Protein 2GQP (pdb70)

Structure (mmCIF, N/CA/C/O backbone):
data_2GQP
#
_entry.id   2GQP
#
_cell.length_a   65.690
_cell.le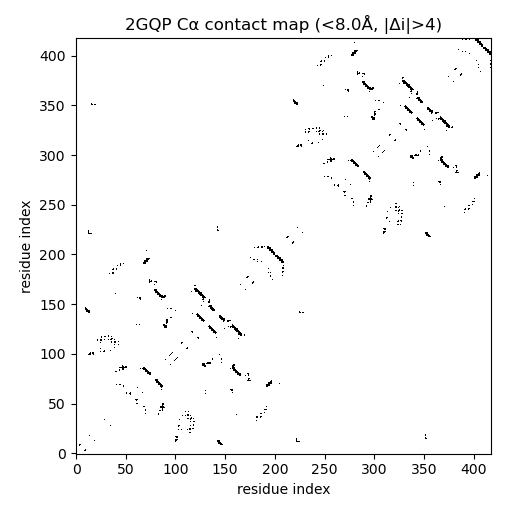ngth_b   84.840
_cell.length_c   95.740
_cell.angle_alpha   90.00
_cell.angle_beta   90.00
_cell.angle_gamma   90.00
#
_symmetry.space_group_name_H-M   'P 21 21 21'
#
loop_
_entity.id
_entity.type
_entity.pdbx_description
1 polymer Endoplasmin
2 non-polymer 'MAGNESIUM ION'
3 non-polymer 'N-PROPYL CARBOXYAMIDO ADENOSINE'
4 non-polymer 'TETRAETHYLENE GLYCOL'
5 non-polymer 'PENTAETHYLENE GLYCOL'
6 water water
#
loop_
_atom_site.group_PDB
_atom_site.id
_atom_site.type_symbol
_atom_site.label_atom_id
_atom_site.label_alt_id
_atom_site.label_comp_id
_atom_site.label_asym_id
_atom_site.label_entity_id
_atom_site.label_seq_id
_atom_site.pdbx_PDB_ins_code
_atom_site.Cartn_x
_atom_site.Cartn_y
_atom_site.Cartn_z
_atom_site.occupancy
_atom_site.B_iso_or_equiv
_atom_site.auth_seq_id
_atom_site.auth_comp_id
_atom_site.auth_asym_id
_atom_site.auth_atom_id
_atom_site.pdbx_PDB_model_num
ATOM 1 N N . GLY A 1 1 ? -119.250 -60.009 87.978 1.00 49.65 65 GLY A N 1
ATOM 2 C CA . GLY A 1 1 ? -120.353 -59.030 87.786 1.00 49.56 65 GLY A CA 1
ATOM 3 C C . GLY A 1 1 ? -119.976 -57.882 86.868 1.00 49.42 65 GLY A C 1
ATOM 4 O O . GLY A 1 1 ? -120.500 -56.777 87.005 1.00 49.98 65 GLY A O 1
ATOM 5 N N . SER A 1 2 ? -119.079 -58.140 85.920 1.00 49.19 66 SER A N 1
ATOM 6 C CA . SER A 1 2 ? -118.633 -57.102 84.992 1.00 49.93 66 SER A CA 1
ATOM 7 C C . SER A 1 2 ? -119.418 -57.040 83.676 1.00 50.24 66 SER A C 1
ATOM 8 O O . SER A 1 2 ? -119.173 -56.155 82.856 1.00 49.92 66 SER A O 1
ATOM 11 N N . HIS A 1 3 ? -120.363 -57.955 83.482 1.00 50.47 67 HIS A N 1
ATOM 12 C CA . HIS A 1 3 ? -121.150 -58.013 82.247 1.00 50.83 67 HIS A CA 1
ATOM 13 C C . HIS A 1 3 ? -121.893 -56.738 81.842 1.00 50.89 67 HIS A C 1
ATOM 14 O O . HIS A 1 3 ? -121.890 -56.350 80.674 1.00 50.93 67 HIS A O 1
ATOM 21 N N A MET A 1 4 ? -122.525 -56.094 82.817 0.50 50.86 68 MET A N 1
ATOM 22 N N B MET A 1 4 ? -122.519 -56.094 82.820 0.50 50.89 68 MET A N 1
ATOM 23 C CA A MET A 1 4 ? -123.308 -54.885 82.583 0.50 50.78 68 MET A CA 1
ATOM 24 C CA B MET A 1 4 ? -123.299 -54.883 82.597 0.50 50.83 68 MET A CA 1
ATOM 25 C C A MET A 1 4 ? -122.505 -53.657 82.147 0.50 50.72 68 MET A C 1
ATOM 26 C C B MET A 1 4 ? -122.492 -53.672 82.132 0.50 50.75 68 MET A C 1
ATOM 27 O O A MET A 1 4 ? -122.930 -52.920 81.255 0.50 50.55 68 MET A O 1
ATOM 28 O O B MET A 1 4 ? -122.899 -52.965 81.208 0.50 50.60 68 MET A O 1
ATOM 37 N N . LEU A 1 5 ? -121.356 -53.422 82.773 1.00 50.33 69 LEU A N 1
ATOM 38 C CA . LEU A 1 5 ? -120.533 -52.277 82.398 1.00 49.70 69 LEU A CA 1
ATOM 39 C C . LEU A 1 5 ? -119.790 -52.533 81.092 1.00 49.27 69 LEU A C 1
ATOM 40 O O . LEU A 1 5 ? -119.622 -51.625 80.275 1.00 49.30 69 LEU A O 1
ATOM 45 N N . ARG A 1 6 ? -119.355 -53.772 80.890 1.00 48.28 70 ARG A N 1
ATOM 46 C CA . ARG A 1 6 ? -118.639 -54.122 79.670 1.00 47.88 70 ARG A CA 1
ATOM 47 C C . ARG A 1 6 ? -119.540 -54.056 78.436 1.00 47.23 70 ARG A C 1
ATOM 48 O O . ARG A 1 6 ? -119.083 -53.703 77.348 1.00 47.12 70 ARG A O 1
ATOM 56 N N . GLU A 1 7 ? -120.819 -54.382 78.607 1.00 46.05 71 GLU A N 1
ATOM 57 C CA . GLU A 1 7 ? -121.767 -54.360 77.495 1.00 45.36 71 GLU A CA 1
ATOM 58 C C . GLU A 1 7 ? -122.515 -53.029 77.393 1.00 44.41 71 GLU A C 1
ATOM 59 O O . GLU A 1 7 ? -123.249 -52.795 76.433 1.00 44.57 71 GLU A O 1
ATOM 61 N N . LYS A 1 8 ? -122.322 -52.164 78.388 1.00 43.14 72 LYS A N 1
ATOM 62 C CA . LYS A 1 8 ? -122.962 -50.847 78.429 1.00 41.78 72 LYS A CA 1
ATOM 63 C C . LYS A 1 8 ? -124.493 -50.878 78.377 1.00 40.49 72 LYS A C 1
ATOM 64 O O . LYS A 1 8 ? -125.121 -49.939 77.884 1.00 40.91 72 LYS A O 1
ATOM 70 N N . SER A 1 9 ? -125.087 -51.943 78.907 1.00 38.67 73 SER A N 1
ATOM 71 C CA . SER A 1 9 ? -126.544 -52.103 78.911 1.00 36.93 73 SER A CA 1
ATOM 72 C C . SER A 1 9 ? -127.314 -51.077 79.750 1.00 35.17 73 SER A C 1
ATOM 73 O O . SER A 1 9 ? -128.544 -51.111 79.798 1.00 35.47 73 SER A O 1
ATOM 76 N N . GLU A 1 10 ? -126.599 -50.176 80.413 1.00 33.11 74 GLU A N 1
ATOM 77 C CA . GLU A 1 10 ? -127.246 -49.158 81.231 1.00 29.56 74 GLU A CA 1
ATOM 78 C C . GLU A 1 10 ? -127.513 -47.906 80.390 1.00 27.78 74 GLU A C 1
ATOM 79 O O . GLU A 1 10 ? -128.180 -46.981 80.843 1.00 25.71 74 GLU A O 1
ATOM 85 N N . LYS A 1 11 ? -127.013 -47.903 79.154 1.00 26.94 75 LYS A N 1
ATOM 86 C CA . LYS A 1 11 ? -127.178 -46.765 78.239 1.00 25.91 75 LYS A CA 1
ATOM 87 C C . LYS A 1 11 ? -128.388 -46.861 77.300 1.00 25.45 75 LYS A C 1
ATOM 88 O O . LYS A 1 11 ? -128.650 -47.916 76.718 1.00 25.93 75 LYS A O 1
ATOM 94 N N . PHE A 1 12 ? -129.103 -45.746 77.138 1.00 22.60 76 PHE A N 1
ATOM 95 C CA . PHE A 1 12 ? -130.285 -45.686 76.275 1.00 21.88 76 PHE A CA 1
ATOM 96 C C . PHE A 1 12 ? -130.371 -44.413 75.425 1.00 22.01 76 PHE A C 1
ATOM 97 O O . PHE A 1 12 ? -129.778 -43.387 75.757 1.00 22.41 76 PHE A O 1
ATOM 105 N N . ALA A 1 13 ? -131.129 -44.493 74.335 1.00 21.76 77 ALA A N 1
ATOM 106 C CA . ALA A 1 13 ? -131.352 -43.354 73.451 1.00 21.13 77 ALA A CA 1
ATOM 107 C C . ALA A 1 13 ? -132.816 -42.964 73.662 1.00 21.27 77 ALA A C 1
ATOM 108 O O . ALA A 1 13 ? -133.636 -43.822 73.992 1.00 20.34 77 ALA A O 1
ATOM 110 N N . PHE A 1 14 ? -133.136 -41.680 73.517 1.00 19.71 78 PHE A N 1
ATOM 111 C CA . PHE A 1 14 ? -134.517 -41.224 73.675 1.00 19.24 78 PHE A CA 1
ATOM 112 C C . PHE A 1 14 ? -135.273 -41.521 72.395 1.00 20.22 78 PHE A C 1
ATOM 113 O O . PHE A 1 14 ? -134.677 -41.613 71.322 1.00 20.82 78 PHE A O 1
ATOM 121 N N . GLN A 1 15 ? -136.586 -41.662 72.518 1.00 21.69 79 GLN A N 1
ATOM 122 C CA . GLN A 1 15 ? -137.453 -41.913 71.376 1.00 22.51 79 GLN A CA 1
ATOM 123 C C . GLN A 1 15 ? -137.448 -40.604 70.587 1.00 20.46 79 GLN A C 1
ATOM 124 O O . GLN A 1 15 ? -137.296 -39.536 71.176 1.00 19.43 79 GLN A O 1
ATOM 130 N N . ALA A 1 16 ? -137.605 -40.676 69.268 1.00 20.66 80 ALA A N 1
ATOM 131 C CA . ALA A 1 16 ? -137.594 -39.470 68.439 1.00 20.59 80 ALA A CA 1
ATOM 132 C C . ALA A 1 16 ? -138.608 -38.417 68.876 1.00 21.06 80 ALA A C 1
ATOM 133 O O . ALA A 1 16 ? -138.304 -37.220 68.908 1.00 19.73 80 ALA A O 1
ATOM 135 N N . GLU A 1 17 ? -139.816 -38.864 69.207 1.00 21.98 81 GLU A N 1
ATOM 136 C CA . GLU A 1 17 ? -140.870 -37.952 69.637 1.00 23.08 81 GLU A CA 1
ATOM 137 C C . GLU A 1 17 ? -140.485 -37.220 70.918 1.00 21.91 81 GLU A C 1
ATOM 138 O O . GLU A 1 17 ? -140.889 -36.076 71.136 1.00 21.87 81 GLU A O 1
ATOM 144 N N . VAL A 1 18 ? -139.710 -37.880 71.771 1.00 21.08 82 VAL A N 1
ATOM 145 C CA . VAL A 1 18 ? -139.288 -37.248 73.008 1.00 20.94 82 VAL A CA 1
ATOM 146 C C . VAL A 1 18 ? -138.238 -36.182 72.696 1.00 19.22 82 VAL A C 1
ATOM 147 O O . VAL A 1 18 ? -138.226 -35.119 73.317 1.00 20.41 82 VAL A O 1
ATOM 151 N N . ASN A 1 19 ? -137.365 -36.449 71.726 1.00 20.54 83 ASN A N 1
ATOM 152 C CA . ASN A 1 19 ? -136.364 -35.455 71.359 1.00 19.22 83 ASN A CA 1
ATOM 153 C C . ASN A 1 19 ? -137.102 -34.230 70.824 1.00 18.35 83 ASN A C 1
ATOM 154 O O . ASN A 1 19 ? -136.762 -33.098 71.155 1.00 18.41 83 ASN A O 1
ATOM 159 N N . ARG A 1 20 ? -138.120 -34.468 70.002 1.00 20.53 84 ARG A N 1
ATOM 160 C CA . ARG A 1 20 ? -138.903 -33.381 69.431 1.00 21.93 84 ARG A CA 1
ATOM 161 C C . ARG A 1 20 ? -139.650 -32.613 70.511 1.00 22.09 84 ARG A C 1
ATOM 162 O O . ARG A 1 20 ? -139.689 -31.384 70.491 1.00 21.23 84 ARG A O 1
ATOM 170 N N A MET A 1 21 ? -140.247 -33.335 71.455 0.50 22.27 85 MET A N 1
ATOM 171 N N B MET A 1 21 ? -140.229 -33.350 71.454 0.50 22.16 85 MET A N 1
ATOM 172 C CA A MET A 1 21 ? -140.991 -32.690 72.530 0.50 22.64 85 MET A CA 1
ATOM 173 C CA B MET A 1 21 ? -140.979 -32.751 72.550 0.50 22.34 85 MET A CA 1
ATOM 174 C C A MET A 1 21 ? -140.074 -31.852 73.418 0.50 22.06 85 MET A C 1
ATOM 175 C C B MET A 1 21 ? -140.084 -31.878 73.422 0.50 21.99 85 MET A C 1
ATOM 176 O O A MET A 1 21 ? -140.440 -30.750 73.829 0.50 21.05 85 MET A O 1
ATOM 177 O O B MET A 1 21 ? -140.471 -30.778 73.818 0.50 21.20 85 MET A O 1
ATOM 186 N N . MET A 1 22 ? -138.883 -32.366 73.717 1.00 21.13 86 MET A N 1
ATOM 187 C CA . MET A 1 22 ? -137.945 -31.618 74.552 1.00 20.92 86 MET A CA 1
ATOM 188 C C . MET A 1 22 ? -137.608 -30.277 73.916 1.00 21.66 86 MET A C 1
ATOM 189 O O . MET A 1 22 ? -137.562 -29.254 74.593 1.00 21.56 86 MET A O 1
ATOM 194 N N . LYS A 1 23 ? -137.374 -30.286 72.607 1.00 22.09 87 LYS A N 1
ATOM 195 C CA . LYS A 1 23 ? -137.038 -29.063 71.893 1.00 22.66 87 LYS A CA 1
ATOM 196 C C . LYS A 1 23 ? -138.193 -28.069 71.886 1.00 23.35 87 LYS A C 1
ATOM 197 O O . LYS A 1 23 ? -137.983 -26.869 72.046 1.00 24.29 87 LYS A O 1
ATOM 203 N N . LEU A 1 24 ? -139.409 -28.573 71.706 1.00 24.13 88 LEU A N 1
ATOM 204 C CA . LEU A 1 24 ? -140.593 -27.721 71.695 1.00 25.91 88 LEU A CA 1
ATOM 205 C C . LEU A 1 24 ? -140.772 -27.056 73.061 1.00 27.42 88 LEU A C 1
ATOM 206 O O . LEU A 1 24 ? -140.946 -25.842 73.151 1.00 27.92 88 LEU A O 1
ATOM 211 N N . ILE A 1 25 ? -140.726 -27.858 74.121 1.00 28.34 89 ILE A N 1
ATOM 212 C CA . ILE A 1 25 ? -140.879 -27.341 75.478 1.00 29.71 89 ILE A CA 1
ATOM 213 C C . ILE A 1 25 ? -139.813 -26.297 75.802 1.00 30.61 89 ILE A C 1
ATOM 214 O O . ILE A 1 25 ? -140.119 -25.215 76.302 1.00 30.76 89 ILE A O 1
ATOM 219 N N . ILE A 1 26 ? -138.562 -26.626 75.509 1.00 32.10 90 ILE A N 1
ATOM 220 C CA . ILE A 1 26 ? -137.449 -25.727 75.778 1.00 33.80 90 ILE A CA 1
ATOM 221 C C . ILE A 1 26 ? -137.504 -24.405 75.005 1.00 35.12 90 ILE A C 1
ATOM 222 O O . ILE A 1 26 ? -137.277 -23.341 75.583 1.00 36.31 90 ILE A O 1
ATOM 227 N N . ASN A 1 27 ? -137.819 -24.459 73.714 1.00 35.41 91 ASN A N 1
ATOM 228 C CA . ASN A 1 27 ? -137.887 -23.239 72.911 1.00 36.19 91 ASN A CA 1
ATOM 229 C C . ASN A 1 27 ? -139.050 -22.323 73.288 1.00 35.96 91 ASN A C 1
ATOM 230 O O . ASN A 1 27 ? -138.910 -21.098 73.275 1.00 37.43 91 ASN A O 1
ATOM 235 N N . SER A 1 28 ? -140.190 -22.910 73.635 1.00 35.68 92 SER A N 1
ATOM 236 C CA . SER A 1 28 ? -141.371 -22.124 73.985 1.00 35.40 92 SER A CA 1
ATOM 237 C C . SER A 1 28 ? -141.355 -21.494 75.381 1.00 34.84 92 SER A C 1
ATOM 238 O O . SER A 1 28 ? -141.933 -20.427 75.581 1.00 34.07 92 SER A O 1
ATOM 241 N N . LEU A 1 29 ? -140.701 -22.143 76.341 1.00 33.43 93 LEU A N 1
ATOM 242 C CA . LEU A 1 29 ? -140.644 -21.621 77.709 1.00 32.30 93 LEU A CA 1
ATOM 243 C C . LEU A 1 29 ? -139.367 -20.841 78.025 1.00 31.39 93 LEU A C 1
ATOM 244 O O . LEU A 1 29 ? -139.105 -20.521 79.185 1.00 30.70 93 LEU A O 1
ATOM 249 N N . TYR A 1 30 ? -138.585 -20.527 76.999 1.00 30.60 94 TYR A N 1
ATOM 250 C CA . TYR A 1 30 ? -137.325 -19.803 77.171 1.00 30.80 94 TYR A CA 1
ATOM 251 C C . TYR A 1 30 ? -137.408 -18.495 77.961 1.00 30.70 94 TYR A C 1
ATOM 252 O O . TYR A 1 30 ? -136.448 -18.109 78.624 1.00 31.10 94 TYR A O 1
ATOM 254 N N . LYS A 1 31 ? -138.543 -17.808 77.890 1.00 30.72 95 LYS A N 1
ATOM 255 C CA . LYS A 1 31 ? -138.690 -16.539 78.601 1.00 30.32 95 LYS A CA 1
ATOM 256 C C . LYS A 1 31 ? -139.404 -16.688 79.938 1.00 30.55 95 LYS A C 1
ATOM 257 O O . LYS A 1 31 ? -139.634 -15.704 80.643 1.00 31.32 95 LYS A O 1
ATOM 259 N N . ASN A 1 32 ? -139.745 -17.922 80.288 1.00 28.90 96 ASN A N 1
ATOM 260 C CA . ASN A 1 32 ? -140.450 -18.194 81.533 1.00 27.51 96 ASN A CA 1
ATOM 261 C C . ASN A 1 32 ? -139.905 -19.486 82.139 1.00 25.14 96 ASN A C 1
ATOM 262 O O . ASN A 1 32 ? -140.661 -20.401 82.460 1.00 23.16 96 ASN A O 1
ATOM 267 N N . LYS A 1 33 ? -138.587 -19.542 82.299 1.00 23.18 97 LYS A N 1
ATOM 268 C CA . LYS A 1 33 ? -137.902 -20.717 82.831 1.00 22.90 97 LYS A CA 1
ATOM 269 C C . LYS A 1 33 ? -138.326 -21.213 84.218 1.00 22.78 97 LYS A C 1
ATOM 270 O O . LYS A 1 33 ? -138.293 -22.417 84.473 1.00 21.50 97 LYS A O 1
ATOM 276 N N . GLU A 1 34 ? -138.721 -20.304 85.108 1.00 22.09 98 GLU A N 1
ATOM 277 C CA . GLU A 1 34 ? -139.106 -20.696 86.469 1.00 21.67 98 GLU A CA 1
ATOM 278 C C . GLU A 1 34 ? -140.231 -21.740 86.548 1.00 20.59 98 GLU A C 1
ATOM 279 O O . GLU A 1 34 ? -140.413 -22.388 87.581 1.00 20.11 98 GLU A O 1
ATOM 285 N N . ILE A 1 35 ? -140.976 -21.903 85.461 1.00 18.86 99 ILE A N 1
ATOM 286 C CA . ILE A 1 35 ? -142.079 -22.864 85.418 1.00 18.48 99 ILE A CA 1
ATOM 287 C C . ILE A 1 35 ? -141.616 -24.309 85.667 1.00 17.41 99 ILE A C 1
ATOM 288 O O . ILE A 1 35 ? -142.420 -25.167 86.042 1.00 17.58 99 ILE A O 1
ATOM 293 N N . PHE A 1 36 ? -140.326 -24.578 85.480 1.00 16.11 100 PHE A N 1
ATOM 294 C CA . PHE A 1 36 ? -139.824 -25.934 85.697 1.00 15.09 100 PHE A CA 1
ATOM 295 C C . PHE A 1 36 ? -140.120 -26.421 87.113 1.00 15.50 100 PHE A C 1
ATOM 296 O O . PHE A 1 36 ? -140.471 -27.585 87.312 1.00 14.15 100 PHE A O 1
ATOM 304 N N . LEU A 1 37 ? -139.990 -25.538 88.099 1.00 14.97 101 LEU A N 1
ATOM 305 C CA . LEU A 1 37 ? -140.234 -25.941 89.478 1.00 15.30 101 LEU A CA 1
ATOM 306 C C . LEU A 1 37 ? -141.701 -26.277 89.713 1.00 14.88 101 LEU A C 1
ATOM 307 O O . LEU A 1 37 ? -142.015 -27.216 90.441 1.00 14.17 101 LEU A O 1
ATOM 312 N N . ARG A 1 38 ? -142.599 -25.511 89.101 1.00 14.06 102 ARG A N 1
ATOM 313 C CA . ARG A 1 38 ? -144.032 -25.758 89.247 1.00 15.04 102 ARG A CA 1
ATOM 314 C C . ARG A 1 38 ? -144.342 -27.167 88.751 1.00 14.35 102 ARG A C 1
ATOM 315 O O . ARG A 1 38 ? -145.100 -27.918 89.378 1.00 14.80 102 ARG A O 1
ATOM 323 N N . GLU A 1 39 ? -143.738 -27.525 87.623 1.00 13.95 103 GLU A N 1
ATOM 324 C CA . GLU A 1 39 ? -143.962 -28.831 87.028 1.00 13.47 103 GLU A CA 1
ATOM 325 C C . GLU A 1 39 ? -143.373 -29.996 87.819 1.00 11.83 103 GLU A C 1
ATOM 326 O O . GLU A 1 39 ? -143.979 -31.072 87.879 1.00 11.75 103 GLU A O 1
ATOM 332 N N . LEU A 1 40 ? -142.204 -29.804 88.422 1.00 12.15 104 LEU A N 1
ATOM 333 C CA . LEU A 1 40 ? -141.625 -30.890 89.208 1.00 11.05 104 LEU A CA 1
ATOM 334 C C . LEU A 1 40 ? -142.487 -31.099 90.446 1.00 12.60 104 LEU A C 1
ATOM 335 O O . LEU A 1 40 ? -142.694 -32.229 90.892 1.00 11.62 104 LEU A O 1
ATOM 340 N N . ILE A 1 41 ? -142.995 -30.002 90.996 1.00 12.47 105 ILE A N 1
ATOM 341 C CA . ILE A 1 41 ? -143.854 -30.090 92.173 1.00 13.01 105 ILE A CA 1
ATOM 342 C C . ILE A 1 41 ? -145.181 -30.770 91.812 1.00 12.84 105 ILE A C 1
ATOM 343 O O . ILE A 1 41 ? -145.701 -31.578 92.584 1.00 13.32 105 ILE A O 1
ATOM 348 N N A SER A 1 42 ? -145.720 -30.447 90.640 0.50 12.33 106 SER A N 1
ATOM 349 N N B SER A 1 42 ? -145.726 -30.457 90.638 0.50 12.58 106 SER A N 1
ATOM 350 C CA A SER A 1 42 ? -146.971 -31.052 90.199 0.50 12.33 106 SER A CA 1
ATOM 351 C CA B SER A 1 42 ? -146.983 -31.070 90.212 0.50 12.75 106 SER A CA 1
ATOM 352 C C A SER A 1 42 ? -146.786 -32.558 90.028 0.50 12.45 106 SER A C 1
ATOM 353 C C B SER A 1 42 ? -146.799 -32.571 90.008 0.50 12.67 106 SER A C 1
ATOM 354 O O A SER A 1 42 ? -147.645 -33.345 90.425 0.50 13.27 106 SER A O 1
ATOM 355 O O B SER A 1 42 ? -147.676 -33.367 90.344 0.50 13.36 106 SER A O 1
ATOM 360 N N . ASN A 1 43 ? -145.659 -32.954 89.442 1.00 11.62 107 ASN A N 1
ATOM 361 C CA . ASN A 1 43 ? -145.372 -34.371 89.223 1.00 11.88 107 ASN A CA 1
ATOM 362 C C . ASN A 1 43 ? -145.226 -35.093 90.568 1.00 11.79 107 ASN A C 1
ATOM 363 O O . ASN A 1 43 ? -145.644 -36.243 90.714 1.00 12.90 107 ASN A O 1
ATOM 368 N N . ALA A 1 44 ? -144.624 -34.420 91.542 1.00 11.44 108 ALA A N 1
ATOM 369 C CA . ALA A 1 44 ? -144.450 -35.010 92.866 1.00 11.19 108 ALA A CA 1
ATOM 370 C C . ALA A 1 44 ? -145.829 -35.211 93.496 1.00 13.06 108 ALA A C 1
ATOM 371 O O . ALA A 1 44 ? -146.106 -36.251 94.102 1.00 12.55 108 ALA A O 1
ATOM 373 N N . SER A 1 45 ? -146.691 -34.211 93.344 1.00 12.83 109 SER A N 1
ATOM 374 C CA . SER A 1 45 ? -148.041 -34.290 93.889 1.00 12.84 109 SER A CA 1
ATOM 375 C C . SER A 1 45 ? -148.782 -35.487 93.292 1.00 14.15 109 SER A C 1
ATOM 376 O O . SER A 1 45 ? -149.475 -36.218 94.006 1.00 14.14 109 SER A O 1
ATOM 379 N N . ASP A 1 46 ? -148.633 -35.684 91.986 1.00 12.60 110 ASP A N 1
ATOM 380 C CA . ASP A 1 46 ? -149.288 -36.799 91.303 1.00 12.63 110 ASP A CA 1
ATOM 381 C C . ASP A 1 46 ? -148.789 -38.131 91.862 1.00 12.23 110 ASP A C 1
ATOM 382 O O . ASP A 1 46 ? -149.565 -39.070 92.037 1.00 13.11 110 ASP A O 1
ATOM 387 N N . ALA A 1 47 ? -147.488 -38.213 92.128 1.00 12.06 111 ALA A N 1
ATOM 388 C CA . ALA A 1 47 ? -146.903 -39.444 92.656 1.00 11.37 111 ALA A CA 1
ATOM 389 C C . ALA A 1 47 ? -147.404 -39.716 94.067 1.00 10.33 111 ALA A C 1
ATOM 390 O O . ALA A 1 47 ? -147.571 -40.876 94.462 1.00 11.00 111 ALA A O 1
ATOM 392 N N . LEU A 1 48 ? -147.638 -38.649 94.823 1.00 10.55 112 LEU A N 1
ATOM 393 C CA . LEU A 1 48 ? -148.140 -38.786 96.182 1.00 11.41 112 LEU A CA 1
ATOM 394 C C . LEU A 1 48 ? -149.602 -39.236 96.129 1.00 12.91 112 LEU A C 1
ATOM 395 O O . LEU A 1 48 ? -150.023 -40.059 96.949 1.00 11.87 112 LEU A O 1
ATOM 400 N N . ASP A 1 49 ? -150.368 -38.721 95.164 1.00 12.28 113 ASP A N 1
ATOM 401 C CA . ASP A 1 49 ? -151.766 -39.142 95.022 1.00 13.07 113 ASP A CA 1
ATOM 402 C C . ASP A 1 49 ? -151.813 -40.631 94.730 1.00 13.26 113 ASP A C 1
ATOM 403 O O . ASP A 1 49 ? -152.658 -41.353 95.262 1.00 13.93 113 ASP A O 1
ATOM 408 N N A LYS A 1 50 ? -150.904 -41.094 93.874 0.50 12.87 114 LYS A N 1
ATOM 409 N N B LYS A 1 50 ? -150.906 -41.093 93.880 0.50 12.96 114 LYS A N 1
ATOM 410 C CA A LYS A 1 50 ? -150.875 -42.506 93.505 0.50 13.11 114 LYS A CA 1
ATOM 411 C CA B LYS A 1 50 ? -150.880 -42.500 93.516 0.50 13.31 114 LYS A CA 1
ATOM 412 C C A LYS A 1 50 ? -150.607 -43.443 94.679 0.50 12.94 114 LYS A C 1
ATOM 413 C C B LYS A 1 50 ? -150.621 -43.432 94.695 0.50 12.98 114 LYS A C 1
ATOM 414 O O A LYS A 1 50 ? -151.295 -44.453 94.826 0.50 12.73 114 LYS A O 1
ATOM 415 O O B LYS A 1 50 ? -151.333 -44.422 94.865 0.50 12.75 114 LYS A O 1
ATOM 426 N N . ILE A 1 51 ? -149.618 -43.133 95.514 1.00 12.36 115 ILE A N 1
ATOM 427 C CA . ILE A 1 51 ? -149.345 -44.014 96.647 1.00 12.26 115 ILE A CA 1
ATOM 428 C C . ILE A 1 51 ? -150.453 -43.890 97.700 1.00 13.41 115 ILE A C 1
ATOM 429 O O . ILE A 1 51 ? -150.733 -44.851 98.423 1.00 13.56 115 ILE A O 1
ATOM 434 N N . ARG A 1 52 ? -151.100 -42.729 97.772 1.00 13.16 116 ARG A N 1
ATOM 435 C CA . ARG A 1 52 ? -152.196 -42.545 98.726 1.00 14.17 116 ARG A CA 1
ATOM 436 C C . ARG A 1 52 ? -153.349 -43.474 98.327 1.00 14.04 116 ARG A C 1
ATOM 437 O O . ARG A 1 52 ? -153.987 -44.105 99.182 1.00 14.67 116 ARG A O 1
ATOM 445 N N . LEU A 1 53 ? -153.619 -43.542 97.026 1.00 13.29 117 LEU A N 1
ATOM 446 C CA . LEU A 1 53 ? -154.678 -44.401 96.499 1.00 13.84 117 LEU A CA 1
ATOM 447 C C . LEU A 1 53 ? -154.324 -45.860 96.765 1.00 14.26 117 LEU A C 1
ATOM 448 O O . LEU A 1 53 ? -155.151 -46.634 97.245 1.00 13.90 117 LEU A O 1
ATOM 453 N N . ILE A 1 54 ? -153.087 -46.232 96.454 1.00 13.40 118 ILE A N 1
ATOM 454 C CA . ILE A 1 54 ? -152.640 -47.601 96.668 1.00 14.00 118 ILE A CA 1
ATOM 455 C C . ILE A 1 54 ? -152.743 -47.987 98.143 1.00 14.84 118 ILE A C 1
ATOM 456 O O . ILE A 1 54 ? -153.061 -49.137 98.468 1.00 16.05 118 ILE A O 1
ATOM 461 N N . SER A 1 55 ? -152.502 -47.032 99.039 1.00 14.42 119 SER A N 1
ATOM 462 C CA . SER A 1 55 ? -152.564 -47.325 100.469 1.00 16.39 119 SER A CA 1
ATOM 463 C C . SER A 1 55 ? -153.976 -47.650 100.949 1.00 17.08 119 SER A C 1
ATOM 464 O O . SER A 1 55 ? -154.154 -48.212 102.030 1.00 18.16 119 SER A O 1
ATOM 467 N N . LEU A 1 56 ? -154.975 -47.293 100.152 1.00 16.67 120 LEU A N 1
ATOM 468 C CA . LEU A 1 56 ? -156.359 -47.574 100.522 1.00 18.59 120 LEU A CA 1
ATOM 469 C C . LEU A 1 56 ? -156.614 -49.078 100.455 1.00 17.82 120 LEU A C 1
ATOM 470 O O . LEU A 1 56 ? -157.297 -49.642 101.318 1.00 18.31 120 LEU A O 1
ATOM 475 N N . THR A 1 57 ? -156.041 -49.718 99.437 1.00 19.63 121 THR A N 1
ATOM 476 C CA . THR A 1 57 ? -156.214 -51.152 99.196 1.00 20.31 121 THR A CA 1
ATOM 477 C C . THR A 1 57 ? -155.033 -52.063 99.532 1.00 21.58 121 THR A C 1
ATOM 478 O O . THR A 1 57 ? -155.192 -53.285 99.582 1.00 20.37 121 THR A O 1
ATOM 482 N N . ASP A 1 58 ? -153.858 -51.478 99.743 1.00 20.66 122 ASP A N 1
ATOM 483 C CA . ASP A 1 58 ? -152.651 -52.241 100.066 1.00 23.81 122 ASP A CA 1
ATOM 484 C C . ASP A 1 58 ? -152.173 -51.797 101.446 1.00 24.13 122 ASP A C 1
ATOM 485 O O . ASP A 1 58 ? -151.621 -50.708 101.601 1.00 22.76 122 ASP A O 1
ATOM 490 N N . GLU A 1 59 ? -152.399 -52.648 102.443 1.00 26.77 123 GLU A N 1
ATOM 491 C CA . GLU A 1 59 ? -152.032 -52.370 103.831 1.00 27.42 123 GLU A CA 1
ATOM 492 C C . GLU A 1 59 ? -150.554 -52.084 104.081 1.00 28.11 123 GLU A C 1
ATOM 493 O O . GLU A 1 59 ? -150.205 -51.422 105.056 1.00 30.03 123 GLU A O 1
ATOM 495 N N . ASN A 1 60 ? -149.687 -52.591 103.215 1.00 28.32 124 ASN A N 1
ATOM 496 C CA . ASN A 1 60 ? -148.256 -52.381 103.392 1.00 28.96 124 ASN A CA 1
ATOM 497 C C . ASN A 1 60 ? -147.677 -51.317 102.470 1.00 27.17 124 ASN A C 1
ATOM 498 O O . ASN A 1 60 ? -146.461 -51.149 102.392 1.00 27.38 124 ASN A O 1
ATOM 503 N N . ALA A 1 61 ? -148.549 -50.582 101.796 1.00 24.57 125 ALA A N 1
ATOM 504 C CA . ALA A 1 61 ? -148.121 -49.544 100.863 1.00 23.13 125 ALA A CA 1
ATOM 505 C C . ALA A 1 61 ? -147.099 -48.524 101.378 1.00 22.76 125 ALA A C 1
ATOM 506 O O . ALA A 1 61 ? -146.144 -48.209 100.677 1.00 19.90 125 ALA A O 1
ATOM 508 N N . LEU A 1 62 ? -147.292 -48.010 102.589 1.00 21.45 126 LEU A N 1
ATOM 509 C CA . LEU A 1 62 ? -146.385 -46.995 103.128 1.00 22.92 126 LEU A CA 1
ATOM 510 C C . LEU A 1 62 ? -145.241 -47.480 104.030 1.00 23.45 126 LEU A C 1
ATOM 511 O O . LEU A 1 62 ? -144.555 -46.666 104.645 1.00 24.54 126 LEU A O 1
ATOM 516 N N . ALA A 1 63 ? -145.025 -48.789 104.090 1.00 23.21 127 ALA A N 1
ATOM 517 C CA . ALA A 1 63 ? -143.980 -49.378 104.932 1.00 25.55 127 ALA A CA 1
ATOM 518 C C . ALA A 1 63 ? -142.557 -48.833 104.757 1.00 25.69 127 ALA A C 1
ATOM 519 O O . ALA A 1 63 ? -141.818 -48.700 105.733 1.00 26.32 127 ALA A O 1
ATOM 521 N N . GLY A 1 64 ? -142.166 -48.532 103.523 1.00 25.41 128 GLY A N 1
ATOM 522 C CA . GLY A 1 64 ? -140.821 -48.029 103.286 1.00 24.54 128 GLY A CA 1
ATOM 523 C C . GLY A 1 64 ? -140.587 -46.589 103.702 1.00 24.64 128 GLY A C 1
ATOM 524 O O . GLY A 1 64 ? -139.442 -46.154 103.833 1.00 24.08 128 GLY A O 1
ATOM 525 N N . ASN A 1 65 ? -141.673 -45.851 103.915 1.00 23.93 129 ASN A N 1
ATOM 526 C CA . ASN A 1 65 ? -141.594 -44.444 104.308 1.00 24.50 129 ASN A CA 1
ATOM 527 C C . ASN A 1 65 ? -143.010 -43.976 104.662 1.00 26.36 129 ASN A C 1
ATOM 528 O O . ASN A 1 65 ? -143.845 -43.802 103.777 1.00 27.16 129 ASN A O 1
ATOM 533 N N . GLU A 1 66 ? -143.273 -43.754 105.947 1.00 26.80 130 GLU A N 1
ATOM 534 C CA . GLU A 1 66 ? -144.605 -43.349 106.411 1.00 26.12 130 GLU A CA 1
ATOM 535 C C . GLU A 1 66 ? -145.150 -41.957 106.060 1.00 25.59 130 GLU A C 1
ATOM 536 O O . GLU A 1 66 ? -146.359 -41.741 106.141 1.00 26.58 130 GLU A O 1
ATOM 538 N N . GLU A 1 67 ? -144.296 -41.015 105.674 1.00 24.15 131 GLU A N 1
ATOM 539 C CA . GLU A 1 67 ? -144.783 -39.669 105.368 1.00 21.92 131 GLU A CA 1
ATOM 540 C C . GLU A 1 67 ? -145.181 -39.441 103.907 1.00 18.82 131 GLU A C 1
ATOM 541 O O . GLU A 1 67 ? -144.805 -40.206 103.023 1.00 17.98 131 GLU A O 1
ATOM 547 N N . LEU A 1 68 ? -145.967 -38.393 103.678 1.00 18.75 132 LEU A N 1
ATOM 548 C CA . LEU A 1 68 ? -146.415 -38.003 102.337 1.00 18.04 132 LEU A CA 1
ATOM 549 C C . LEU A 1 68 ? -146.038 -36.526 102.217 1.00 17.74 132 LEU A C 1
ATOM 550 O O . LEU A 1 68 ? -146.826 -35.641 102.550 1.00 18.20 132 LEU A O 1
ATOM 555 N N . THR A 1 69 ? -144.823 -36.272 101.736 1.00 16.21 133 THR A N 1
ATOM 556 C CA . THR A 1 69 ? -144.305 -34.913 101.627 1.00 14.86 133 THR A CA 1
ATOM 557 C C . THR A 1 69 ? -143.454 -34.642 100.389 1.00 13.25 133 THR A C 1
ATOM 558 O O . THR A 1 69 ? -143.040 -35.558 99.672 1.00 13.51 133 THR A O 1
ATOM 562 N N . VAL A 1 70 ? -143.189 -33.358 100.165 1.00 14.92 134 VAL A N 1
ATOM 563 C CA . VAL A 1 70 ? -142.300 -32.919 99.097 1.00 15.90 134 VAL A CA 1
ATOM 564 C C . VAL A 1 70 ? -141.314 -32.046 99.863 1.00 16.13 134 VAL A C 1
ATOM 565 O O . VAL A 1 70 ? -141.716 -31.154 100.620 1.00 15.63 134 VAL A O 1
ATOM 569 N N . LYS A 1 71 ? -140.030 -32.329 99.680 1.00 16.38 135 LYS A N 1
ATOM 570 C CA . LYS A 1 71 ? -138.966 -31.603 100.358 1.00 16.52 135 LYS A CA 1
ATOM 571 C C . LYS A 1 71 ? -137.936 -31.109 99.355 1.00 15.21 135 LYS A C 1
ATOM 572 O O . LYS A 1 71 ? -137.392 -31.886 98.573 1.00 15.00 135 LYS A O 1
ATOM 578 N N . ILE A 1 72 ? -137.663 -29.808 99.399 1.00 16.16 136 ILE A N 1
ATOM 579 C CA . ILE A 1 72 ? -136.731 -29.186 98.470 1.00 16.71 136 ILE A CA 1
ATOM 580 C C . ILE A 1 72 ? -135.455 -28.674 99.146 1.00 17.13 136 ILE A C 1
ATOM 581 O O . ILE A 1 72 ? -135.516 -27.990 100.166 1.00 18.19 136 ILE A O 1
ATOM 586 N N . LYS A 1 73 ? -134.306 -29.028 98.567 1.00 17.50 137 LYS A N 1
ATOM 587 C CA . LYS A 1 73 ? -132.990 -28.647 99.090 1.00 19.41 137 LYS A CA 1
ATOM 588 C C . LYS A 1 73 ? -132.102 -27.938 98.075 1.00 19.74 137 LYS A C 1
ATOM 589 O O . LYS A 1 73 ? -131.985 -28.375 96.932 1.00 20.47 137 LYS A O 1
ATOM 595 N N . CYS A 1 74 ? -131.455 -26.859 98.502 1.00 21.11 138 CYS A N 1
ATOM 596 C CA . CYS A 1 74 ? -130.544 -26.128 97.629 1.00 23.52 138 CYS A CA 1
ATOM 597 C C . CYS A 1 74 ? -129.129 -26.408 98.128 1.00 24.11 138 CYS A C 1
ATOM 598 O O . CYS A 1 74 ? -128.834 -26.179 99.299 1.00 26.17 138 CYS A O 1
ATOM 601 N N . ASP A 1 75 ? -128.266 -26.921 97.260 1.00 23.05 139 ASP A N 1
ATOM 602 C CA . ASP A 1 75 ? -126.882 -27.179 97.647 1.00 23.79 139 ASP A CA 1
ATOM 603 C C . ASP A 1 75 ? -126.050 -26.241 96.784 1.00 23.61 139 ASP A C 1
ATOM 604 O O . ASP A 1 75 ? -125.583 -26.619 95.711 1.00 22.03 139 ASP A O 1
ATOM 609 N N . LYS A 1 76 ? -125.875 -25.011 97.254 1.00 25.38 140 LYS A N 1
ATOM 610 C CA . LYS A 1 76 ? -125.123 -24.012 96.507 1.00 26.01 140 LYS A CA 1
ATOM 611 C C . LYS A 1 76 ? -123.677 -24.412 96.233 1.00 26.08 140 LYS A C 1
ATOM 612 O O . LYS A 1 76 ? -123.161 -24.167 95.146 1.00 26.75 140 LYS A O 1
ATOM 614 N N . GLU A 1 77 ? -123.020 -25.028 97.211 1.00 26.91 141 GLU A N 1
ATOM 615 C CA . GLU A 1 77 ? -121.634 -25.434 97.028 1.00 27.22 141 GLU A CA 1
ATOM 616 C C . GLU A 1 77 ? -121.486 -26.441 95.893 1.00 27.84 141 GLU A C 1
ATOM 617 O O . GLU A 1 77 ? -120.573 -26.334 95.076 1.00 28.23 141 GLU A O 1
ATOM 619 N N . LYS A 1 78 ? -122.392 -27.414 95.833 1.00 27.14 142 LYS A N 1
ATOM 620 C CA . LYS A 1 78 ? -122.326 -28.426 94.788 1.00 26.87 142 LYS A CA 1
ATOM 621 C C . LYS A 1 78 ? -123.116 -28.070 93.529 1.00 24.79 142 LYS A C 1
ATOM 622 O O . LYS A 1 78 ? -123.162 -28.854 92.580 1.00 24.92 142 LYS A O 1
ATOM 628 N N . ASN A 1 79 ? -123.727 -26.887 93.525 1.00 23.35 143 ASN A N 1
ATOM 629 C CA . ASN A 1 79 ? -124.498 -26.401 92.380 1.00 22.03 143 ASN A CA 1
ATOM 630 C C . ASN A 1 79 ? -125.678 -27.315 92.040 1.00 19.82 143 ASN A C 1
ATOM 631 O O . ASN A 1 79 ? -125.991 -27.531 90.868 1.00 18.50 143 ASN A O 1
ATOM 636 N N . LEU A 1 80 ? -126.350 -27.822 93.070 1.00 18.86 144 LEU A N 1
ATOM 637 C CA . LEU A 1 80 ? -127.477 -28.732 92.867 1.00 16.74 144 LEU A CA 1
ATOM 638 C C . LEU A 1 80 ? -128.783 -28.309 93.537 1.00 15.27 144 LEU A C 1
ATOM 639 O O . LEU A 1 80 ? -128.778 -27.706 94.608 1.00 17.18 144 LEU A O 1
ATOM 644 N N . LEU A 1 81 ? -129.902 -28.630 92.892 1.00 14.47 145 LEU A N 1
ATOM 645 C CA . LEU A 1 81 ? -131.224 -28.355 93.450 1.00 14.02 145 LEU A CA 1
ATOM 646 C C . LEU A 1 81 ? -131.900 -29.720 93.503 1.00 14.57 145 LEU A C 1
ATOM 647 O O . LEU A 1 81 ? -131.946 -30.431 92.495 1.00 14.85 145 LEU A O 1
ATOM 652 N N . HIS A 1 82 ? -132.412 -30.083 94.677 1.00 14.08 146 HIS A N 1
ATOM 653 C CA . HIS A 1 82 ? -133.076 -31.371 94.878 1.00 13.73 146 HIS A CA 1
ATOM 654 C C . HIS A 1 82 ? -134.560 -31.195 95.196 1.00 13.86 146 HIS A C 1
ATOM 655 O O . HIS A 1 82 ? -134.931 -30.373 96.034 1.00 15.25 146 HIS A O 1
ATOM 662 N N . VAL A 1 83 ? -135.404 -31.982 94.533 1.00 12.90 147 VAL A N 1
ATOM 663 C CA . VAL A 1 83 ? -136.840 -31.953 94.787 1.00 12.56 147 VAL A CA 1
ATOM 664 C C . VAL A 1 83 ? -137.194 -33.402 95.102 1.00 11.96 147 VAL A C 1
ATOM 665 O O . VAL A 1 83 ? -137.232 -34.243 94.208 1.00 12.57 147 VAL A O 1
ATOM 669 N N . THR A 1 84 ? -137.441 -33.691 96.379 1.00 12.65 148 THR A N 1
ATOM 670 C CA . THR A 1 84 ? -137.730 -35.060 96.801 1.00 12.30 148 THR A CA 1
ATOM 671 C C . THR A 1 84 ? -139.148 -35.293 97.298 1.00 11.98 148 THR A C 1
ATOM 672 O O . THR A 1 84 ? -139.644 -34.552 98.140 1.00 14.87 148 THR A O 1
ATOM 676 N N . ASP A 1 85 ? -139.798 -36.329 96.779 1.00 11.46 149 ASP A N 1
ATOM 677 C CA . ASP A 1 85 ? -141.146 -36.658 97.232 1.00 12.30 149 ASP A CA 1
ATOM 678 C C . ASP A 1 85 ? -141.154 -38.079 97.772 1.00 13.05 149 ASP A C 1
ATOM 679 O O . ASP A 1 85 ? -140.252 -38.867 97.483 1.00 12.54 149 ASP A O 1
ATOM 684 N N . THR A 1 86 ? -142.163 -38.396 98.579 1.00 13.11 150 THR A N 1
ATOM 685 C CA . THR A 1 86 ? -142.281 -39.738 99.126 1.00 13.28 150 THR A CA 1
ATOM 686 C C . THR A 1 86 ? -143.494 -40.400 98.480 1.00 13.69 150 THR A C 1
ATOM 687 O O . THR A 1 86 ? -144.272 -41.103 99.133 1.00 14.07 150 THR A O 1
ATOM 691 N N . GLY A 1 87 ? -143.631 -40.163 97.180 1.00 12.77 151 GLY A N 1
ATOM 692 C CA . GLY A 1 87 ? -144.724 -40.724 96.407 1.00 12.57 151 GLY A CA 1
ATOM 693 C C . GLY A 1 87 ? -144.498 -42.177 96.041 1.00 11.51 151 GLY A C 1
ATOM 694 O O . GLY A 1 87 ? -143.683 -42.862 96.655 1.00 13.06 151 GLY A O 1
ATOM 695 N N . VAL A 1 88 ? -145.195 -42.634 95.007 1.00 12.04 152 VAL A N 1
ATOM 696 C CA . VAL A 1 88 ? -145.121 -44.026 94.570 1.00 11.82 152 VAL A CA 1
ATOM 697 C C . VAL A 1 88 ? -143.751 -44.496 94.050 1.00 13.45 152 VAL A C 1
ATOM 698 O O . VAL A 1 88 ? -143.435 -45.688 94.125 1.00 13.16 152 VAL A O 1
ATOM 702 N N . GLY A 1 89 ? -142.931 -43.577 93.541 1.00 11.65 153 GLY A N 1
ATOM 703 C CA . GLY A 1 89 ? -141.634 -43.976 93.013 1.00 11.22 153 GLY A CA 1
ATOM 704 C C . GLY A 1 89 ? -141.747 -44.640 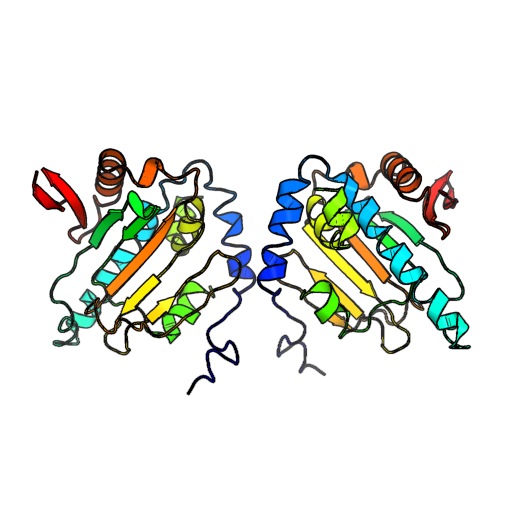91.645 1.00 11.92 153 GLY A C 1
ATOM 705 O O . GLY A 1 89 ? -142.848 -44.770 91.105 1.00 12.18 153 GLY A O 1
ATOM 706 N N . MET A 1 90 ? -140.614 -45.060 91.081 1.00 11.36 154 MET A N 1
ATOM 707 C CA . MET A 1 90 ? -140.589 -45.721 89.779 1.00 11.70 154 MET A CA 1
ATOM 708 C C . MET A 1 90 ? -139.603 -46.880 89.790 1.00 12.29 154 MET A C 1
ATOM 709 O O . MET A 1 90 ? -138.501 -46.752 90.320 1.00 13.20 154 MET A O 1
ATOM 714 N N . THR A 1 91 ? -140.007 -48.007 89.213 1.00 13.87 155 THR A N 1
ATOM 715 C CA . THR A 1 91 ? -139.132 -49.176 89.117 1.00 14.44 155 THR A CA 1
ATOM 716 C C . THR A 1 91 ? -138.118 -48.860 88.022 1.00 14.71 155 THR A C 1
ATOM 717 O O . THR A 1 91 ? -138.258 -47.863 87.315 1.00 14.81 155 THR A O 1
ATOM 721 N N A ARG A 1 92 ? -137.088 -49.692 87.897 0.50 14.45 156 ARG A N 1
ATOM 722 N N B ARG A 1 92 ? -137.123 -49.723 87.848 0.50 15.16 156 ARG A N 1
ATOM 723 C CA A ARG A 1 92 ? -136.057 -49.467 86.890 0.50 14.69 156 ARG A CA 1
ATOM 724 C CA B ARG A 1 92 ? -136.131 -49.498 86.803 0.50 15.51 156 ARG A CA 1
ATOM 725 C C A ARG A 1 92 ? -136.658 -49.434 85.487 0.50 14.62 156 ARG A C 1
ATOM 726 C C B ARG A 1 92 ? -136.843 -49.398 85.455 0.50 15.46 156 ARG A C 1
ATOM 727 O O A ARG A 1 92 ? -136.205 -48.677 84.630 0.50 14.58 156 ARG A O 1
ATOM 728 O O B ARG A 1 92 ? -136.599 -48.478 84.676 0.50 14.95 156 ARG A O 1
ATOM 743 N N A GLU A 1 93 ? -137.679 -50.258 85.261 0.50 15.15 157 GLU A N 1
ATOM 744 N N B GLU A 1 93 ? -137.736 -50.350 85.198 0.50 15.91 157 GLU A N 1
ATOM 745 C CA A GLU A 1 93 ? -138.343 -50.316 83.967 0.50 15.57 157 GLU A CA 1
ATOM 746 C CA B GLU A 1 93 ? -138.493 -50.405 83.955 0.50 17.15 157 GLU A CA 1
ATOM 747 C C A GLU A 1 93 ? -139.140 -49.034 83.724 0.50 15.50 157 GLU A C 1
ATOM 748 C C B GLU A 1 93 ? -139.252 -49.108 83.704 0.50 16.19 157 GLU A C 1
ATOM 749 O O A GLU A 1 93 ? -139.190 -48.532 82.601 0.50 16.36 157 GLU A O 1
ATOM 750 O O B GLU A 1 93 ? -139.359 -48.652 82.566 0.50 16.71 157 GLU A O 1
ATOM 761 N N . GLU A 1 94 ? -139.777 -48.519 84.773 1.00 14.52 158 GLU A N 1
ATOM 762 C CA . GLU A 1 94 ? -140.546 -47.286 84.655 1.00 15.49 158 GLU A CA 1
ATOM 763 C C . GLU A 1 94 ? -139.652 -46.080 84.390 1.00 14.88 158 GLU A C 1
ATOM 764 O O . GLU A 1 94 ? -140.057 -45.150 83.692 1.00 14.97 158 GLU A O 1
ATOM 770 N N . LEU A 1 95 ? -138.442 -46.082 84.941 1.00 14.57 159 LEU A N 1
ATOM 771 C CA . LEU A 1 95 ? -137.539 -44.965 84.691 1.00 15.00 159 LEU A CA 1
ATOM 772 C C . LEU A 1 95 ? -137.219 -44.925 83.200 1.00 15.97 159 LEU A C 1
ATOM 773 O O . LEU A 1 95 ? -137.203 -43.855 82.588 1.00 16.90 159 LEU A O 1
ATOM 778 N N . VAL A 1 96 ? -136.983 -46.097 82.616 1.00 14.94 160 VAL A N 1
ATOM 779 C CA . VAL A 1 96 ? -136.675 -46.187 81.193 1.00 17.10 160 VAL A CA 1
ATOM 780 C C . VAL A 1 96 ? -137.880 -45.788 80.335 1.00 17.97 160 VAL A C 1
ATOM 781 O O . VAL A 1 96 ? -137.770 -44.921 79.465 1.00 18.59 160 VAL A O 1
ATOM 785 N N . LYS A 1 97 ? -139.033 -46.398 80.604 1.00 16.99 161 LYS A N 1
ATOM 786 C CA . LYS A 1 97 ? -140.251 -46.136 79.839 1.00 18.18 161 LYS A CA 1
ATOM 787 C C . LYS A 1 97 ? -140.933 -44.785 80.064 1.00 17.40 161 LYS A C 1
ATOM 788 O O . LYS A 1 97 ? -141.203 -44.052 79.107 1.00 18.89 161 LYS A O 1
ATOM 794 N N . ASN A 1 98 ? -141.216 -44.453 81.317 1.00 16.51 162 ASN A N 1
ATOM 795 C CA . ASN A 1 98 ? -141.907 -43.203 81.623 1.00 16.11 162 ASN A CA 1
ATOM 796 C C . ASN A 1 98 ? -141.135 -41.932 81.260 1.00 16.81 162 ASN A C 1
ATOM 797 O O . ASN A 1 98 ? -141.736 -40.933 80.861 1.00 17.11 162 ASN A O 1
ATOM 802 N N . LEU A 1 99 ? -139.812 -41.965 81.370 1.00 16.25 163 LEU A N 1
ATOM 803 C CA . LEU A 1 99 ? -139.017 -40.781 81.046 1.00 17.76 163 LEU A CA 1
ATOM 804 C C . LEU A 1 99 ? -138.360 -40.816 79.656 1.00 19.80 163 LEU A C 1
ATOM 805 O O . LEU A 1 99 ? -138.025 -39.765 79.100 1.00 21.62 163 LEU A O 1
ATOM 810 N N . GLY A 1 100 ? -138.191 -42.008 79.092 1.00 20.17 164 GLY A N 1
ATOM 811 C CA . GLY A 1 100 ? -137.546 -42.127 77.791 1.00 21.47 164 GLY A CA 1
ATOM 812 C C . GLY A 1 100 ? -138.400 -42.367 76.553 1.00 23.45 164 GLY A C 1
ATOM 813 O O . GLY A 1 100 ? -137.865 -42.396 75.442 1.00 22.77 164 GLY A O 1
ATOM 814 N N . THR A 1 101 ? -139.707 -42.545 76.728 1.00 24.83 165 THR A N 1
ATOM 815 C CA . THR A 1 101 ? -140.621 -42.779 75.604 1.00 27.01 165 THR A CA 1
ATOM 816 C C . THR A 1 101 ? -141.919 -42.015 75.862 1.00 28.63 165 THR A C 1
ATOM 817 O O . THR A 1 101 ? -142.118 -41.485 76.952 1.00 27.87 165 THR A O 1
ATOM 821 N N . ILE A 1 102 ? -142.797 -41.951 74.861 1.00 30.88 166 ILE A N 1
ATOM 822 C CA . ILE A 1 102 ? -144.093 -41.283 75.024 1.00 32.61 166 ILE A CA 1
ATOM 823 C C . ILE A 1 102 ? -145.108 -41.745 73.987 1.00 33.92 166 ILE A C 1
ATOM 824 O O . ILE A 1 102 ? -144.741 -42.300 72.953 1.00 34.98 166 ILE A O 1
ATOM 829 N N . THR A 1 124 ? -147.095 -21.547 76.202 1.00 40.75 188 THR A N 1
ATOM 830 C CA . THR A 1 124 ? -147.451 -22.961 76.177 1.00 41.00 188 THR A CA 1
ATOM 831 C C . THR A 1 124 ? -147.460 -23.557 77.581 1.00 40.13 188 THR A C 1
ATOM 832 O O . THR A 1 124 ? -147.664 -24.758 77.746 1.00 39.81 188 THR A O 1
ATOM 836 N N . SER A 1 125 ? -147.243 -22.719 78.589 1.00 39.65 189 SER A N 1
ATOM 837 C CA . SER A 1 125 ? -147.206 -23.194 79.971 1.00 38.87 189 SER A CA 1
ATOM 838 C C . SER A 1 125 ? -148.448 -23.970 80.413 1.00 37.77 189 SER A C 1
ATOM 839 O O . SER A 1 125 ? -148.340 -24.927 81.177 1.00 36.83 189 SER A O 1
ATOM 842 N N . GLU A 1 126 ? -149.623 -23.567 79.939 1.00 36.90 190 GLU A N 1
ATOM 843 C CA . GLU A 1 126 ? -150.856 -24.253 80.316 1.00 36.80 190 GLU A CA 1
ATOM 844 C C . GLU A 1 126 ? -150.935 -25.655 79.712 1.00 36.54 190 GLU A C 1
ATOM 845 O O . GLU A 1 126 ? -151.256 -26.622 80.405 1.00 36.07 190 GLU A O 1
ATOM 847 N N . LEU A 1 127 ? -150.637 -25.759 78.420 1.00 35.87 191 LEU A N 1
ATOM 848 C CA . LEU A 1 127 ? -150.671 -27.036 77.708 1.00 34.76 191 LEU A CA 1
ATOM 849 C C . LEU A 1 127 ? -149.697 -28.054 78.289 1.00 33.61 191 LEU A C 1
ATOM 850 O O . LEU A 1 127 ? -150.034 -29.223 78.471 1.00 33.01 191 LEU A O 1
ATOM 855 N N . ILE A 1 128 ? -148.478 -27.598 78.547 1.00 32.02 192 ILE A N 1
ATOM 856 C CA . ILE A 1 128 ? -147.438 -28.442 79.108 1.00 32.06 192 ILE A CA 1
ATOM 857 C C . ILE A 1 128 ? -147.922 -29.009 80.436 1.00 32.03 192 ILE A C 1
ATOM 858 O O . ILE A 1 128 ? -147.768 -30.201 80.709 1.00 32.42 192 ILE A O 1
ATOM 863 N N . GLY A 1 129 ? -148.530 -28.152 81.248 1.00 32.35 193 GLY A N 1
ATOM 864 C CA . GLY A 1 129 ? -149.036 -28.593 82.534 1.00 32.70 193 GLY A CA 1
ATOM 865 C C . GLY A 1 129 ? -150.219 -29.534 82.402 1.00 33.00 193 GLY A C 1
ATOM 866 O O . GLY A 1 129 ? -150.344 -30.492 83.166 1.00 32.96 193 GLY A O 1
ATOM 867 N N . GLN A 1 130 ? -151.089 -29.265 81.430 1.00 31.97 194 GLN A N 1
ATOM 868 C CA . GLN A 1 130 ? -152.271 -30.094 81.209 1.00 31.94 194 GLN A CA 1
ATOM 869 C C . GLN A 1 130 ? -151.942 -31.518 80.768 1.00 31.76 194 GLN A C 1
ATOM 870 O O . GLN A 1 130 ? -152.598 -32.468 81.196 1.00 33.38 194 GLN A O 1
ATOM 876 N N . PHE A 1 131 ? -150.938 -31.667 79.908 1.00 30.38 195 PHE A N 1
ATOM 877 C CA . PHE A 1 131 ? -150.548 -32.985 79.413 1.00 29.12 195 PHE A CA 1
ATOM 878 C C . PHE A 1 131 ? -149.484 -33.634 80.297 1.00 28.27 195 PHE A C 1
ATOM 879 O O . PHE A 1 131 ? -149.014 -34.735 80.016 1.00 29.94 195 PHE A O 1
ATOM 881 N N A GLY A 1 132 ? -149.099 -32.918 81.353 0.50 27.38 196 GLY A N 1
ATOM 882 N N B GLY A 1 132 ? -149.108 -32.945 81.365 0.50 27.54 196 GLY A N 1
ATOM 883 C CA A GLY A 1 132 ? -148.107 -33.403 82.304 0.50 26.35 196 GLY A CA 1
ATOM 884 C CA B GLY A 1 132 ? -148.117 -33.489 82.274 0.50 26.62 196 GLY A CA 1
ATOM 885 C C A GLY A 1 132 ? -146.726 -33.781 81.791 0.50 25.14 196 GLY A C 1
ATOM 886 C C B GLY A 1 132 ? -146.774 -33.891 81.686 0.50 25.56 196 GLY A C 1
ATOM 887 O O A GLY A 1 132 ? -146.084 -34.669 82.352 0.50 25.05 196 GLY A O 1
ATOM 888 O O B GLY A 1 132 ? -146.216 -34.918 82.075 0.50 25.90 196 GLY A O 1
ATOM 889 N N . VAL A 1 133 ? -146.252 -33.099 80.752 1.00 23.82 197 VAL A N 1
ATOM 890 C CA . VAL A 1 133 ? -144.942 -33.390 80.161 1.00 21.67 197 VAL A CA 1
ATOM 891 C C . VAL A 1 133 ? -143.911 -32.358 80.632 1.00 18.37 197 VAL A C 1
ATOM 892 O O . VAL A 1 133 ? -142.848 -32.192 80.028 1.00 19.35 197 VAL A O 1
ATOM 896 N N . GLY A 1 134 ? -144.230 -31.681 81.730 1.00 15.36 198 GLY A N 1
ATOM 897 C CA . GLY A 1 134 ? -143.360 -30.647 82.265 1.00 14.63 198 GLY A CA 1
ATOM 898 C C . GLY A 1 134 ? -141.983 -31.052 82.754 1.00 14.79 198 GLY A C 1
ATOM 899 O O . GLY A 1 134 ? -141.112 -30.202 82.937 1.00 16.24 198 GLY A O 1
ATOM 900 N N . PHE A 1 135 ? -141.779 -32.344 82.986 1.00 14.20 199 PHE A N 1
ATOM 901 C CA . PHE A 1 135 ? -140.482 -32.821 83.456 1.00 13.97 199 PHE A CA 1
ATOM 902 C C . PHE A 1 135 ? -139.343 -32.275 82.599 1.00 14.35 199 PHE A C 1
ATOM 903 O O . PHE A 1 135 ? -138.332 -31.797 83.116 1.00 14.31 199 PHE A O 1
ATOM 911 N N . TYR A 1 136 ? -139.522 -32.330 81.285 1.00 15.70 200 TYR A N 1
ATOM 912 C CA . TYR A 1 136 ? -138.487 -31.876 80.363 1.00 15.17 200 TYR A CA 1
ATOM 913 C C . TYR A 1 136 ? -138.127 -30.393 80.454 1.00 15.62 200 TYR A C 1
ATOM 914 O O . TYR A 1 136 ? -137.074 -29.988 79.963 1.00 16.11 200 TYR A O 1
ATOM 923 N N . SER A 1 137 ? -138.977 -29.581 81.080 1.00 16.74 201 SER A N 1
ATOM 924 C CA . SER A 1 137 ? -138.664 -28.160 81.198 1.00 16.83 201 SER A CA 1
ATOM 925 C C . SER A 1 137 ? -137.486 -27.958 82.151 1.00 16.04 201 SER A C 1
ATOM 926 O O . SER A 1 137 ? -136.935 -26.865 82.252 1.00 18.93 201 SER A O 1
ATOM 929 N N . ALA A 1 138 ? -137.091 -29.025 82.839 1.00 16.36 202 ALA A N 1
ATOM 930 C CA . ALA A 1 138 ? -135.964 -28.937 83.759 1.00 14.52 202 ALA A CA 1
ATOM 931 C C . ALA A 1 138 ? -134.697 -28.594 82.985 1.00 14.65 202 ALA A C 1
ATOM 932 O O . ALA A 1 138 ? -133.776 -27.976 83.526 1.00 16.08 202 ALA A O 1
ATOM 934 N N . PHE A 1 139 ? -134.652 -28.985 81.714 1.00 15.92 203 PHE A N 1
ATOM 935 C CA . PHE A 1 139 ? -133.472 -28.708 80.905 1.00 17.49 203 PHE A CA 1
ATOM 936 C C . PHE A 1 139 ? -133.303 -27.220 80.570 1.00 18.70 203 PHE A C 1
ATOM 937 O O . PHE A 1 139 ? -132.281 -26.823 80.008 1.00 20.97 203 PHE A O 1
ATOM 945 N N . LEU A 1 140 ? -134.292 -26.402 80.919 1.00 19.19 204 LEU A N 1
ATOM 946 C CA . LEU A 1 140 ? -134.201 -24.963 80.670 1.00 19.87 204 LEU A CA 1
ATOM 947 C C . LEU A 1 140 ? -133.183 -24.350 81.627 1.00 20.27 204 LEU A C 1
ATOM 948 O O . LEU A 1 140 ? -132.493 -23.387 81.286 1.00 20.16 204 LEU A O 1
ATOM 953 N N . VAL A 1 141 ? -133.080 -24.933 82.821 1.00 18.74 205 VAL A N 1
ATOM 954 C CA . VAL A 1 141 ? -132.168 -24.434 83.841 1.00 17.52 205 VAL A CA 1
ATOM 955 C C . VAL A 1 141 ? -131.048 -25.392 84.246 1.00 16.79 205 VAL A C 1
ATOM 956 O O . VAL A 1 141 ? -130.168 -25.013 85.022 1.00 16.89 205 VAL A O 1
ATOM 960 N N . ALA A 1 142 ? -131.065 -26.612 83.714 1.00 16.50 206 ALA A N 1
ATOM 961 C CA . ALA A 1 142 ? -130.058 -27.612 84.079 1.00 16.94 206 ALA A CA 1
ATOM 962 C C . ALA A 1 142 ? -129.309 -28.265 82.921 1.00 16.69 206 ALA A C 1
ATOM 963 O O . ALA A 1 142 ? -129.895 -28.571 81.884 1.00 17.38 206 ALA A O 1
ATOM 965 N N . ASP A 1 143 ? -128.010 -28.483 83.116 1.00 18.45 207 ASP A N 1
ATOM 966 C CA . ASP A 1 143 ? -127.180 -29.134 82.109 1.00 18.49 207 ASP A CA 1
ATOM 967 C C . ASP A 1 143 ? -127.352 -30.643 82.239 1.00 18.04 207 ASP A C 1
ATOM 968 O O . ASP A 1 143 ? -127.176 -31.387 81.273 1.00 18.72 207 ASP A O 1
ATOM 973 N N . LYS A 1 144 ? -127.693 -31.083 83.446 1.00 16.86 208 LYS A N 1
ATOM 974 C CA . LYS A 1 144 ? -127.934 -32.498 83.707 1.00 16.36 208 LYS A CA 1
ATOM 975 C C . LYS A 1 144 ? -129.085 -32.669 84.686 1.00 14.76 208 LYS A C 1
ATOM 976 O O . LYS A 1 144 ? -129.213 -31.912 85.645 1.00 14.87 208 LYS A O 1
ATOM 982 N N . VAL A 1 145 ? -129.918 -33.669 84.425 1.00 13.44 209 VAL A N 1
ATOM 983 C CA . VAL A 1 145 ? -131.055 -33.983 85.278 1.00 13.41 209 VAL A CA 1
ATOM 984 C C . VAL A 1 145 ? -130.872 -35.421 85.748 1.00 12.79 209 VAL A C 1
ATOM 985 O O . VAL A 1 145 ? -130.647 -36.323 84.935 1.00 12.12 209 VAL A O 1
ATOM 989 N N . ILE A 1 146 ? -130.950 -35.622 87.060 1.00 11.91 210 ILE A N 1
ATOM 990 C CA . ILE A 1 146 ? -130.770 -36.943 87.659 1.00 12.05 210 ILE A CA 1
ATOM 991 C C . ILE A 1 146 ? -132.028 -37.290 88.437 1.00 11.73 210 ILE A C 1
ATOM 992 O O . ILE A 1 146 ? -132.561 -36.457 89.162 1.00 13.03 210 ILE A O 1
ATOM 997 N N . VAL A 1 147 ? -132.500 -38.525 88.282 1.00 10.72 211 VAL A N 1
ATOM 998 C CA . VAL A 1 147 ? -133.698 -38.987 88.976 1.00 10.54 211 VAL A CA 1
ATOM 999 C C . VAL A 1 147 ? -133.365 -40.245 89.770 1.00 9.79 211 VAL A C 1
ATOM 1000 O O . VAL A 1 147 ? -133.060 -41.285 89.186 1.00 12.24 211 VAL A O 1
ATOM 1004 N N . THR A 1 148 ? -133.388 -40.131 91.096 1.00 10.70 212 THR A N 1
ATOM 1005 C CA . THR A 1 148 ? -133.115 -41.282 91.963 1.00 10.66 212 THR A CA 1
ATOM 1006 C C . THR A 1 148 ? -134.502 -41.733 92.421 1.00 10.77 212 THR A C 1
ATOM 1007 O O . THR A 1 148 ? -135.285 -40.916 92.895 1.00 11.40 212 THR A O 1
ATOM 1011 N N . SER A 1 149 ? -134.822 -43.017 92.288 1.00 9.83 213 SER A N 1
ATOM 1012 C CA . SER A 1 149 ? -136.164 -43.442 92.667 1.00 11.17 213 SER A CA 1
ATOM 1013 C C . SER A 1 149 ? -136.250 -44.830 93.297 1.00 11.00 213 SER A C 1
ATOM 1014 O O . SER A 1 149 ? -135.495 -45.739 92.941 1.00 11.54 213 SER A O 1
ATOM 1017 N N . LYS A 1 150 ? -137.176 -44.979 94.241 1.00 11.80 214 LYS A N 1
ATOM 1018 C CA . LYS A 1 150 ? -137.396 -46.255 94.921 1.00 12.48 214 LYS A CA 1
ATOM 1019 C C . LYS A 1 150 ? -138.896 -46.551 94.940 1.00 11.56 214 LYS A C 1
ATOM 1020 O O . LYS A 1 150 ? -139.683 -45.802 95.524 1.00 11.79 214 LYS A O 1
ATOM 1026 N N . HIS A 1 151 ? -139.270 -47.640 94.279 1.00 12.88 215 HIS A N 1
ATOM 1027 C CA . HIS A 1 151 ? -140.657 -48.092 94.184 1.00 13.07 215 HIS A CA 1
ATOM 1028 C C . HIS A 1 151 ? -140.748 -49.353 95.049 1.00 13.19 215 HIS A C 1
ATOM 1029 O O . HIS A 1 151 ? -139.760 -50.072 95.186 1.00 14.46 215 HIS A O 1
ATOM 1036 N N . ASN A 1 152 ? -141.916 -49.623 95.630 1.00 13.52 216 ASN A N 1
ATOM 1037 C CA . ASN A 1 152 ? -142.068 -50.802 96.480 1.00 14.94 216 ASN A CA 1
ATOM 1038 C C . ASN A 1 152 ? -141.705 -52.108 95.777 1.00 15.71 216 ASN A C 1
ATOM 1039 O O . ASN A 1 152 ? -141.240 -53.052 96.424 1.00 18.38 216 ASN A O 1
ATOM 1044 N N . ASN A 1 153 ? -141.904 -52.163 94.464 1.00 15.74 217 ASN A N 1
ATOM 1045 C CA . ASN A 1 153 ? -141.614 -53.378 93.700 1.00 16.52 217 ASN A CA 1
ATOM 1046 C C . ASN A 1 153 ? -140.204 -53.511 93.127 1.00 15.52 217 ASN A C 1
ATOM 1047 O O . ASN A 1 153 ? -139.946 -54.437 92.361 1.00 17.53 217 ASN A O 1
ATOM 1052 N N . ASP A 1 154 ? -139.291 -52.611 93.483 1.00 15.00 218 ASP A N 1
ATOM 1053 C CA . ASP A 1 154 ? -137.931 -52.701 92.952 1.00 15.15 218 ASP A CA 1
ATOM 1054 C C . ASP A 1 154 ? -136.925 -52.088 93.922 1.00 14.19 218 ASP A C 1
ATOM 1055 O O . ASP A 1 154 ? -137.300 -51.539 94.954 1.00 15.15 218 ASP A O 1
ATOM 1060 N N . THR A 1 155 ? -135.643 -52.212 93.593 1.00 15.46 219 THR A N 1
ATOM 1061 C CA . THR A 1 155 ? -134.582 -51.638 94.407 1.00 14.34 219 THR A CA 1
ATOM 1062 C C . THR A 1 155 ? -134.362 -50.223 93.887 1.00 14.43 219 THR A C 1
ATOM 1063 O O . THR A 1 155 ? -134.828 -49.880 92.799 1.00 14.24 219 THR A O 1
ATOM 1067 N N . GLN A 1 156 ? -133.649 -49.411 94.657 1.00 13.38 220 GLN A N 1
ATOM 1068 C CA . GLN A 1 156 ? -133.390 -48.029 94.269 1.00 12.84 220 GLN A CA 1
ATOM 1069 C C . GLN A 1 156 ? -132.497 -47.933 93.027 1.00 13.69 220 GLN A C 1
ATOM 1070 O O . GLN A 1 156 ? -131.464 -48.604 92.938 1.00 13.32 220 GLN A O 1
ATOM 1076 N N . HIS A 1 157 ? -132.918 -47.102 92.070 1.00 12.86 221 HIS A N 1
ATOM 1077 C CA . HIS A 1 157 ? -132.184 -46.898 90.824 1.00 11.84 221 HIS A CA 1
ATOM 1078 C C . HIS A 1 157 ? -131.967 -45.416 90.521 1.00 11.39 221 HIS A C 1
ATOM 1079 O O . HIS A 1 157 ? -132.649 -44.550 91.078 1.00 11.64 221 HIS A O 1
ATOM 1086 N N . ILE A 1 158 ? -131.010 -45.139 89.642 1.00 11.87 222 ILE A N 1
ATOM 1087 C CA . ILE A 1 158 ? -130.698 -43.765 89.249 1.00 11.60 222 ILE A CA 1
ATOM 1088 C C . ILE A 1 158 ? -130.737 -43.588 87.729 1.00 11.27 222 ILE A C 1
ATOM 1089 O O . ILE A 1 158 ? -130.090 -44.334 86.993 1.00 13.16 222 ILE A O 1
ATOM 1094 N N . TRP A 1 159 ? -131.498 -42.590 87.279 1.00 11.35 223 TRP A N 1
ATOM 1095 C CA . TRP A 1 159 ? -131.631 -42.238 85.861 1.00 11.66 223 TRP A CA 1
ATOM 1096 C C . TRP A 1 159 ? -130.870 -40.920 85.712 1.00 10.88 223 TRP A C 1
ATOM 1097 O O . TRP A 1 159 ? -130.962 -40.051 86.576 1.00 12.09 223 TRP A O 1
ATOM 1108 N N . GLU A 1 160 ? -130.106 -40.767 84.641 1.00 13.44 224 GLU A N 1
ATOM 1109 C CA . GLU A 1 160 ? -129.384 -39.512 84.439 1.00 13.79 224 GLU A CA 1
ATOM 1110 C C . GLU A 1 160 ? -129.345 -39.144 82.961 1.00 13.75 224 GLU A C 1
ATOM 1111 O O . GLU A 1 160 ? -129.274 -40.020 82.098 1.00 13.85 224 GLU A O 1
ATOM 1117 N N . SER A 1 161 ? -129.386 -37.845 82.670 1.00 12.68 225 SER A N 1
ATOM 1118 C CA . SER A 1 161 ? -129.370 -37.398 81.282 1.00 13.11 225 SER A CA 1
ATOM 1119 C C . SER A 1 161 ? -128.934 -35.953 81.080 1.00 12.98 225 SER A C 1
ATOM 1120 O O . SER A 1 161 ? -129.202 -35.091 81.911 1.00 12.33 225 SER A O 1
ATOM 1123 N N . ASP A 1 162 ? -128.244 -35.708 79.967 1.00 14.24 226 ASP A N 1
ATOM 1124 C CA . ASP A 1 162 ? -127.820 -34.362 79.608 1.00 14.07 226 ASP A CA 1
ATOM 1125 C C . ASP A 1 162 ? -128.670 -33.963 78.396 1.00 15.42 226 ASP A C 1
ATOM 1126 O O . ASP A 1 162 ? -128.400 -32.962 77.736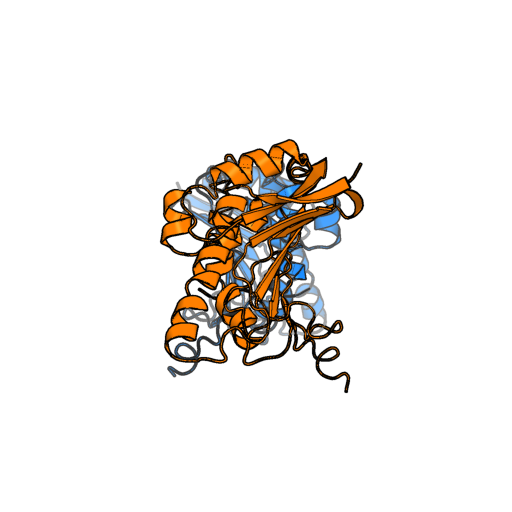 1.00 15.39 226 ASP A O 1
ATOM 1131 N N . SER A 1 163 ? -129.695 -34.782 78.137 1.00 14.08 227 SER A N 1
ATOM 1132 C CA . SER A 1 163 ? -130.669 -34.638 77.047 1.00 14.94 227 SER A CA 1
ATOM 1133 C C . SER A 1 163 ? -130.258 -35.294 75.734 1.00 15.90 227 SER A C 1
ATOM 1134 O O . SER A 1 163 ? -131.074 -35.424 74.819 1.00 17.59 227 SER A O 1
ATOM 1137 N N . ASN A 1 164 ? -129.012 -35.743 75.654 1.00 15.15 228 ASN A N 1
ATOM 1138 C CA . ASN A 1 164 ? -128.506 -36.364 74.429 1.00 16.78 228 ASN A CA 1
ATOM 1139 C C . ASN A 1 164 ? -128.521 -37.890 74.442 1.00 17.42 228 ASN A C 1
ATOM 1140 O O . ASN A 1 164 ? -128.198 -38.529 73.435 1.00 17.85 228 ASN A O 1
ATOM 1145 N N . GLU A 1 165 ? -128.910 -38.452 75.585 1.00 17.02 229 GLU A N 1
ATOM 1146 C CA . GLU A 1 165 ? -128.986 -39.893 75.814 1.00 17.02 229 GLU A CA 1
ATOM 1147 C C . GLU A 1 165 ? -129.323 -39.983 77.305 1.00 16.30 229 GLU A C 1
ATOM 1148 O O . GLU A 1 165 ? -129.408 -38.956 77.969 1.00 16.54 229 GLU A O 1
ATOM 1154 N N . PHE A 1 166 ? -129.538 -41.188 77.828 1.00 15.44 230 PHE A N 1
ATOM 1155 C CA . PHE A 1 166 ? -129.788 -41.342 79.262 1.00 14.68 230 PHE A CA 1
ATOM 1156 C C . PHE A 1 166 ? -129.311 -42.707 79.705 1.00 15.00 230 PHE A C 1
ATOM 1157 O O . PHE A 1 166 ? -129.166 -43.614 78.894 1.00 16.27 230 PHE A O 1
ATOM 1165 N N A SER A 1 167 ? -129.040 -42.851 80.995 0.50 14.72 231 SER A N 1
ATOM 1166 N N B SER A 1 167 ? -129.045 -42.834 80.999 0.50 15.00 231 SER A N 1
ATOM 1167 C CA A SER A 1 167 ? -128.589 -44.131 81.522 0.50 14.54 231 SER A CA 1
ATOM 1168 C CA B SER A 1 167 ? -128.565 -44.087 81.562 0.50 15.39 231 SER A CA 1
ATOM 1169 C C A SER A 1 167 ? -129.347 -44.404 82.809 0.50 14.90 231 SER A C 1
ATOM 1170 C C B SER A 1 167 ? -129.361 -44.397 82.822 0.50 15.29 231 SER A C 1
ATOM 1171 O O A SER A 1 167 ? -129.813 -43.478 83.473 0.50 14.38 231 SER A O 1
ATOM 1172 O O B SER A 1 167 ? -129.867 -43.489 83.482 0.50 14.75 231 SER A O 1
ATOM 1177 N N . VAL A 1 168 ? -129.472 -45.680 83.150 1.00 15.07 232 VAL A N 1
ATOM 1178 C CA . VAL A 1 168 ? -130.178 -46.099 84.351 1.00 15.69 232 VAL A CA 1
ATOM 1179 C C . VAL A 1 168 ? -129.297 -47.142 85.030 1.00 14.77 232 VAL A C 1
ATOM 1180 O O . VAL A 1 168 ? -128.959 -48.155 84.423 1.00 18.30 232 VAL A O 1
ATOM 1184 N N . ILE A 1 169 ? -128.913 -46.885 86.276 1.00 15.73 233 ILE A N 1
ATOM 1185 C CA . ILE A 1 169 ? -128.070 -47.828 87.010 1.00 15.14 233 ILE A CA 1
ATOM 1186 C C . ILE A 1 169 ? -128.643 -48.107 88.392 1.00 13.87 233 ILE A C 1
ATOM 1187 O O . ILE A 1 169 ? -129.413 -47.316 88.931 1.00 14.83 233 ILE A O 1
ATOM 1192 N N . ALA A 1 170 ? -128.278 -49.251 88.962 1.00 14.72 234 ALA A N 1
ATOM 1193 C CA . ALA A 1 170 ? -128.733 -49.577 90.300 1.00 15.35 234 ALA A CA 1
ATOM 1194 C C . ALA A 1 170 ? -127.997 -48.596 91.203 1.00 15.22 234 ALA A C 1
ATOM 1195 O O . ALA A 1 170 ? -126.824 -48.303 90.973 1.00 17.04 234 ALA A O 1
ATOM 1197 N N . ASP A 1 171 ? -128.681 -48.065 92.208 1.00 13.81 235 ASP A N 1
ATOM 1198 C CA . ASP A 1 171 ? -128.063 -47.102 93.110 1.00 13.70 235 ASP A CA 1
ATOM 1199 C C . ASP A 1 171 ? -127.111 -47.823 94.064 1.00 14.25 235 ASP A C 1
ATOM 1200 O O . ASP A 1 171 ? -127.544 -48.617 94.900 1.00 15.05 235 ASP A O 1
ATOM 1205 N N . PRO A 1 172 ? -125.801 -47.550 93.958 1.00 14.17 236 PRO A N 1
ATOM 1206 C CA . PRO A 1 172 ? -124.851 -48.222 94.856 1.00 16.20 236 PRO A CA 1
ATOM 1207 C C . PRO A 1 172 ? -124.971 -47.820 96.328 1.00 18.45 236 PRO A C 1
ATOM 1208 O O . PRO A 1 172 ? -124.353 -48.437 97.202 1.00 20.42 236 PRO A O 1
ATOM 1212 N N . ARG A 1 173 ? -125.763 -46.788 96.601 1.00 15.80 237 ARG A N 1
ATOM 1213 C CA . ARG A 1 173 ? -125.967 -46.318 97.965 1.00 15.07 237 ARG A CA 1
ATOM 1214 C C . ARG A 1 173 ? -127.039 -47.159 98.644 1.00 15.68 237 ARG A C 1
ATOM 1215 O O . ARG A 1 173 ? -127.221 -47.100 99.863 1.00 17.71 237 ARG A O 1
ATOM 1223 N N . GLY A 1 174 ? -127.739 -47.949 97.841 1.00 16.88 238 GLY A N 1
ATOM 1224 C CA . GLY A 1 174 ? -128.791 -48.791 98.369 1.00 17.80 238 GLY A CA 1
ATOM 1225 C C . GLY A 1 174 ? -130.098 -48.045 98.524 1.00 18.86 238 GLY A C 1
ATOM 1226 O O . GLY A 1 174 ? -130.336 -47.020 97.874 1.00 18.01 238 GLY A O 1
ATOM 1227 N N A ASN A 1 175 ? -130.967 -48.589 99.362 0.50 17.09 239 ASN A N 1
ATOM 1228 N N B ASN A 1 175 ? -130.939 -48.548 99.421 0.50 18.69 239 ASN A N 1
ATOM 1229 C CA A ASN A 1 175 ? -132.278 -48.017 99.615 0.50 17.14 239 ASN A CA 1
ATOM 1230 C CA B ASN A 1 175 ? -132.229 -47.937 99.699 0.50 19.86 239 ASN A CA 1
ATOM 1231 C C A ASN A 1 175 ? -132.177 -46.870 100.619 0.50 17.65 239 ASN A C 1
ATOM 1232 C C B ASN A 1 175 ? -132.080 -46.812 100.699 0.50 20.28 239 ASN A C 1
ATOM 1233 O O A ASN A 1 175 ? -132.327 -47.082 101.820 0.50 21.69 239 ASN A O 1
ATOM 1234 O O B ASN A 1 175 ? -132.080 -47.043 101.908 0.50 22.82 239 ASN A O 1
ATOM 1243 N N A THR A 1 176 ? -131.910 -45.658 100.139 0.50 15.84 240 THR A N 1
ATOM 1244 N N B THR A 1 176 ? -131.943 -45.591 100.201 0.50 18.46 240 THR A N 1
ATOM 1245 C CA A THR A 1 176 ? -131.811 -44.519 101.047 0.50 15.03 240 THR A CA 1
ATOM 1246 C CA B THR A 1 176 ? -131.810 -44.449 101.085 0.50 18.10 240 THR A CA 1
ATOM 1247 C C A THR A 1 176 ? -133.111 -43.718 101.094 0.50 15.43 240 THR A C 1
ATOM 1248 C C B THR A 1 176 ? -133.077 -43.605 101.052 0.50 17.18 240 THR A C 1
ATOM 1249 O O A THR A 1 176 ? -133.399 -43.050 102.084 0.50 16.74 240 THR A O 1
ATOM 1250 O O B THR A 1 176 ? -133.304 -42.780 101.936 0.50 18.43 240 THR A O 1
ATOM 1257 N N . LEU A 1 177 ? -133.904 -43.807 100.030 1.00 16.08 241 LEU A N 1
ATOM 1258 C CA . LEU A 1 177 ? -135.155 -43.064 99.939 1.00 15.80 241 LEU A CA 1
ATOM 1259 C C . LEU A 1 177 ? -136.325 -43.701 100.688 1.00 15.06 241 LEU A C 1
ATOM 1260 O O . LEU A 1 177 ? -137.250 -43.001 101.104 1.00 14.38 241 LEU A O 1
ATOM 1265 N N . GLY A 1 178 ? -136.282 -45.017 100.872 1.00 15.66 242 GLY A N 1
ATOM 1266 C CA . GLY A 1 178 ? -137.384 -45.691 101.543 1.00 15.50 242 GLY A CA 1
ATOM 1267 C C . GLY A 1 178 ? -138.444 -45.993 100.501 1.00 14.41 242 GLY A C 1
ATOM 1268 O O . GLY A 1 178 ? -138.785 -47.150 100.253 1.00 15.02 242 GLY A O 1
ATOM 1269 N N . ARG A 1 179 ? -138.959 -44.923 99.895 1.00 13.72 243 ARG A N 1
ATOM 1270 C CA . ARG A 1 179 ? -139.957 -44.972 98.828 1.00 12.47 243 ARG A CA 1
ATOM 1271 C C . ARG A 1 179 ? -140.032 -43.543 98.320 1.00 10.88 243 ARG A C 1
ATOM 1272 O O . ARG A 1 179 ? -140.042 -42.604 99.119 1.00 12.53 243 ARG A O 1
ATOM 1280 N N . GLY A 1 180 ? -140.075 -43.365 97.007 1.00 11.84 244 GLY A N 1
ATOM 1281 C CA . GLY A 1 180 ? -140.166 -42.013 96.496 1.00 11.73 244 GLY A CA 1
ATOM 1282 C C . GLY A 1 180 ? -139.171 -41.687 95.412 1.00 11.28 244 GLY A C 1
ATOM 1283 O O . GLY A 1 180 ? -138.488 -42.566 94.886 1.00 11.84 244 GLY A O 1
ATOM 1284 N N . THR A 1 181 ? -139.072 -40.396 95.108 1.00 11.88 245 THR A N 1
ATOM 1285 C CA . THR A 1 181 ? -138.208 -39.928 94.038 1.00 10.81 245 THR A CA 1
ATOM 1286 C C . THR A 1 181 ? -137.536 -38.588 94.311 1.00 11.49 245 THR A C 1
ATOM 1287 O O . THR A 1 181 ? -138.158 -37.677 94.854 1.00 10.22 245 THR A O 1
ATOM 1291 N N . THR A 1 182 ? -136.262 -38.477 93.932 1.00 10.64 246 THR A N 1
ATOM 1292 C CA . THR A 1 182 ? -135.536 -37.218 94.063 1.00 12.09 246 THR A CA 1
ATOM 1293 C C . THR A 1 182 ? -135.155 -36.768 92.660 1.00 11.05 246 THR A C 1
ATOM 1294 O O . THR A 1 182 ? -134.560 -37.538 91.902 1.00 11.86 246 THR A O 1
ATOM 1298 N N . ILE A 1 183 ? -135.532 -35.542 92.302 1.00 10.51 247 ILE A N 1
ATOM 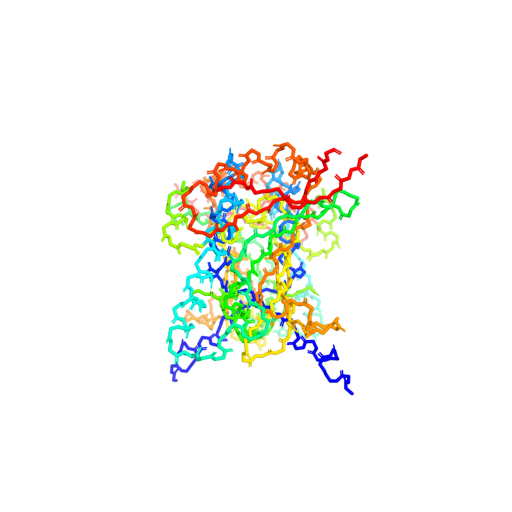1299 C CA . ILE A 1 183 ? -135.132 -34.995 91.009 1.00 11.17 247 ILE A CA 1
ATOM 1300 C C . ILE A 1 183 ? -133.968 -34.069 91.384 1.00 10.79 247 ILE A C 1
ATOM 1301 O O . ILE A 1 183 ? -134.145 -33.158 92.190 1.00 11.43 247 ILE A O 1
ATOM 1306 N N . THR A 1 184 ? -132.788 -34.319 90.829 1.00 10.71 248 THR A N 1
ATOM 1307 C CA . THR A 1 184 ? -131.615 -33.500 91.115 1.00 11.40 248 THR A CA 1
ATOM 1308 C C . THR A 1 184 ? -131.199 -32.765 89.851 1.00 11.34 248 THR A C 1
ATOM 1309 O O . THR A 1 184 ? -131.000 -33.377 88.802 1.00 12.57 248 THR A O 1
ATOM 1313 N N . LEU A 1 185 ? -131.076 -31.445 89.953 1.00 11.44 249 LEU A N 1
ATOM 1314 C CA . LEU A 1 185 ? -130.682 -30.640 88.804 1.00 12.18 249 LEU A CA 1
ATOM 1315 C C . LEU A 1 185 ? -129.289 -30.052 88.977 1.00 12.53 249 LEU A C 1
ATOM 1316 O O . LEU A 1 185 ? -129.000 -29.438 90.000 1.00 13.28 249 LEU A O 1
ATOM 1321 N N . VAL A 1 186 ? -128.431 -30.264 87.987 1.00 14.46 250 VAL A N 1
ATOM 1322 C CA . VAL A 1 186 ? -127.092 -29.680 88.011 1.00 15.14 250 VAL A CA 1
ATOM 1323 C C . VAL A 1 186 ? -127.362 -28.401 87.231 1.00 15.02 250 VAL A C 1
ATOM 1324 O O . VAL A 1 186 ? -127.499 -28.432 86.010 1.00 15.84 250 VAL A O 1
ATOM 1328 N N . LEU A 1 187 ? -127.476 -27.287 87.941 1.00 18.10 251 LEU A N 1
ATOM 1329 C CA . LEU A 1 187 ? -127.808 -26.014 87.310 1.00 19.14 251 LEU A CA 1
ATOM 1330 C C . LEU A 1 187 ? -126.774 -25.369 86.395 1.00 20.08 251 LEU A C 1
ATOM 1331 O O . LEU A 1 187 ? -125.567 -25.427 86.641 1.00 19.55 251 LEU A O 1
ATOM 1336 N N . LYS A 1 188 ? -127.281 -24.755 85.329 1.00 20.15 252 LYS A N 1
ATOM 1337 C CA . LYS A 1 188 ? -126.445 -24.051 84.363 1.00 21.36 252 LYS A CA 1
ATOM 1338 C C . LYS A 1 188 ? -125.828 -22.873 85.112 1.00 22.45 252 LYS A C 1
ATOM 1339 O O . LYS A 1 188 ? -126.410 -22.385 86.083 1.00 23.00 252 LYS A O 1
ATOM 1345 N N . GLU A 1 189 ? -124.654 -22.426 84.678 1.00 23.58 253 GLU A N 1
ATOM 1346 C CA . GLU A 1 189 ? -123.982 -21.309 85.343 1.00 25.00 253 GLU A CA 1
ATOM 1347 C C . GLU A 1 189 ? -124.880 -20.080 85.471 1.00 25.81 253 GLU A C 1
ATOM 1348 O O . GLU A 1 189 ? -124.881 -19.412 86.505 1.00 27.13 253 GLU A O 1
ATOM 1354 N N . GLU A 1 190 ? -125.649 -19.790 84.427 1.00 25.51 254 GLU A N 1
ATOM 1355 C CA . GLU A 1 190 ? -126.527 -18.624 84.435 1.00 27.81 254 GLU A CA 1
ATOM 1356 C C . GLU A 1 190 ? -127.828 -18.813 85.218 1.00 27.63 254 GLU A C 1
ATOM 1357 O O . GLU A 1 190 ? -128.614 -17.875 85.352 1.00 28.02 254 GLU A O 1
ATOM 1363 N N . ALA A 1 191 ? -128.054 -20.016 85.739 1.00 26.40 255 ALA A N 1
ATOM 1364 C CA . ALA A 1 191 ? -129.270 -20.293 86.501 1.00 24.68 255 ALA A CA 1
ATOM 1365 C C . ALA A 1 191 ? -128.977 -20.425 87.990 1.00 24.49 255 ALA A C 1
ATOM 1366 O O . ALA A 1 191 ? -129.754 -21.020 88.734 1.00 22.57 255 ALA A O 1
ATOM 1368 N N . SER A 1 192 ? -127.857 -19.852 88.419 1.00 24.71 256 SER A N 1
ATOM 1369 C CA . SER A 1 192 ? -127.440 -19.916 89.814 1.00 25.23 256 SER A CA 1
ATOM 1370 C C . SER A 1 192 ? -128.440 -19.325 90.803 1.00 24.94 256 SER A C 1
ATOM 1371 O O . SER A 1 192 ? -128.421 -19.662 91.986 1.00 24.93 256 SER A O 1
ATOM 1374 N N . ASP A 1 193 ? -129.315 -18.450 90.328 1.00 25.03 257 ASP A N 1
ATOM 1375 C CA . ASP A 1 193 ? -130.288 -17.824 91.211 1.00 27.00 257 ASP A CA 1
ATOM 1376 C C . ASP A 1 193 ? -131.239 -18.841 91.838 1.00 27.13 257 ASP A C 1
ATOM 1377 O O . ASP A 1 193 ? -131.855 -18.567 92.868 1.00 27.55 257 ASP A O 1
ATOM 1382 N N . TYR A 1 194 ? -131.353 -20.017 91.230 1.00 27.26 258 TYR A N 1
ATOM 1383 C CA . TYR A 1 194 ? -132.244 -21.041 91.767 1.00 27.30 258 TYR A CA 1
ATOM 1384 C C . TYR A 1 194 ? -131.613 -21.830 92.912 1.00 29.01 258 TYR A C 1
ATOM 1385 O O . TYR A 1 194 ? -132.114 -22.886 93.305 1.00 29.26 258 TYR A O 1
ATOM 1394 N N . LEU A 1 195 ? -130.512 -21.309 93.440 1.00 29.30 259 LEU A N 1
ATOM 1395 C CA . LEU A 1 195 ? -129.813 -21.932 94.557 1.00 29.32 259 LEU A CA 1
ATOM 1396 C C . LEU A 1 195 ? -129.976 -20.988 95.742 1.00 29.58 259 LEU A C 1
ATOM 1397 O O . LEU A 1 195 ? -129.563 -21.287 96.863 1.00 30.85 259 LEU A O 1
ATOM 1402 N N . GLU A 1 196 ? -130.581 -19.836 95.467 1.00 28.95 260 GLU A N 1
ATOM 1403 C CA . GLU A 1 196 ? -130.835 -18.823 96.482 1.00 29.48 260 GLU A CA 1
ATOM 1404 C C . GLU A 1 196 ? -132.119 -19.187 97.217 1.00 28.47 260 GLU A C 1
ATOM 1405 O O . GLU A 1 196 ? -133.172 -19.326 96.597 1.00 28.55 260 GLU A O 1
ATOM 1411 N N . LEU A 1 197 ? -132.035 -19.332 98.536 1.00 28.40 261 LEU A N 1
ATOM 1412 C CA . LEU A 1 197 ? -133.205 -19.688 99.332 1.00 29.39 261 LEU A CA 1
ATOM 1413 C C . LEU A 1 197 ? -134.403 -18.767 99.132 1.00 29.98 261 LEU A C 1
ATOM 1414 O O . LEU A 1 197 ? -135.533 -19.239 99.003 1.00 30.29 261 LEU A O 1
ATOM 1419 N N . ASP A 1 198 ? -134.166 -17.458 99.106 1.00 30.10 262 ASP A N 1
ATOM 1420 C CA . ASP A 1 198 ? -135.267 -16.518 98.936 1.00 29.73 262 ASP A CA 1
ATOM 1421 C C . ASP A 1 198 ? -135.975 -16.739 97.604 1.00 28.45 262 ASP A C 1
ATOM 1422 O O . ASP A 1 198 ? -137.202 -16.669 97.523 1.00 28.26 262 ASP A O 1
ATOM 1427 N N . THR A 1 199 ? -135.200 -17.023 96.563 1.00 25.75 263 THR A N 1
ATOM 1428 C CA . THR A 1 199 ? -135.772 -17.270 95.249 1.00 25.64 263 THR A CA 1
ATOM 1429 C C . THR A 1 199 ? -136.595 -18.557 95.289 1.00 24.83 263 THR A C 1
ATOM 1430 O O . THR A 1 199 ? -137.738 -18.591 94.832 1.00 24.14 263 THR A O 1
ATOM 1434 N N . ILE A 1 200 ? -136.020 -19.610 95.858 1.00 25.05 264 ILE A N 1
ATOM 1435 C CA . ILE A 1 200 ? -136.726 -20.879 95.937 1.00 24.31 264 ILE A CA 1
ATOM 1436 C C . ILE A 1 200 ? -137.957 -20.837 96.848 1.00 24.35 264 ILE A C 1
ATOM 1437 O O . ILE A 1 200 ? -138.982 -21.420 96.512 1.00 24.46 264 ILE A O 1
ATOM 1442 N N . LYS A 1 201 ? -137.882 -20.152 97.988 1.00 24.34 265 LYS A N 1
ATOM 1443 C CA . LYS A 1 201 ? -139.052 -20.078 98.861 1.00 24.70 265 LYS A CA 1
ATOM 1444 C C . LYS A 1 201 ? -140.191 -19.362 98.149 1.00 24.85 265 LYS A C 1
ATOM 1445 O O . LYS A 1 201 ? -141.340 -19.795 98.211 1.00 23.51 265 LYS A O 1
ATOM 1451 N N . ASN A 1 202 ? -139.873 -18.263 97.469 1.00 23.54 266 ASN A N 1
ATOM 1452 C CA . ASN A 1 202 ? -140.895 -17.518 96.746 1.00 25.51 266 ASN A CA 1
ATOM 1453 C C . ASN A 1 202 ? -141.577 -18.366 95.680 1.00 24.96 266 ASN A C 1
ATOM 1454 O O . ASN A 1 202 ? -142.800 -18.343 95.553 1.00 24.61 266 ASN A O 1
ATOM 1459 N N . LEU A 1 203 ? -140.789 -19.113 94.913 1.00 22.19 267 LEU A N 1
ATOM 1460 C CA . LEU A 1 203 ? -141.353 -19.956 93.867 1.00 22.98 267 LEU A CA 1
ATOM 1461 C C . LEU A 1 203 ? -142.079 -21.168 94.460 1.00 22.22 267 LEU A C 1
ATOM 1462 O O . LEU A 1 203 ? -143.186 -21.494 94.038 1.00 22.63 267 LEU A O 1
ATOM 1467 N N . VAL A 1 204 ? -141.460 -21.831 95.435 1.00 23.46 268 VAL A N 1
ATOM 1468 C CA . VAL A 1 204 ? -142.079 -23.004 96.053 1.00 23.57 268 VAL A CA 1
ATOM 1469 C C . VAL A 1 204 ? -143.372 -22.611 96.752 1.00 24.53 268 VAL A C 1
ATOM 1470 O O . VAL A 1 204 ? -144.352 -23.354 96.716 1.00 25.42 268 VAL A O 1
ATOM 1474 N N . LYS A 1 205 ? -143.383 -21.444 97.389 1.00 26.11 269 LYS A N 1
ATOM 1475 C CA . LYS A 1 205 ? -144.593 -20.993 98.059 1.00 27.33 269 LYS A CA 1
ATOM 1476 C C . LYS A 1 205 ? -145.673 -20.777 97.010 1.00 27.34 269 LYS A C 1
ATOM 1477 O O . LYS A 1 205 ? -146.811 -21.218 97.178 1.00 26.90 269 LYS A O 1
ATOM 1483 N N . LYS A 1 206 ? -145.308 -20.114 95.916 1.00 27.55 270 LYS A N 1
ATOM 1484 C CA . LYS A 1 206 ? -146.261 -19.844 94.848 1.00 27.48 270 LYS A CA 1
ATOM 1485 C C . LYS A 1 206 ? -146.807 -21.115 94.203 1.00 27.06 270 LYS A C 1
ATOM 1486 O O . LYS A 1 206 ? -148.017 -21.267 94.050 1.00 27.08 270 LYS A O 1
ATOM 1492 N N . TYR A 1 207 ? -145.917 -22.041 93.859 1.00 26.34 271 TYR A N 1
ATOM 1493 C CA . TYR A 1 207 ? -146.312 -23.282 93.198 1.00 25.48 271 TYR A CA 1
ATOM 1494 C C . TYR A 1 207 ? -146.887 -24.408 94.069 1.00 25.21 271 TYR A C 1
ATOM 1495 O O . TYR A 1 207 ? -147.420 -25.382 93.540 1.00 24.52 271 TYR A O 1
ATOM 1504 N N A SER A 1 208 ? -146.781 -24.272 95.388 0.50 25.11 272 SER A N 1
ATOM 1505 N N B SER A 1 208 ? -146.784 -24.278 95.388 0.50 24.98 272 SER A N 1
ATOM 1506 C CA A SER A 1 208 ? -147.291 -25.294 96.302 0.50 25.38 272 SER A CA 1
ATOM 1507 C CA B SER A 1 208 ? -147.304 -25.306 96.289 0.50 25.11 272 SER A CA 1
ATOM 1508 C C A SER A 1 208 ? -148.617 -24.879 96.930 0.50 24.95 272 SER A C 1
ATOM 1509 C C B SER A 1 208 ? -148.635 -24.890 96.905 0.50 24.79 272 SER A C 1
ATOM 1510 O O A SER A 1 208 ? -149.256 -25.667 97.627 0.50 23.48 272 SER A O 1
ATOM 1511 O O B SER A 1 208 ? -149.298 -25.688 97.570 0.50 23.26 272 SER A O 1
ATOM 1516 N N . GLN A 1 209 ? -149.028 -23.641 96.676 1.00 24.24 273 GLN A N 1
ATOM 1517 C CA . GLN A 1 209 ? -150.276 -23.122 97.231 1.00 24.83 273 GLN A CA 1
ATOM 1518 C C . GLN A 1 209 ? -151.498 -24.040 97.124 1.00 25.52 273 GLN A C 1
ATOM 1519 O O . GLN A 1 209 ? -152.258 -24.161 98.083 1.00 26.54 273 GLN A O 1
ATOM 1525 N N . PHE A 1 210 ? -151.700 -24.695 95.985 1.00 24.27 274 PHE A N 1
ATOM 1526 C CA . PHE A 1 210 ? -152.871 -25.559 95.857 1.00 25.84 274 PHE A CA 1
ATOM 1527 C C . PHE A 1 210 ? -152.539 -27.043 95.778 1.00 25.01 274 PHE A C 1
ATOM 1528 O O . PHE A 1 210 ? -153.306 -27.838 95.231 1.00 26.19 274 PHE A O 1
ATOM 1536 N N . ILE A 1 211 ? -151.387 -27.407 96.327 1.00 22.72 275 ILE A N 1
ATOM 1537 C CA . ILE A 1 211 ? -150.959 -28.798 96.364 1.00 21.28 275 ILE A CA 1
ATOM 1538 C C . ILE A 1 211 ? -151.448 -29.303 97.724 1.00 21.56 275 ILE A C 1
ATOM 1539 O O . ILE A 1 211 ? -151.221 -28.651 98.742 1.00 24.04 275 ILE A O 1
ATOM 1544 N N . ASN A 1 212 ? -152.127 -30.449 97.738 1.00 21.30 276 ASN A N 1
ATOM 1545 C CA . ASN A 1 212 ? -152.692 -31.000 98.971 1.00 21.54 276 ASN A CA 1
ATOM 1546 C C . ASN A 1 212 ? -151.719 -31.649 99.946 1.00 21.40 276 ASN A C 1
ATOM 1547 O O . ASN A 1 212 ? -152.106 -32.018 101.055 1.00 25.67 276 ASN A O 1
ATOM 1552 N N . PHE A 1 213 ? -150.463 -31.782 99.540 1.00 18.21 277 PHE A N 1
ATOM 1553 C CA . PHE A 1 213 ? -149.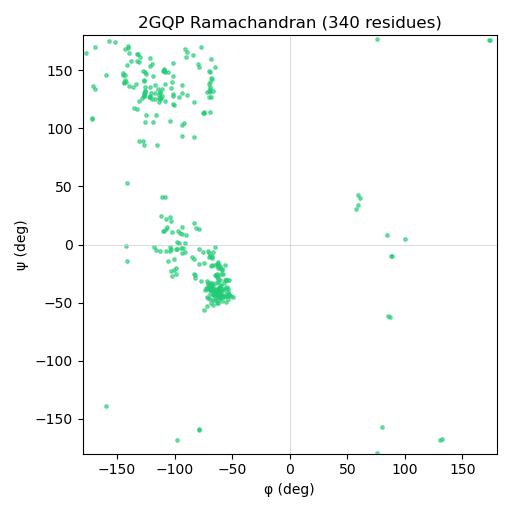448 -32.388 100.388 1.00 15.76 277 PHE A CA 1
ATOM 1554 C C . PHE A 1 213 ? -148.540 -31.300 100.924 1.00 17.25 277 PHE A C 1
ATOM 1555 O O . PHE A 1 213 ? -148.331 -30.288 100.267 1.00 17.08 277 PHE A O 1
ATOM 1563 N N . PRO A 1 214 ? -148.005 -31.484 102.139 1.00 17.08 278 PRO A N 1
ATOM 1564 C CA . PRO A 1 214 ? -147.117 -30.460 102.697 1.00 18.36 278 PRO A CA 1
ATOM 1565 C C . PRO A 1 214 ? -145.783 -30.402 101.960 1.00 17.99 278 PRO A C 1
ATOM 1566 O O . PRO A 1 214 ? -145.154 -31.429 101.703 1.00 18.18 278 PRO A O 1
ATOM 1570 N N . ILE A 1 215 ? -145.371 -29.190 101.603 1.00 16.81 279 ILE A N 1
ATOM 1571 C CA . ILE A 1 215 ? -144.121 -28.986 100.890 1.00 17.71 279 ILE A CA 1
ATOM 1572 C C . ILE A 1 215 ? -143.184 -28.148 101.756 1.00 17.11 279 ILE A C 1
ATOM 1573 O O . ILE A 1 215 ? -143.581 -27.108 102.281 1.00 18.52 279 ILE A O 1
ATOM 1578 N N . TYR A 1 216 ? -141.952 -28.628 101.909 1.00 16.62 280 TYR A N 1
ATOM 1579 C CA . TYR A 1 216 ? -140.940 -27.978 102.743 1.00 17.67 280 TYR A CA 1
ATOM 1580 C C . TYR A 1 216 ? -139.679 -27.591 101.978 1.00 18.08 280 TYR A C 1
ATOM 1581 O O . TYR A 1 216 ? -139.335 -28.213 100.975 1.00 19.46 280 TYR A O 1
ATOM 1590 N N . VAL A 1 217 ? -138.990 -26.565 102.469 1.00 17.99 281 VAL A N 1
ATOM 1591 C CA . VAL A 1 217 ? -137.731 -26.121 101.885 1.00 19.41 281 VAL A CA 1
ATOM 1592 C C . VAL A 1 217 ? -136.745 -26.136 103.044 1.00 19.83 281 VAL A C 1
ATOM 1593 O O . VAL A 1 217 ? -137.056 -25.655 104.131 1.00 20.77 281 VAL A O 1
ATOM 1597 N N . TRP A 1 218 ? -135.574 -26.717 102.820 1.00 21.42 282 TRP A N 1
ATOM 1598 C CA . TRP A 1 218 ? -134.551 -26.783 103.856 1.00 22.41 282 TRP A CA 1
ATOM 1599 C C . TRP A 1 218 ? -133.954 -25.383 103.944 1.00 23.96 282 TRP A C 1
ATOM 1600 O O . TRP A 1 218 ? -133.308 -24.924 103.003 1.00 23.10 282 TRP A O 1
ATOM 1611 N N . SER A 1 219 ? -134.180 -24.704 105.066 1.00 26.60 283 SER A N 1
ATOM 1612 C CA . SER A 1 219 ? -133.679 -23.343 105.226 1.00 29.43 283 SER A CA 1
ATOM 1613 C C . SER A 1 219 ? -133.109 -23.013 106.603 1.00 30.60 283 SER A C 1
ATOM 1614 O O . SER A 1 219 ? -133.344 -23.723 107.580 1.00 30.18 283 SER A O 1
ATOM 1617 N N . SER A 1 220 ? -132.372 -21.906 106.664 1.00 32.55 284 SER A N 1
ATOM 1618 C CA . SER A 1 220 ? -131.734 -21.448 107.898 1.00 34.12 284 SER A CA 1
ATOM 1619 C C . SER A 1 220 ? -132.476 -20.311 108.604 1.00 34.98 284 SER A C 1
ATOM 1620 O O . SER A 1 220 ? -133.220 -19.554 107.982 1.00 35.03 284 SER A O 1
ATOM 1623 N N . LYS A 1 221 ? -132.256 -20.199 109.912 1.00 36.73 285 LYS A N 1
ATOM 1624 C CA . LYS A 1 221 ? -132.888 -19.164 110.725 1.00 37.82 285 LYS A CA 1
ATOM 1625 C C . LYS A 1 221 ? -131.906 -18.661 111.778 1.00 38.74 285 LYS A C 1
ATOM 1626 O O . LYS A 1 221 ? -130.838 -19.246 111.970 1.00 39.66 285 LYS A O 1
ATOM 1628 N N . THR A 1 228 ? -126.905 -19.636 113.392 1.00 41.84 329 THR A N 1
ATOM 1629 C CA . THR A 1 228 ? -127.472 -20.145 112.149 1.00 41.61 329 THR A CA 1
ATOM 1630 C C . THR A 1 228 ? -127.835 -21.623 112.255 1.00 41.19 329 THR A C 1
ATOM 1631 O O . THR A 1 228 ? -126.955 -22.483 112.267 1.00 41.94 329 THR A O 1
ATOM 1633 N N . VAL A 1 229 ? -129.128 -21.919 112.335 1.00 40.61 330 VAL A N 1
ATOM 1634 C CA . VAL A 1 229 ? -129.572 -23.305 112.419 1.00 39.48 330 VAL A CA 1
ATOM 1635 C C . VAL A 1 229 ? -130.456 -23.639 111.218 1.00 38.42 330 VAL A C 1
ATOM 1636 O O . VAL A 1 229 ? -131.204 -22.790 110.733 1.00 38.41 330 VAL A O 1
ATOM 1640 N N . TRP A 1 230 ? -130.354 -24.876 110.739 1.00 37.56 331 TRP A N 1
ATOM 1641 C CA . TRP A 1 230 ? -131.124 -25.327 109.583 1.00 35.95 331 TRP A CA 1
ATOM 1642 C C . TRP A 1 230 ? -132.228 -26.320 109.942 1.00 35.32 331 TRP A C 1
ATOM 1643 O O . TRP A 1 230 ? -132.097 -27.099 110.887 1.00 35.07 331 TRP A O 1
ATOM 1654 N N . ASP A 1 231 ? -133.312 -26.290 109.173 1.00 33.30 332 ASP A N 1
ATOM 1655 C CA . ASP A 1 231 ? -134.442 -27.185 109.398 1.00 31.98 332 ASP A CA 1
ATOM 1656 C C . ASP A 1 231 ? -135.492 -26.969 108.309 1.00 30.19 332 ASP A C 1
ATOM 1657 O O . ASP A 1 231 ? -135.449 -25.973 107.586 1.00 28.08 332 ASP A O 1
ATOM 1662 N N . TRP A 1 232 ? -136.423 -27.909 108.193 1.00 28.38 333 TRP A N 1
ATOM 1663 C CA . TRP A 1 232 ? -137.481 -27.830 107.190 1.00 27.61 333 TRP A CA 1
ATOM 1664 C C . TRP A 1 232 ? -138.485 -26.720 107.486 1.00 27.66 333 TRP A C 1
ATOM 1665 O O . TRP A 1 232 ? -138.986 -26.611 108.604 1.00 29.70 333 TRP A O 1
ATOM 1676 N N . GLU A 1 233 ? -138.781 -25.899 106.483 1.00 26.69 334 GLU A N 1
ATOM 1677 C CA . GLU A 1 233 ? -139.745 -24.819 106.652 1.00 25.58 334 GLU A CA 1
ATOM 1678 C C . GLU A 1 233 ? -140.958 -25.116 105.775 1.00 24.93 334 GLU A C 1
ATOM 1679 O O . GLU A 1 233 ? -140.826 -25.283 104.560 1.00 23.03 334 GLU A O 1
ATOM 1685 N N . LEU A 1 234 ? -142.130 -25.193 106.400 1.00 23.90 335 LEU A N 1
ATOM 1686 C CA . LEU A 1 234 ? -143.379 -25.471 105.693 1.00 24.55 335 LEU A CA 1
ATOM 1687 C C . LEU A 1 234 ? -143.769 -24.303 104.795 1.00 24.65 335 LEU A C 1
ATOM 1688 O O . LEU A 1 234 ? -143.872 -23.163 105.253 1.00 23.73 335 LEU A O 1
ATOM 1693 N N . MET A 1 235 ? -144.012 -24.603 103.521 1.00 22.70 336 MET A N 1
ATOM 1694 C CA . MET A 1 235 ? -144.357 -23.587 102.528 1.00 23.56 336 MET A CA 1
ATOM 1695 C C . MET A 1 235 ? -145.826 -23.488 102.106 1.00 23.92 336 MET A C 1
ATOM 1696 O O . MET A 1 235 ? -146.186 -22.583 101.352 1.00 26.01 336 MET A O 1
ATOM 1701 N N . ASN A 1 236 ? -146.676 -24.394 102.577 1.00 23.20 337 ASN A N 1
ATOM 1702 C CA . ASN A 1 236 ? -148.085 -24.351 102.186 1.00 23.19 337 ASN A CA 1
ATOM 1703 C C . ASN A 1 236 ? -149.020 -24.908 103.251 1.00 23.69 337 ASN A C 1
ATOM 1704 O O . ASN A 1 236 ? -148.578 -25.040 104.409 1.00 24.43 337 ASN A O 1
ATOM 1710 N N . GLY B 1 1 ? -141.892 -59.048 51.648 1.00 28.99 65 GLY B N 1
ATOM 1711 C CA . GLY B 1 1 ? -142.780 -58.912 52.837 1.00 29.19 65 GLY B CA 1
ATOM 1712 C C . GLY B 1 1 ? -142.730 -57.520 53.438 1.00 28.96 65 GLY B C 1
ATOM 1713 O O . GLY B 1 1 ? -141.903 -56.694 53.046 1.00 29.20 65 GLY B O 1
ATOM 1714 N N . SER B 1 2 ? -143.608 -57.264 54.402 1.00 29.12 66 SER B N 1
ATOM 1715 C CA . SER B 1 2 ? -143.678 -55.958 55.052 1.00 28.81 66 SER B CA 1
ATOM 1716 C C . SER B 1 2 ? -143.049 -55.921 56.446 1.00 29.60 66 SER B C 1
ATOM 1717 O O . SER B 1 2 ? -143.343 -55.011 57.223 1.00 29.16 66 SER B O 1
ATOM 1720 N N . HIS B 1 3 ? -142.175 -56.873 56.763 1.00 29.88 67 HIS B N 1
ATOM 1721 C CA . HIS B 1 3 ? -141.570 -56.905 58.094 1.00 30.91 67 HIS B CA 1
ATOM 1722 C C . HIS B 1 3 ? -140.729 -55.688 58.501 1.00 31.30 67 HIS B C 1
ATOM 1723 O O . HIS B 1 3 ? -140.786 -55.256 59.652 1.00 31.07 67 HIS B O 1
ATOM 1730 N N A MET B 1 4 ? -139.960 -55.139 57.565 0.50 31.67 68 MET B N 1
ATOM 1731 N N B MET B 1 4 ? -139.963 -55.132 57.568 0.50 31.67 68 MET B N 1
ATOM 1732 C CA A MET B 1 4 ? -139.125 -53.975 57.859 0.50 32.04 68 MET B CA 1
ATOM 1733 C CA B MET B 1 4 ? -139.139 -53.969 57.885 0.50 31.98 68 MET B CA 1
ATOM 1734 C C A MET B 1 4 ? -139.963 -52.769 58.297 0.50 32.17 68 MET B C 1
ATOM 1735 C C B MET B 1 4 ? -139.978 -52.772 58.315 0.50 32.17 68 MET B C 1
ATOM 1736 O O A MET B 1 4 ? -139.619 -52.082 59.260 0.50 31.67 68 MET B O 1
ATOM 1737 O O B MET B 1 4 ? -139.652 -52.093 59.290 0.50 31.71 68 MET B O 1
ATOM 1746 N N . LEU B 1 5 ? -141.058 -52.511 57.587 1.00 32.59 69 LEU B N 1
ATOM 1747 C CA . LEU B 1 5 ? -141.931 -51.389 57.917 1.00 32.73 69 LEU B CA 1
ATOM 1748 C C . LEU B 1 5 ? -142.710 -51.648 59.200 1.00 33.91 69 LEU B C 1
ATOM 1749 O O . LEU B 1 5 ? -142.921 -50.739 60.002 1.00 34.20 69 LEU B O 1
ATOM 1754 N N . ARG B 1 6 ? -143.134 -52.893 59.391 1.00 34.02 70 ARG B N 1
ATOM 1755 C CA . ARG B 1 6 ? -143.898 -53.262 60.577 1.00 34.77 70 ARG B CA 1
ATOM 1756 C C . ARG B 1 6 ? -143.062 -53.276 61.855 1.00 35.24 70 ARG B C 1
ATOM 1757 O O . ARG B 1 6 ? -143.559 -52.936 62.930 1.00 36.29 70 ARG B O 1
ATOM 1765 N N . GLU B 1 7 ? -141.796 -53.665 61.735 1.00 34.57 71 GLU B N 1
ATOM 1766 C CA . GLU B 1 7 ? -140.901 -53.730 62.886 1.00 34.47 71 GLU B CA 1
ATOM 1767 C C . GLU B 1 7 ? -140.078 -52.454 63.040 1.00 34.78 71 GLU B C 1
ATOM 1768 O O . GLU B 1 7 ? -139.310 -52.310 63.995 1.00 35.38 71 GLU B O 1
ATOM 1770 N N . LYS B 1 8 ? -140.250 -51.531 62.096 1.00 33.82 72 LYS B N 1
ATOM 1771 C CA . LYS B 1 8 ? -139.534 -50.256 62.099 1.00 33.43 72 LYS B CA 1
ATOM 1772 C C . LYS B 1 8 ? -138.023 -50.468 62.059 1.00 32.99 72 LYS B C 1
ATOM 1773 O O . LYS B 1 8 ? -137.257 -49.693 62.631 1.00 33.13 72 LYS B O 1
ATOM 1775 N N . SER B 1 9 ? -137.611 -51.520 61.361 1.00 32.23 73 SER B N 1
ATOM 1776 C CA . SER B 1 9 ? -136.205 -51.895 61.220 1.00 31.42 73 SER B CA 1
ATOM 1777 C C . SER B 1 9 ? -135.339 -50.848 60.518 1.00 30.18 73 SER B C 1
ATOM 1778 O O . SER B 1 9 ? -134.113 -50.873 60.630 1.00 31.34 73 SER B O 1
ATOM 1781 N N . GLU B 1 10 ? -135.980 -49.937 59.796 1.00 28.52 74 GLU B N 1
ATOM 1782 C CA . GLU B 1 10 ? -135.286 -48.896 59.041 1.00 25.31 74 GLU B CA 1
ATOM 1783 C C . GLU B 1 10 ? -134.993 -47.632 59.855 1.00 24.58 74 GLU B C 1
ATOM 1784 O O . GLU B 1 10 ? -134.341 -46.709 59.367 1.00 22.95 74 GLU B O 1
ATOM 1790 N N A LYS B 1 11 ? -135.480 -47.589 61.094 0.50 23.94 75 LYS B N 1
ATOM 1791 N N B LYS B 1 11 ? -135.459 -47.618 61.097 0.50 23.94 75 LYS B N 1
ATOM 1792 C CA A LYS B 1 11 ? -135.280 -46.423 61.957 0.50 23.21 75 LYS B CA 1
ATOM 1793 C CA B LYS B 1 11 ? -135.262 -46.480 61.981 0.50 23.30 75 LYS B CA 1
ATOM 1794 C C A LYS B 1 11 ? -134.164 -46.584 62.993 0.50 22.79 75 LYS B C 1
ATOM 1795 C C B LYS B 1 11 ? -134.060 -46.645 62.904 0.50 22.73 75 LYS B C 1
ATOM 1796 O O A LYS B 1 11 ? -134.085 -47.597 63.690 0.50 23.20 75 LYS B O 1
ATOM 1797 O O B LYS B 1 11 ? -133.806 -47.734 63.421 0.50 23.08 75 LYS B O 1
ATOM 1808 N N . PHE B 1 12 ? -133.317 -45.559 63.095 1.00 21.56 76 PHE B N 1
ATOM 1809 C CA . PHE B 1 12 ? -132.163 -45.564 63.995 1.00 20.70 76 PHE B CA 1
ATOM 1810 C C . PHE B 1 12 ? -132.071 -44.298 64.850 1.00 21.03 76 PHE B C 1
ATOM 1811 O O . PHE B 1 12 ? -132.637 -43.260 64.513 1.00 21.17 76 PHE B O 1
ATOM 1819 N N . ALA B 1 13 ? -131.352 -44.392 65.963 1.00 20.88 77 ALA B N 1
ATOM 1820 C CA . ALA B 1 13 ? -131.158 -43.243 66.836 1.00 20.03 77 ALA B CA 1
ATOM 1821 C C . ALA B 1 13 ? -129.696 -42.850 66.658 1.00 20.19 77 ALA B C 1
ATOM 1822 O O . ALA B 1 13 ? -128.865 -43.699 66.332 1.00 20.13 77 ALA B O 1
ATOM 1824 N N . PHE B 1 14 ? -129.387 -41.568 66.840 1.00 20.41 78 PHE B N 1
ATOM 1825 C CA . PHE B 1 14 ? -128.011 -41.093 66.713 1.00 19.29 78 PHE B CA 1
ATOM 1826 C C . PHE B 1 14 ? -127.237 -41.430 67.977 1.00 20.51 78 PHE B C 1
ATOM 1827 O O . PHE B 1 14 ? -127.813 -41.543 69.055 1.00 19.90 78 PHE B O 1
ATOM 1835 N N . GLN B 1 15 ? -125.928 -41.582 67.828 1.00 21.57 79 GLN B N 1
ATOM 1836 C CA . GLN B 1 15 ? -125.046 -41.865 68.952 1.00 21.81 79 GLN B CA 1
ATOM 1837 C C . GLN B 1 15 ? -125.055 -40.571 69.771 1.00 21.01 79 GLN B C 1
ATOM 1838 O O . GLN B 1 15 ? -125.197 -39.489 69.205 1.00 19.34 79 GLN B O 1
ATOM 1844 N N . ALA B 1 16 ? -124.912 -40.670 71.090 1.00 20.42 80 ALA B N 1
ATOM 1845 C CA . ALA B 1 16 ? -124.930 -39.481 71.943 1.00 20.44 80 ALA B CA 1
ATOM 1846 C C . ALA B 1 16 ? -123.938 -38.402 71.510 1.00 20.59 80 ALA B C 1
ATOM 1847 O O . ALA B 1 16 ? -124.261 -37.212 71.505 1.00 20.77 80 ALA B O 1
ATOM 1849 N N . GLU B 1 17 ? -122.727 -38.823 71.160 1.00 21.64 81 GLU B N 1
ATOM 1850 C CA . GLU B 1 17 ? -121.687 -37.890 70.738 1.00 22.65 81 GLU B CA 1
ATOM 1851 C C . GLU B 1 17 ? -122.088 -37.091 69.498 1.00 20.64 81 GLU B C 1
ATOM 1852 O O . GLU B 1 17 ? -121.661 -35.948 69.321 1.00 21.19 81 GLU B O 1
ATOM 1858 N N . VAL B 1 18 ? -122.898 -37.695 68.634 1.00 19.83 82 VAL B N 1
ATOM 1859 C CA . VAL B 1 18 ? -123.350 -37.009 67.430 1.00 18.94 82 VAL B CA 1
ATOM 1860 C C . VAL B 1 18 ? -124.390 -35.956 67.808 1.00 18.30 82 VAL B C 1
ATOM 1861 O O . VAL B 1 18 ? -124.406 -34.857 67.254 1.00 17.68 82 VAL B O 1
ATOM 1865 N N . ASN B 1 19 ? -125.261 -36.288 68.758 1.00 18.01 83 ASN B N 1
ATOM 1866 C CA . ASN B 1 19 ? -126.263 -35.329 69.192 1.00 18.70 83 ASN B CA 1
ATOM 1867 C C . ASN B 1 19 ? -125.557 -34.107 69.751 1.00 18.74 83 ASN B C 1
ATOM 1868 O O . ASN B 1 19 ? -125.928 -32.979 69.444 1.00 19.46 83 ASN B O 1
ATOM 1873 N N . ARG B 1 20 ? -124.535 -34.337 70.568 1.00 19.41 84 ARG B N 1
ATOM 1874 C CA . ARG B 1 20 ? -123.786 -33.241 71.161 1.00 20.79 84 ARG B CA 1
ATOM 1875 C C . ARG B 1 20 ? -123.054 -32.433 70.094 1.00 20.85 84 ARG B C 1
ATOM 1876 O O . ARG B 1 20 ? -123.027 -31.206 70.148 1.00 20.22 84 ARG B O 1
ATOM 1884 N N A MET B 1 21 ? -122.484 -33.135 69.121 0.50 21.32 85 MET B N 1
ATOM 1885 N N B MET B 1 21 ? -122.463 -33.115 69.118 0.50 21.11 85 MET B N 1
ATOM 1886 C CA A MET B 1 21 ? -121.747 -32.496 68.039 0.50 21.49 85 MET B CA 1
ATOM 1887 C CA B MET B 1 21 ? -121.743 -32.411 68.062 0.50 21.14 85 MET B CA 1
ATOM 1888 C C A MET B 1 21 ? -122.655 -31.597 67.203 0.50 21.05 85 MET B C 1
ATOM 1889 C C B MET B 1 21 ? -122.685 -31.548 67.234 0.50 20.69 85 MET B C 1
ATOM 1890 O O A MET B 1 21 ? -122.283 -30.476 66.858 0.50 20.81 85 MET B O 1
ATOM 1891 O O B MET B 1 21 ? -122.365 -30.401 66.917 0.50 20.34 85 MET B O 1
ATOM 1900 N N . MET B 1 22 ? -123.843 -32.094 66.875 1.00 20.16 86 MET B N 1
ATOM 1901 C CA . MET B 1 22 ? -124.795 -31.330 66.085 1.00 20.31 86 MET B CA 1
ATOM 1902 C C . MET B 1 22 ? -125.125 -30.021 66.785 1.00 21.49 86 MET B C 1
ATOM 1903 O O . MET B 1 22 ? -125.168 -28.964 66.156 1.00 21.16 86 MET B O 1
ATOM 1908 N N . LYS B 1 23 ? -125.344 -30.093 68.095 1.00 21.06 87 LYS B N 1
ATOM 1909 C CA . LYS B 1 23 ? -125.669 -28.906 68.874 1.00 20.56 87 LYS B CA 1
ATOM 1910 C C . LYS B 1 23 ? -124.520 -27.903 68.927 1.00 20.73 87 LYS B C 1
ATOM 1911 O O . LYS B 1 23 ? -124.743 -26.700 68.820 1.00 20.99 87 LYS B O 1
ATOM 1917 N N . LEU B 1 24 ? -123.297 -28.393 69.097 1.00 21.44 88 LEU B N 1
ATOM 1918 C CA . LEU B 1 24 ? -122.144 -27.500 69.148 1.00 23.21 88 LEU B CA 1
ATOM 1919 C C . LEU B 1 24 ? -122.003 -26.749 67.822 1.00 24.29 88 LEU B C 1
ATOM 1920 O O . LEU B 1 24 ? -121.669 -25.564 67.804 1.00 24.45 88 LEU B O 1
ATOM 1925 N N . ILE B 1 25 ? -122.279 -27.431 66.716 1.00 24.18 89 ILE B N 1
ATOM 1926 C CA . ILE B 1 25 ? -122.182 -26.805 65.398 1.00 25.72 89 ILE B CA 1
ATOM 1927 C C . ILE B 1 25 ? -123.236 -25.712 65.217 1.00 27.14 89 ILE B C 1
ATOM 1928 O O . ILE B 1 25 ? -122.918 -24.600 64.791 1.00 26.07 89 ILE B O 1
ATOM 1933 N N A ILE B 1 26 ? -124.485 -26.021 65.559 0.50 27.76 90 ILE B N 1
ATOM 1934 N N B ILE B 1 26 ? -124.484 -26.026 65.539 0.50 27.81 90 ILE B N 1
ATOM 1935 C CA A ILE B 1 26 ? -125.592 -25.071 65.432 0.50 29.17 90 ILE B CA 1
ATOM 1936 C CA B ILE B 1 26 ? -125.545 -25.043 65.413 0.50 29.29 90 ILE B CA 1
ATOM 1937 C C A ILE B 1 26 ? -125.458 -23.855 66.354 0.50 30.42 90 ILE B C 1
ATOM 1938 C C B ILE B 1 26 ? -125.261 -23.832 66.301 0.50 30.50 90 ILE B C 1
ATOM 1939 O O A ILE B 1 26 ? -125.787 -22.735 65.961 0.50 30.88 90 ILE B O 1
ATOM 1940 O O B ILE B 1 26 ? -125.244 -22.698 65.824 0.50 30.57 90 ILE B O 1
ATOM 1949 N N . ASN B 1 27 ? -124.992 -24.078 67.579 1.00 30.69 91 ASN B N 1
ATOM 1950 C CA . ASN B 1 27 ? -124.771 -22.987 68.530 1.00 31.98 91 ASN B CA 1
ATOM 1951 C C . ASN B 1 27 ? -123.555 -22.104 68.259 1.00 32.56 91 ASN B C 1
ATOM 1952 O O . ASN B 1 27 ? -123.509 -20.961 68.719 1.00 34.36 91 ASN B O 1
ATOM 1957 N N . SER B 1 28 ? -122.574 -22.612 67.521 1.00 31.80 92 SER B N 1
ATOM 1958 C CA . SER B 1 28 ? -121.367 -21.828 67.257 1.00 31.26 92 SER B CA 1
ATOM 1959 C C . SER B 1 28 ? -121.273 -21.190 65.871 1.00 31.34 92 SER B C 1
ATOM 1960 O O . SER B 1 28 ? -120.619 -20.161 65.707 1.00 31.40 92 SER B O 1
ATOM 1963 N N . LEU B 1 29 ? -121.922 -21.787 64.879 1.00 29.84 93 LEU B N 1
ATOM 1964 C CA . LEU B 1 29 ? -121.856 -21.255 63.521 1.00 29.87 93 LEU B CA 1
ATOM 1965 C C . LEU B 1 29 ? -123.127 -20.565 63.031 1.00 29.65 93 LEU B C 1
ATOM 1966 O O . LEU B 1 29 ? -123.277 -20.303 61.837 1.00 27.74 93 LEU B O 1
ATOM 1971 N N . TYR B 1 30 ? -124.024 -20.244 63.955 1.00 30.66 94 TYR B N 1
ATOM 1972 C CA . TYR B 1 30 ? -125.291 -19.598 63.614 1.00 30.83 94 TYR B CA 1
ATOM 1973 C C . TYR B 1 30 ? -125.140 -18.248 62.901 1.00 29.55 94 TYR B C 1
ATOM 1974 O O . TYR B 1 30 ? -126.063 -17.796 62.225 1.00 30.45 94 TYR B O 1
ATOM 1983 N N . LYS B 1 31 ? -123.986 -17.606 63.048 1.00 28.42 95 LYS B N 1
ATOM 1984 C CA . LYS B 1 31 ? -123.758 -16.306 62.415 1.00 27.94 95 LYS B CA 1
ATOM 1985 C C . LYS B 1 31 ? -123.115 -16.420 61.037 1.00 26.65 95 LYS B C 1
ATOM 1986 O O . LYS B 1 31 ? -123.072 -15.451 60.277 1.00 28.05 95 LYS B O 1
ATOM 1988 N N A ASN B 1 32 ? -122.606 -17.603 60.711 0.50 25.36 96 ASN B N 1
ATOM 1989 N N B ASN B 1 32 ? -122.624 -17.616 60.733 0.50 25.47 96 ASN B N 1
ATOM 1990 C CA A ASN B 1 32 ? -121.995 -17.830 59.404 0.50 23.79 96 ASN B CA 1
ATOM 1991 C CA B ASN B 1 32 ? -121.944 -17.892 59.475 0.50 24.07 96 ASN B CA 1
ATOM 1992 C C A ASN B 1 32 ? -122.530 -19.122 58.803 0.50 21.88 96 ASN B C 1
ATOM 1993 C C B ASN B 1 32 ? -122.529 -19.165 58.854 0.50 22.05 96 ASN B C 1
ATOM 1994 O O A ASN B 1 32 ? -121.771 -20.027 58.456 0.50 21.08 96 ASN B O 1
ATOM 1995 O O B ASN B 1 32 ? -121.794 -20.097 58.526 0.50 21.11 96 ASN B O 1
ATOM 2004 N N . LYS B 1 33 ? -123.850 -19.194 58.687 1.00 19.99 97 LYS B N 1
ATOM 2005 C CA . LYS B 1 33 ? -124.535 -20.369 58.145 1.00 18.74 97 LYS B CA 1
ATOM 2006 C C . LYS B 1 33 ? -124.173 -20.824 56.726 1.00 17.32 97 LYS B C 1
ATOM 2007 O O . LYS B 1 33 ? -124.256 -22.017 56.420 1.00 15.79 97 LYS B O 1
ATOM 2013 N N A GLU B 1 34 ? -123.800 -19.871 55.872 0.50 15.89 98 GLU B N 1
ATOM 2014 N N B GLU B 1 34 ? -123.747 -19.904 55.870 0.50 15.99 98 GLU B N 1
ATOM 2015 C CA A GLU B 1 34 ? -123.454 -20.161 54.479 0.50 16.22 98 GLU B CA 1
ATOM 2016 C CA B GLU B 1 34 ? -123.402 -20.277 54.501 0.50 16.49 98 GLU B CA 1
ATOM 2017 C C A GLU B 1 34 ? -122.354 -21.205 54.331 0.50 15.67 98 GLU B C 1
ATOM 2018 C C B GLU B 1 34 ? -122.292 -21.324 54.386 0.50 15.76 98 GLU B C 1
ATOM 2019 O O A GLU B 1 34 ? -122.178 -21.794 53.264 0.50 16.02 98 GLU B O 1
ATOM 2020 O O B GLU B 1 34 ? -122.134 -21.939 53.331 0.50 15.91 98 GLU B O 1
ATOM 2031 N N A ILE B 1 35 ? -121.616 -21.429 55.407 0.50 15.50 99 ILE B N 1
ATOM 2032 N N B ILE B 1 35 ? -121.521 -21.534 55.450 0.50 15.55 99 ILE B N 1
ATOM 2033 C CA A ILE B 1 35 ? -120.524 -22.391 55.411 0.50 14.69 99 ILE B CA 1
ATOM 2034 C CA B ILE B 1 35 ? -120.439 -22.512 55.376 0.50 14.30 99 ILE B CA 1
ATOM 2035 C C A ILE B 1 35 ? -120.971 -23.828 55.088 0.50 13.61 99 ILE B C 1
ATOM 2036 C C B ILE B 1 35 ? -120.941 -23.930 55.168 0.50 13.76 99 ILE B C 1
ATOM 2037 O O A ILE B 1 35 ? -120.176 -24.630 54.593 0.50 13.81 99 ILE B O 1
ATOM 2038 O O B ILE B 1 35 ? -120.157 -24.834 54.867 0.50 13.67 99 ILE B O 1
ATOM 2047 N N . PHE B 1 36 ? -122.242 -24.142 55.337 1.00 12.82 100 PHE B N 1
ATOM 2048 C CA . PHE B 1 36 ? -122.772 -25.485 55.097 1.00 12.16 100 PHE B CA 1
ATOM 2049 C C . PHE B 1 36 ? -122.475 -25.897 53.652 1.00 13.03 100 PHE B C 1
ATOM 2050 O O . PHE B 1 36 ? -122.156 -27.058 53.385 1.00 12.77 100 PHE B O 1
ATOM 2058 N N . LEU B 1 37 ? -122.568 -24.946 52.724 1.00 12.68 101 LEU B N 1
ATOM 2059 C CA . LEU B 1 37 ? -122.332 -25.256 51.316 1.00 13.11 101 LEU B CA 1
ATOM 2060 C C . LEU B 1 37 ? -120.867 -25.575 51.066 1.00 12.46 101 LEU B C 1
ATOM 2061 O O . LEU B 1 37 ? -120.551 -26.456 50.263 1.00 12.76 101 LEU B O 1
ATOM 2066 N N . ARG B 1 38 ? -119.970 -24.869 51.750 1.00 11.91 102 ARG B N 1
ATOM 2067 C CA . ARG B 1 38 ? -118.543 -25.131 51.584 1.00 12.07 102 ARG B CA 1
ATOM 2068 C C . ARG B 1 38 ? -118.248 -26.558 52.018 1.00 12.08 102 ARG B C 1
ATOM 2069 O O . ARG B 1 38 ? -117.482 -27.281 51.366 1.00 13.24 102 ARG B O 1
ATOM 2077 N N . GLU B 1 39 ? -118.865 -26.963 53.126 1.00 12.25 103 GLU B N 1
ATOM 2078 C CA . GLU B 1 39 ? -118.660 -28.300 53.668 1.00 11.72 103 GLU B CA 1
ATOM 2079 C C . GLU B 1 39 ? -119.240 -29.416 52.799 1.00 11.21 103 GLU B C 1
ATOM 2080 O O . GLU B 1 39 ? -118.630 -30.482 52.664 1.00 11.96 103 GLU B O 1
ATOM 2086 N N . LEU B 1 40 ? -120.410 -29.189 52.214 1.00 11.37 104 LEU B N 1
ATOM 2087 C CA . LEU B 1 40 ? -120.989 -30.229 51.362 1.00 10.24 104 LEU B CA 1
ATOM 2088 C C . LEU B 1 40 ? -120.152 -30.378 50.090 1.00 10.77 104 LEU B C 1
ATOM 2089 O O . LEU B 1 40 ? -119.971 -31.490 49.582 1.00 11.65 104 LEU B O 1
ATOM 2094 N N . ILE B 1 41 ? -119.639 -29.265 49.583 1.00 11.34 105 ILE B N 1
ATOM 2095 C CA . ILE B 1 41 ? -118.801 -29.300 48.385 1.00 12.39 105 ILE B CA 1
ATOM 2096 C C . ILE B 1 41 ? -117.490 -30.015 48.729 1.00 12.59 105 ILE B C 1
ATOM 2097 O O . ILE B 1 41 ? -116.973 -30.805 47.929 1.00 13.29 105 ILE B O 1
ATOM 2102 N N A SER B 1 42 ? -116.970 -29.741 49.919 0.50 12.73 106 SER B N 1
ATOM 2103 N N B SER B 1 42 ? -116.953 -29.754 49.923 0.50 12.54 106 SER B N 1
ATOM 2104 C CA A SER B 1 42 ? -115.742 -30.379 50.360 0.50 13.58 106 SER B CA 1
ATOM 2105 C CA B SER B 1 42 ? -115.706 -30.393 50.364 0.50 13.09 106 SER B CA 1
ATOM 2106 C C A SER B 1 42 ? -115.944 -31.888 50.405 0.50 12.97 106 SER B C 1
ATOM 2107 C C B SER B 1 42 ? -115.886 -31.903 50.512 0.50 12.73 106 SER B C 1
ATOM 2108 O O A SER B 1 42 ? -115.139 -32.645 49.866 0.50 13.95 106 SER B O 1
ATOM 2109 O O B SER B 1 42 ? -114.986 -32.679 50.192 0.50 14.02 106 SER B O 1
ATOM 2114 N N . ASN B 1 43 ? -117.038 -32.321 51.027 1.00 11.81 107 ASN B N 1
ATOM 2115 C CA . ASN B 1 43 ? -117.315 -33.746 51.157 1.00 13.17 107 ASN B CA 1
ATOM 2116 C C . ASN B 1 43 ? -117.468 -34.394 49.787 1.00 12.17 107 ASN B C 1
ATOM 2117 O O . ASN B 1 43 ? -117.050 -35.529 49.592 1.00 13.27 107 ASN B O 1
ATOM 2122 N N . ALA B 1 44 ? -118.075 -33.677 48.845 1.00 11.73 108 ALA B N 1
ATOM 2123 C CA . ALA B 1 44 ? -118.252 -34.207 47.494 1.00 11.25 108 ALA B CA 1
ATOM 2124 C C . ALA B 1 44 ? -116.878 -34.398 46.858 1.00 13.27 108 ALA B C 1
ATOM 2125 O O . ALA B 1 44 ? -116.620 -35.405 46.194 1.00 13.16 108 ALA B O 1
ATOM 2127 N N . SER B 1 45 ? -116.001 -33.422 47.071 1.00 12.74 109 SER B N 1
ATOM 2128 C CA . SER B 1 45 ? -114.652 -33.478 46.522 1.00 14.73 109 SER B CA 1
ATOM 2129 C C . SER B 1 45 ? -113.920 -34.703 47.050 1.00 13.54 109 SER B C 1
ATOM 2130 O O . SER B 1 45 ? -113.246 -35.410 46.289 1.00 14.20 109 SER B O 1
ATOM 2133 N N . ASP B 1 46 ? -114.051 -34.951 48.350 1.00 13.94 110 ASP B N 1
ATOM 2134 C CA . ASP B 1 46 ? -113.412 -36.098 48.988 1.00 14.36 110 ASP B CA 1
ATOM 2135 C C . ASP B 1 46 ? -113.946 -37.397 48.378 1.00 15.38 110 ASP B C 1
ATOM 2136 O O . ASP B 1 46 ? -113.199 -38.362 48.202 1.00 14.84 110 ASP B O 1
ATOM 2141 N N . ALA B 1 47 ? -115.241 -37.421 48.066 1.00 14.71 111 ALA B N 1
ATOM 2142 C CA . ALA B 1 47 ? -115.858 -38.613 47.480 1.00 14.19 111 ALA B CA 1
ATOM 2143 C C . ALA B 1 47 ? -115.356 -38.855 46.061 1.00 13.32 111 ALA B C 1
ATOM 2144 O O . ALA B 1 47 ? -115.204 -40.003 45.633 1.00 13.77 111 ALA B O 1
ATOM 2146 N N . LEU B 1 48 ? -115.118 -37.772 45.335 1.00 12.70 112 LEU B N 1
ATOM 2147 C CA . LEU B 1 48 ? -114.618 -37.868 43.973 1.00 11.21 112 LEU B CA 1
ATOM 2148 C C . LEU B 1 48 ? -113.162 -38.330 44.025 1.00 14.35 112 LEU B C 1
ATOM 2149 O O . LEU B 1 48 ? -112.733 -39.121 43.176 1.00 12.74 112 LEU B O 1
ATOM 2154 N N . ASP B 1 49 ? -112.405 -37.854 45.017 1.00 13.63 113 ASP B N 1
ATOM 2155 C CA . ASP B 1 49 ? -111.010 -38.283 45.162 1.00 14.46 113 ASP B CA 1
ATOM 2156 C C . ASP B 1 49 ? -110.980 -39.783 45.410 1.00 15.22 113 ASP B C 1
ATOM 2157 O O . ASP B 1 49 ? -110.141 -40.501 44.848 1.00 14.92 113 ASP B O 1
ATOM 2162 N N A LYS B 1 50 ? -111.892 -40.263 46.252 0.50 14.81 114 LYS B N 1
ATOM 2163 N N B LYS B 1 50 ? -111.895 -40.260 46.247 0.50 14.88 114 LYS B N 1
ATOM 2164 C CA A LYS B 1 50 ? -111.940 -41.683 46.571 0.50 15.69 114 LYS B CA 1
ATOM 2165 C CA B LYS B 1 50 ? -111.956 -41.676 46.572 0.50 15.80 114 LYS B CA 1
ATOM 2166 C C A LYS B 1 50 ? -112.206 -42.572 45.362 0.50 15.29 114 LYS B C 1
ATOM 2167 C C B LYS B 1 50 ? -112.209 -42.570 45.365 0.50 15.36 114 LYS B C 1
ATOM 2168 O O A LYS B 1 50 ? -111.527 -43.583 45.183 0.50 14.38 114 LYS B O 1
ATOM 2169 O O B LYS B 1 50 ? -111.527 -43.580 45.191 0.50 14.44 114 LYS B O 1
ATOM 2180 N N . ILE B 1 51 ? -113.177 -42.214 44.526 1.00 14.19 115 ILE B N 1
ATOM 2181 C CA . ILE B 1 51 ? -113.449 -43.051 43.360 1.00 13.64 115 ILE B CA 1
ATOM 2182 C C . ILE B 1 51 ? -112.293 -42.950 42.361 1.00 14.93 115 ILE B C 1
ATOM 2183 O O . ILE B 1 51 ? -111.985 -43.917 41.662 1.00 15.46 115 ILE B O 1
ATOM 2188 N N . ARG B 1 52 ? -111.638 -41.794 42.307 1.00 14.83 116 ARG B N 1
ATOM 2189 C CA . ARG B 1 52 ? -110.501 -41.625 41.407 1.00 16.05 116 ARG B CA 1
ATOM 2190 C C . ARG B 1 52 ? -109.394 -42.586 41.843 1.00 15.54 116 ARG B C 1
ATOM 2191 O O . ARG B 1 52 ? -108.736 -43.227 41.008 1.00 16.44 116 ARG B O 1
ATOM 2199 N N . LEU B 1 53 ? -109.186 -42.679 43.154 1.00 14.22 117 LEU B N 1
ATOM 2200 C CA . LEU B 1 53 ? -108.169 -43.573 43.713 1.00 14.40 117 LEU B CA 1
ATOM 2201 C C . LEU B 1 53 ? -108.511 -45.035 43.431 1.00 15.92 117 LEU B C 1
ATOM 2202 O O . LEU B 1 53 ? -107.638 -45.843 43.109 1.00 15.13 117 LEU B O 1
ATOM 2207 N N . ILE B 1 54 ? -109.788 -45.374 43.552 1.00 14.32 118 ILE B N 1
ATOM 2208 C CA . ILE B 1 54 ? -110.226 -46.737 43.300 1.00 16.46 118 ILE B CA 1
ATOM 2209 C C . ILE B 1 54 ? -110.044 -47.080 41.824 1.00 15.96 118 ILE B C 1
ATOM 2210 O O . ILE B 1 54 ? -109.678 -48.212 41.484 1.00 17.56 118 ILE B O 1
ATOM 2215 N N . SER B 1 55 ? -110.269 -46.103 40.950 1.00 16.03 119 SER B N 1
ATOM 2216 C CA . SER B 1 55 ? -110.134 -46.340 39.513 1.00 17.83 119 SER B CA 1
ATOM 2217 C C . SER B 1 55 ? -108.693 -46.660 39.116 1.00 20.24 119 SER B C 1
ATOM 2218 O O . SER B 1 55 ? -108.453 -47.189 38.031 1.00 20.91 119 SER B O 1
ATOM 2221 N N . LEU B 1 56 ? -107.741 -46.341 39.988 1.00 19.06 120 LEU B N 1
ATOM 2222 C CA . LEU B 1 56 ? -106.335 -46.623 39.702 1.00 21.14 120 LEU B CA 1
ATOM 2223 C C . LEU B 1 56 ? -106.125 -48.128 39.627 1.00 21.78 120 LEU B C 1
ATOM 2224 O O . LEU B 1 56 ? -105.385 -48.624 38.773 1.00 21.34 120 LEU B O 1
ATOM 2229 N N . THR B 1 57 ? -106.789 -48.848 40.525 1.00 22.63 121 THR B N 1
ATOM 2230 C CA . THR B 1 57 ? -106.673 -50.297 40.595 1.00 25.99 121 THR B CA 1
ATOM 2231 C C . THR B 1 57 ? -107.803 -51.074 39.914 1.00 27.68 121 THR B C 1
ATOM 2232 O O . THR B 1 57 ? -107.601 -52.216 39.497 1.00 27.09 121 THR B O 1
ATOM 2236 N N . ASP B 1 58 ? -108.983 -50.468 39.795 1.00 29.20 122 ASP B N 1
ATOM 2237 C CA . ASP B 1 58 ? -110.120 -51.143 39.164 1.00 32.11 122 ASP B CA 1
ATOM 2238 C C . ASP B 1 58 ? -110.558 -50.428 37.891 1.00 32.90 122 ASP B C 1
ATOM 2239 O O . ASP B 1 58 ? -111.094 -49.321 37.943 1.00 32.75 122 ASP B O 1
ATOM 2244 N N . GLU B 1 59 ? -110.340 -51.071 36.748 1.00 33.38 123 GLU B N 1
ATOM 2245 C CA . GLU B 1 59 ? -110.702 -50.484 35.462 1.00 33.20 123 GLU B CA 1
ATOM 2246 C C . GLU B 1 59 ? -112.212 -50.344 35.260 1.00 33.03 123 GLU B C 1
ATOM 2247 O O . GLU B 1 59 ? -112.655 -49.678 34.326 1.00 33.41 123 GLU B O 1
ATOM 2249 N N . ASN B 1 60 ? -112.998 -50.967 36.132 1.00 32.72 124 ASN B N 1
ATOM 2250 C CA . ASN B 1 60 ? -114.455 -50.903 36.019 1.00 32.48 124 ASN B CA 1
ATOM 2251 C C . ASN B 1 60 ? -115.082 -50.017 37.093 1.00 31.78 124 ASN B C 1
ATOM 2252 O O . ASN B 1 60 ? -116.298 -50.027 37.286 1.00 31.46 124 ASN B O 1
ATOM 2254 N N . ALA B 1 61 ? -114.251 -49.243 37.778 1.00 29.43 125 ALA B N 1
ATOM 2255 C CA . ALA B 1 61 ? -114.720 -48.370 38.848 1.00 27.80 125 ALA B CA 1
ATOM 2256 C C . ALA B 1 61 ? -115.712 -47.296 38.407 1.00 26.74 125 ALA B C 1
ATOM 2257 O O . ALA B 1 61 ? -116.676 -47.016 39.112 1.00 24.03 125 ALA B O 1
ATOM 2259 N N . LEU B 1 62 ? -115.482 -46.701 37.243 1.00 26.20 126 LEU B N 1
ATOM 2260 C CA . LEU B 1 62 ? -116.355 -45.636 36.762 1.00 28.00 126 LEU B CA 1
ATOM 2261 C C . LEU B 1 62 ? -117.501 -46.057 35.828 1.00 28.62 126 LEU B C 1
ATOM 2262 O O . LEU B 1 62 ? -118.191 -45.203 35.275 1.00 28.72 126 LEU B O 1
ATOM 2267 N N . ALA B 1 63 ? -117.717 -47.360 35.675 1.00 29.33 127 ALA B N 1
ATOM 2268 C CA . ALA B 1 63 ? -118.769 -47.888 34.794 1.00 30.71 127 ALA B CA 1
ATOM 2269 C C . ALA B 1 63 ? -120.211 -47.408 35.028 1.00 30.34 127 ALA B C 1
ATOM 2270 O O . ALA B 1 63 ? -121.000 -47.339 34.084 1.00 30.23 127 ALA B O 1
ATOM 2272 N N . GLY B 1 64 ? -120.567 -47.091 36.270 1.00 29.59 128 GLY B N 1
ATOM 2273 C CA . GLY B 1 64 ? -121.930 -46.653 36.552 1.00 29.06 128 GLY B CA 1
ATOM 2274 C C . GLY B 1 64 ? -122.239 -45.206 36.202 1.00 28.84 128 GLY B C 1
ATOM 2275 O O . GLY B 1 64 ? -123.403 -44.810 36.110 1.00 30.06 128 GLY B O 1
ATOM 2276 N N . ASN B 1 65 ? -121.188 -44.414 36.010 1.00 28.20 129 ASN B N 1
ATOM 2277 C CA . ASN B 1 65 ? -121.313 -42.997 35.669 1.00 29.06 129 ASN B CA 1
ATOM 2278 C C . ASN B 1 65 ? -119.892 -42.538 35.330 1.00 30.09 129 ASN B C 1
ATOM 2279 O O . ASN B 1 65 ? -119.054 -42.406 36.218 1.00 30.16 129 ASN B O 1
ATOM 2284 N N . GLU B 1 66 ? -119.625 -42.293 34.050 1.00 30.88 130 GLU B N 1
ATOM 2285 C CA . GLU B 1 66 ? -118.287 -41.897 33.592 1.00 30.77 130 GLU B CA 1
ATOM 2286 C C . GLU B 1 66 ? -117.700 -40.556 34.051 1.00 29.39 130 GLU B C 1
ATOM 2287 O O . GLU B 1 66 ? -116.479 -40.408 34.098 1.00 31.21 130 GLU B O 1
ATOM 2293 N N . GLU B 1 67 ? -118.544 -39.585 34.380 1.00 27.41 131 GLU B N 1
ATOM 2294 C CA . GLU B 1 67 ? -118.049 -38.267 34.790 1.00 24.72 131 GLU B CA 1
ATOM 2295 C C . GLU B 1 67 ? -117.662 -38.151 36.265 1.00 21.40 131 GLU B C 1
ATOM 2296 O O . GLU B 1 67 ? -118.026 -38.988 37.089 1.00 20.07 131 GLU B O 1
ATOM 2302 N N . LEU B 1 68 ? -116.903 -37.103 36.575 1.00 20.25 132 LEU B N 1
ATOM 2303 C CA . LEU B 1 68 ? -116.466 -36.809 37.941 1.00 18.28 132 LEU B CA 1
ATOM 2304 C C . LEU B 1 68 ? -116.812 -35.331 38.114 1.00 17.76 132 LEU B C 1
ATOM 2305 O O . LEU B 1 68 ? -115.998 -34.452 37.829 1.00 18.70 132 LEU B O 1
ATOM 2310 N N . THR B 1 69 ? -118.034 -35.068 38.576 1.00 16.15 133 THR B N 1
ATOM 2311 C CA . THR B 1 69 ? -118.523 -33.698 38.734 1.00 15.73 133 THR B CA 1
ATOM 2312 C C . THR B 1 69 ? -119.357 -33.479 39.988 1.00 14.84 133 THR B C 1
ATOM 2313 O O . THR B 1 69 ? -119.747 -34.426 40.665 1.00 14.68 133 THR B O 1
ATOM 2317 N N . VAL B 1 70 ? -119.626 -32.207 40.273 1.00 15.48 134 VAL B N 1
ATOM 2318 C CA . VAL B 1 70 ? -120.508 -31.829 41.372 1.00 15.60 134 VAL B CA 1
ATOM 2319 C C . VAL B 1 70 ? -121.516 -30.929 40.676 1.00 15.77 134 VAL B C 1
ATOM 2320 O O . VAL B 1 70 ? -121.134 -30.032 39.925 1.00 15.19 134 VAL B O 1
ATOM 2324 N N . LYS B 1 71 ? -122.797 -31.193 40.912 1.00 13.82 135 LYS B N 1
ATOM 2325 C CA . LYS B 1 71 ? -123.876 -30.433 40.293 1.00 15.13 135 LYS B CA 1
ATOM 2326 C C . LYS B 1 71 ? -124.890 -29.992 41.340 1.00 14.15 135 LYS B C 1
ATOM 2327 O O . LYS B 1 71 ? -125.459 -30.811 42.061 1.00 16.13 135 LYS B O 1
ATOM 2333 N N . ILE B 1 72 ? -125.114 -28.684 41.398 1.00 14.21 136 ILE B N 1
ATOM 2334 C CA . ILE B 1 72 ? -126.014 -28.077 42.370 1.00 14.45 136 ILE B CA 1
ATOM 2335 C C . ILE B 1 72 ? -127.275 -27.511 41.720 1.00 14.99 136 ILE B C 1
ATOM 2336 O O . ILE B 1 72 ? -127.203 -26.810 40.708 1.00 15.65 136 ILE B O 1
ATOM 2341 N N . LYS B 1 73 ? -128.425 -27.808 42.320 1.00 14.74 137 LYS B N 1
ATOM 2342 C CA . LYS B 1 73 ? -129.708 -27.375 41.781 1.00 16.97 137 LYS B CA 1
ATOM 2343 C C . LYS B 1 73 ? -130.656 -26.833 42.849 1.00 17.71 137 LYS B C 1
ATOM 2344 O O . LYS B 1 73 ? -130.792 -27.409 43.926 1.00 18.06 137 LYS B O 1
ATOM 2350 N N . CYS B 1 74 ? -131.294 -25.709 42.540 1.00 18.31 138 CYS B N 1
ATOM 2351 C CA . CYS B 1 74 ? -132.246 -25.074 43.447 1.00 20.80 138 CYS B CA 1
ATOM 2352 C C . CYS B 1 74 ? -133.648 -25.381 42.945 1.00 21.07 138 CYS B C 1
ATOM 2353 O O . CYS B 1 74 ? -133.910 -25.283 41.748 1.00 24.07 138 CYS B O 1
ATOM 2356 N N . ASP B 1 75 ? -134.543 -25.760 43.846 1.00 20.81 139 ASP B N 1
ATOM 2357 C CA . ASP B 1 75 ? -135.923 -26.016 43.456 1.00 21.23 139 ASP B CA 1
ATOM 2358 C C . ASP B 1 75 ? -136.749 -25.145 44.388 1.00 21.04 139 ASP B C 1
ATOM 2359 O O . ASP B 1 75 ? -137.198 -25.604 45.432 1.00 20.99 139 ASP B O 1
ATOM 2364 N N . LYS B 1 76 ? -136.938 -23.884 44.019 1.00 23.79 140 LYS B N 1
ATOM 2365 C CA . LYS B 1 76 ? -137.690 -22.971 44.867 1.00 24.96 140 LYS B CA 1
ATOM 2366 C C . LYS B 1 76 ? -139.110 -23.447 45.182 1.00 25.23 140 LYS B C 1
ATOM 2367 O O . LYS B 1 76 ? -139.539 -23.390 46.335 1.00 25.64 140 LYS B O 1
ATOM 2373 N N . GLU B 1 77 ? -139.834 -23.926 44.175 1.00 25.62 141 GLU B N 1
ATOM 2374 C CA . GLU B 1 77 ? -141.204 -24.395 44.381 1.00 25.43 141 GLU B CA 1
ATOM 2375 C C . GLU B 1 77 ? -141.316 -25.483 45.454 1.00 24.33 141 GLU B C 1
ATOM 2376 O O . GLU B 1 77 ? -142.278 -25.503 46.226 1.00 24.60 141 GLU B O 1
ATOM 2382 N N . LYS B 1 78 ? -140.332 -26.377 45.510 1.00 19.27 142 LYS B N 1
ATOM 2383 C CA . LYS B 1 78 ? -140.336 -27.460 46.493 1.00 19.97 142 LYS B CA 1
ATOM 2384 C C . LYS B 1 78 ? -139.515 -27.149 47.743 1.00 17.12 142 LYS B C 1
ATOM 2385 O O . LYS B 1 78 ? -139.417 -27.981 48.654 1.00 16.68 142 LYS B O 1
ATOM 2391 N N . ASN B 1 79 ? -138.938 -25.948 47.787 1.00 16.95 143 ASN B N 1
ATOM 2392 C CA . ASN B 1 79 ? -138.131 -25.504 48.926 1.00 16.52 143 ASN B CA 1
ATOM 2393 C C . ASN B 1 79 ? -136.938 -26.439 49.150 1.00 14.79 143 ASN B C 1
ATOM 2394 O O . ASN B 1 79 ? -136.597 -26.769 50.287 1.00 13.82 143 ASN B O 1
ATOM 2399 N N . LEU B 1 80 ? -136.290 -26.839 48.060 1.00 14.26 144 LEU B N 1
ATOM 2400 C CA . LEU B 1 80 ? -135.157 -27.759 48.141 1.00 12.08 144 LEU B CA 1
ATOM 2401 C C . LEU B 1 80 ? -133.869 -27.285 47.468 1.00 12.84 144 LEU B C 1
ATOM 2402 O O . LEU B 1 80 ? -133.902 -26.581 46.465 1.00 13.27 144 LEU B O 1
ATOM 2407 N N . LEU B 1 81 ? -132.734 -27.695 48.028 1.00 10.81 145 LEU B N 1
ATOM 2408 C CA . LEU B 1 81 ? -131.427 -27.406 47.444 1.00 12.25 145 LEU B CA 1
ATOM 2409 C C . LEU B 1 81 ? -130.772 -28.788 47.317 1.00 11.32 145 LEU B C 1
ATOM 2410 O O . LEU B 1 81 ? -130.759 -29.557 48.281 1.00 13.30 145 LEU B O 1
ATOM 2415 N N . HIS B 1 82 ? -130.242 -29.103 46.135 1.00 13.38 146 HIS B N 1
ATOM 2416 C CA . HIS B 1 82 ? -129.597 -30.397 45.894 1.00 12.29 146 HIS B CA 1
ATOM 2417 C C . HIS B 1 82 ? -128.116 -30.229 45.562 1.00 12.49 146 HIS B C 1
ATOM 2418 O O . HIS B 1 82 ? -127.749 -29.352 44.788 1.00 13.74 146 HIS B O 1
ATOM 2425 N N . VAL B 1 83 ? -127.275 -31.083 46.142 1.00 11.10 147 VAL B N 1
ATOM 2426 C CA . VAL B 1 83 ? -125.840 -31.073 45.861 1.00 11.44 147 VAL B CA 1
ATOM 2427 C C . VAL B 1 83 ? -125.524 -32.522 45.486 1.00 11.42 147 VAL B C 1
ATOM 2428 O O . VAL B 1 83 ? -125.497 -33.410 46.341 1.00 10.77 147 VAL B O 1
ATOM 2432 N N A THR B 1 84 ? -125.274 -32.748 44.200 0.50 11.32 148 THR B N 1
ATOM 2433 N N B THR B 1 84 ? -125.288 -32.751 44.195 0.50 12.35 148 THR B N 1
ATOM 2434 C CA A THR B 1 84 ? -125.001 -34.089 43.696 0.50 10.49 148 THR B CA 1
ATOM 2435 C CA B THR B 1 84 ? -125.013 -34.088 43.667 0.50 12.94 148 THR B CA 1
ATOM 2436 C C A THR B 1 84 ? -123.588 -34.280 43.165 0.50 11.34 148 THR B C 1
ATOM 2437 C C B THR B 1 84 ? -123.593 -34.290 43.145 0.50 12.45 148 THR B C 1
ATOM 2438 O O A THR B 1 84 ? -123.093 -33.465 42.391 0.50 12.27 148 THR B O 1
ATOM 2439 O O B THR B 1 84 ? -123.099 -33.494 42.348 0.50 13.22 148 THR B O 1
ATOM 2446 N N . ASP B 1 85 ? -122.945 -35.365 43.587 1.00 11.47 149 ASP B N 1
ATOM 2447 C CA . ASP B 1 85 ? -121.596 -35.672 43.125 1.00 11.47 149 ASP B CA 1
ATOM 2448 C C . ASP B 1 85 ? -121.606 -37.068 42.513 1.00 13.72 149 ASP B C 1
ATOM 2449 O O . ASP B 1 85 ? -122.494 -37.881 42.804 1.00 12.91 149 ASP B O 1
ATOM 2454 N N . THR B 1 86 ? -120.630 -37.336 41.653 1.00 13.11 150 THR B N 1
ATOM 2455 C CA . THR B 1 86 ? -120.523 -38.654 41.039 1.00 14.43 150 THR B CA 1
ATOM 2456 C C . THR B 1 86 ? -119.309 -39.355 41.650 1.00 14.82 150 THR B C 1
ATOM 2457 O O . THR B 1 86 ? -118.539 -40.042 40.968 1.00 16.14 150 THR B O 1
ATOM 2461 N N . GLY B 1 87 ? -119.165 -39.175 42.958 1.00 13.74 151 GLY B N 1
ATOM 2462 C CA . GLY B 1 87 ? -118.073 -39.775 43.696 1.00 13.40 151 GLY B CA 1
ATOM 2463 C C . GLY B 1 87 ? -118.314 -41.241 43.994 1.00 12.30 151 GLY B C 1
ATOM 2464 O O . GLY B 1 87 ? -119.149 -41.882 43.349 1.00 13.92 151 GLY B O 1
ATOM 2465 N N . VAL B 1 88 ? -117.604 -41.756 44.991 1.00 12.55 152 VAL B N 1
ATOM 2466 C CA . VAL B 1 88 ? -117.685 -43.165 45.376 1.00 13.13 152 VAL B CA 1
ATOM 2467 C C . VAL B 1 88 ? -119.050 -43.658 45.895 1.00 12.84 152 VAL B C 1
ATOM 2468 O O . VAL B 1 88 ? -119.375 -44.844 45.774 1.00 14.17 152 VAL B O 1
ATOM 2472 N N . GLY B 1 89 ? -119.862 -42.760 46.444 1.00 13.22 153 GLY B N 1
ATOM 2473 C CA . GLY B 1 89 ? -121.151 -43.191 46.965 1.00 13.26 153 GLY B CA 1
ATOM 2474 C C . GLY B 1 89 ? -121.012 -43.923 48.291 1.00 13.90 153 GLY B C 1
ATOM 2475 O O . GLY B 1 89 ? -119.900 -44.136 48.781 1.00 15.06 153 GLY B O 1
ATOM 2476 N N . MET B 1 90 ? -122.141 -44.306 48.882 1.00 12.58 154 MET B N 1
ATOM 2477 C CA . MET B 1 90 ? -122.143 -45.015 50.155 1.00 13.29 154 MET B CA 1
ATOM 2478 C C . MET B 1 90 ? -123.089 -46.197 50.086 1.00 14.92 154 MET B C 1
ATOM 2479 O O . MET B 1 90 ? -124.164 -46.096 49.509 1.00 14.78 154 MET B O 1
ATOM 2484 N N . THR B 1 91 ? -122.661 -47.322 50.648 1.00 16.13 155 THR B N 1
ATOM 2485 C CA . THR B 1 91 ? -123.491 -48.521 50.686 1.00 16.77 155 THR B CA 1
ATOM 2486 C C . THR B 1 91 ? -124.502 -48.289 51.796 1.00 18.20 155 THR B C 1
ATOM 2487 O O . THR B 1 91 ? -124.374 -47.332 52.560 1.00 17.34 155 THR B O 1
ATOM 2491 N N . ARG B 1 92 ? -125.505 -49.155 51.899 1.00 18.39 156 ARG B N 1
ATOM 2492 C CA . ARG B 1 92 ? -126.497 -48.997 52.954 1.00 19.30 156 ARG B CA 1
ATOM 2493 C C . ARG B 1 92 ? -125.812 -48.973 54.320 1.00 18.66 156 ARG B C 1
ATOM 2494 O O . ARG B 1 92 ? -126.125 -48.139 55.166 1.00 19.14 156 ARG B O 1
ATOM 2502 N N . GLU B 1 93 ? -124.864 -49.885 54.523 1.00 19.58 157 GLU B N 1
ATOM 2503 C CA . GLU B 1 93 ? -124.143 -49.973 55.785 1.00 19.27 157 GLU B CA 1
ATOM 2504 C C . GLU B 1 93 ? -123.362 -48.698 56.083 1.00 18.14 157 GLU B C 1
ATOM 2505 O O . GLU B 1 93 ? -123.268 -48.277 57.234 1.00 18.89 157 GLU B O 1
ATOM 2507 N N . GLU B 1 94 ? -122.799 -48.084 55.050 1.00 18.66 158 GLU B N 1
ATOM 2508 C CA . GLU B 1 94 ? -122.036 -46.864 55.254 1.00 18.07 158 GLU B CA 1
ATOM 2509 C C . GLU B 1 94 ? -122.948 -45.690 55.603 1.00 18.21 158 GLU B C 1
ATOM 2510 O O . GLU B 1 94 ? -122.563 -44.823 56.381 1.00 18.26 158 GLU B O 1
ATOM 2516 N N . LEU B 1 95 ? -124.159 -45.667 55.052 1.00 18.58 159 LEU B N 1
ATOM 2517 C CA . LEU B 1 95 ? -125.090 -44.584 55.367 1.00 18.58 159 LEU B CA 1
ATOM 2518 C C . LEU B 1 95 ? -125.423 -44.617 56.861 1.00 19.66 159 LEU B C 1
ATOM 2519 O O . LEU B 1 95 ? -125.469 -43.577 57.520 1.00 20.29 159 LEU B O 1
ATOM 2524 N N . VAL B 1 96 ? -125.641 -45.821 57.386 1.00 20.31 160 VAL B N 1
ATOM 2525 C CA . VAL B 1 96 ? -125.961 -46.016 58.798 1.00 21.96 160 VAL B CA 1
ATOM 2526 C C . VAL B 1 96 ? -124.780 -45.684 59.712 1.00 22.73 160 VAL B C 1
ATOM 2527 O O . VAL B 1 96 ? -124.920 -44.919 60.670 1.00 23.59 160 VAL B O 1
ATOM 2531 N N . LYS B 1 97 ? -123.621 -46.257 59.399 1.00 22.28 161 LYS B N 1
ATOM 2532 C CA . LYS B 1 97 ? -122.401 -46.071 60.183 1.00 23.95 161 LYS B CA 1
ATOM 2533 C C . LYS B 1 97 ? -121.714 -44.708 60.029 1.00 23.68 161 LYS B C 1
ATOM 2534 O O . LYS B 1 97 ? -121.495 -44.002 61.015 1.00 25.26 161 LYS B O 1
ATOM 2540 N N . ASN B 1 98 ? -121.382 -44.340 58.797 1.00 23.56 162 ASN B N 1
ATOM 2541 C CA . ASN B 1 98 ? -120.689 -43.081 58.519 1.00 22.35 162 ASN B CA 1
ATOM 2542 C C . ASN B 1 98 ? -121.400 -41.785 58.929 1.00 21.89 162 ASN B C 1
ATOM 2543 O O . ASN B 1 98 ? -120.747 -40.829 59.352 1.00 22.10 162 ASN B O 1
ATOM 2548 N N . LEU B 1 99 ? -122.725 -41.744 58.819 1.00 22.66 163 LEU B N 1
ATOM 2549 C CA . LEU B 1 99 ? -123.468 -40.526 59.161 1.00 23.56 163 LEU B CA 1
ATOM 2550 C C . LEU B 1 99 ? -124.123 -40.491 60.549 1.00 25.15 163 LEU B C 1
ATOM 2551 O O . LEU B 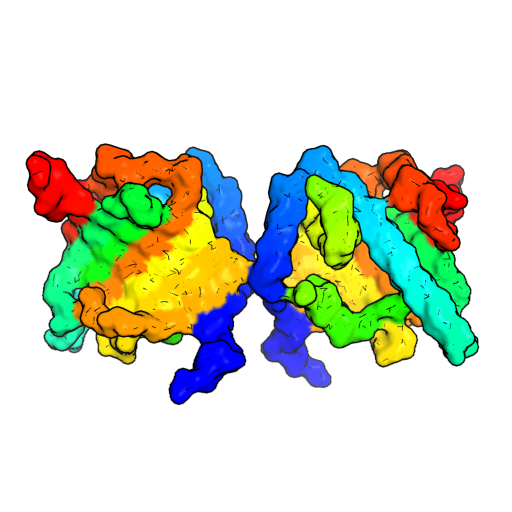1 99 ? -124.431 -39.411 61.059 1.00 26.98 163 LEU B O 1
ATOM 2556 N N . GLY B 1 100 ? -124.336 -41.655 61.159 1.00 26.62 164 GLY B N 1
ATOM 2557 C CA . GLY B 1 100 ? -124.980 -41.693 62.465 1.00 28.09 164 GLY B CA 1
ATOM 2558 C C . GLY B 1 100 ? -124.098 -41.956 63.676 1.00 30.17 164 GLY B C 1
ATOM 2559 O O . GLY B 1 100 ? -124.590 -41.974 64.810 1.00 28.45 164 GLY B O 1
ATOM 2560 N N . THR B 1 101 ? -122.806 -42.168 63.440 1.00 31.04 165 THR B N 1
ATOM 2561 C CA . THR B 1 101 ? -121.839 -42.422 64.510 1.00 32.88 165 THR B CA 1
ATOM 2562 C C . THR B 1 101 ? -120.551 -41.695 64.136 1.00 33.98 165 THR B C 1
ATOM 2563 O O . THR B 1 101 ? -120.302 -41.455 62.958 1.00 33.40 165 THR B O 1
ATOM 2567 N N . ILE B 1 102 ? -119.741 -41.339 65.130 1.00 35.89 166 ILE B N 1
ATOM 2568 C CA . ILE B 1 102 ? -118.475 -40.662 64.858 1.00 37.09 166 ILE B CA 1
ATOM 2569 C C . ILE B 1 102 ? -117.381 -41.718 64.877 1.00 38.52 166 ILE B C 1
ATOM 2570 O O . ILE B 1 102 ? -117.065 -42.257 65.938 1.00 39.59 166 ILE B O 1
ATOM 2575 N N . THR B 1 124 ? -115.456 -21.514 64.826 1.00 40.93 188 THR B N 1
ATOM 2576 C CA . THR B 1 124 ? -115.180 -22.946 64.815 1.00 41.28 188 THR B CA 1
ATOM 2577 C C . THR B 1 124 ? -115.252 -23.530 63.404 1.00 40.89 188 THR B C 1
ATOM 2578 O O . THR B 1 124 ? -115.178 -24.746 63.228 1.00 40.81 188 THR B O 1
ATOM 2582 N N . SER B 1 125 ? -115.383 -22.667 62.400 1.00 40.06 189 SER B N 1
ATOM 2583 C CA . SER B 1 125 ? -115.482 -23.135 61.019 1.00 39.82 189 SER B CA 1
ATOM 2584 C C . SER B 1 125 ? -114.264 -23.903 60.498 1.00 39.20 189 SER B C 1
ATOM 2585 O O . SER B 1 125 ? -114.417 -24.865 59.748 1.00 38.69 189 SER B O 1
ATOM 2588 N N . GLU B 1 126 ? -113.060 -23.496 60.885 1.00 38.28 190 GLU B N 1
ATOM 2589 C CA . GLU B 1 126 ? -111.861 -24.193 60.422 1.00 38.25 190 GLU B CA 1
ATOM 2590 C C . GLU B 1 126 ? -111.767 -25.582 61.052 1.00 37.89 190 GLU B C 1
ATOM 2591 O O . GLU B 1 126 ? -111.364 -26.547 60.400 1.00 37.66 190 GLU B O 1
ATOM 2593 N N . LEU B 1 127 ? -112.155 -25.671 62.321 1.00 37.35 191 LEU B N 1
ATOM 2594 C CA . LEU B 1 127 ? -112.121 -26.924 63.072 1.00 36.93 191 LEU B CA 1
ATOM 2595 C C . LEU B 1 127 ? -113.093 -27.963 62.521 1.00 35.95 191 LEU B C 1
ATOM 2596 O O . LEU B 1 127 ? -112.761 -29.143 62.413 1.00 35.54 191 LEU B O 1
ATOM 2601 N N . ILE B 1 128 ? -114.301 -27.517 62.196 1.00 35.45 192 ILE B N 1
ATOM 2602 C CA . ILE B 1 128 ? -115.328 -28.405 61.671 1.00 35.02 192 ILE B CA 1
ATOM 2603 C C . ILE B 1 128 ? -114.831 -29.189 60.458 1.00 34.19 192 ILE B C 1
ATOM 2604 O O . ILE B 1 128 ? -115.016 -30.402 60.380 1.00 33.83 192 ILE B O 1
ATOM 2609 N N . GLY B 1 129 ? -114.195 -28.500 59.519 1.00 34.59 193 GLY B N 1
ATOM 2610 C CA . GLY B 1 129 ? -113.687 -29.180 58.340 1.00 35.33 193 GLY B CA 1
ATOM 2611 C C . GLY B 1 129 ? -112.558 -30.135 58.681 1.00 34.95 193 GLY B C 1
ATOM 2612 O O . GLY B 1 129 ? -112.508 -31.262 58.190 1.00 36.04 193 GLY B O 1
ATOM 2613 N N . GLN B 1 130 ? -111.649 -29.683 59.536 1.00 34.29 194 GLN B N 1
ATOM 2614 C CA . GLN B 1 130 ? -110.511 -30.500 59.935 1.00 33.49 194 GLN B CA 1
ATOM 2615 C C . GLN B 1 130 ? -110.918 -31.804 60.624 1.00 33.02 194 GLN B C 1
ATOM 2616 O O . GLN B 1 130 ? -110.278 -32.837 60.425 1.00 34.75 194 GLN B O 1
ATOM 2618 N N . PHE B 1 131 ? -111.972 -31.759 61.434 1.00 31.71 195 PHE B N 1
ATOM 2619 C CA . PHE B 1 131 ? -112.429 -32.952 62.145 1.00 30.65 195 PHE B CA 1
ATOM 2620 C C . PHE B 1 131 ? -113.314 -33.844 61.278 1.00 30.10 195 PHE B C 1
ATOM 2621 O O . PHE B 1 131 ? -113.677 -34.952 61.678 1.00 32.32 195 PHE B O 1
ATOM 2623 N N A GLY B 1 132 ? -113.665 -33.381 60.094 0.50 29.02 196 GLY B N 1
ATOM 2624 N N B GLY B 1 132 ? -113.664 -33.321 60.097 0.50 29.27 196 GLY B N 1
ATOM 2625 C CA A GLY B 1 132 ? -114.493 -34.219 59.256 0.50 26.93 196 GLY B CA 1
ATOM 2626 C CA B GLY B 1 132 ? -114.492 -34.023 59.117 0.50 27.62 196 GLY B CA 1
ATOM 2627 C C A GLY B 1 132 ? -115.924 -34.372 59.737 0.50 25.04 196 GLY B C 1
ATOM 2628 C C B GLY B 1 132 ? -115.986 -34.141 59.392 0.50 26.11 196 GLY B C 1
ATOM 2629 O O A GLY B 1 132 ? -116.496 -35.460 59.642 0.50 24.10 196 GLY B O 1
ATOM 2630 O O B GLY B 1 132 ? -116.678 -34.947 58.770 0.50 26.36 196 GLY B O 1
ATOM 2631 N N . VAL B 1 133 ? -116.494 -33.302 60.286 1.00 23.33 197 VAL B N 1
ATOM 2632 C CA . VAL B 1 133 ? -117.894 -33.337 60.705 1.00 21.29 197 VAL B CA 1
ATOM 2633 C C . VAL B 1 133 ? -118.748 -32.230 60.081 1.00 17.57 197 VAL B C 1
ATOM 2634 O O . VAL B 1 133 ? -119.836 -31.912 60.574 1.00 18.82 197 VAL B O 1
ATOM 2638 N N . GLY B 1 134 ? -118.261 -31.660 58.980 1.00 15.52 198 GLY B N 1
ATOM 2639 C CA . GLY B 1 134 ? -118.976 -30.585 58.306 1.00 14.54 198 GLY B CA 1
ATOM 2640 C C . GLY B 1 134 ? -120.376 -30.899 57.797 1.00 14.30 198 GLY B C 1
ATOM 2641 O O . GLY B 1 134 ? -121.189 -29.995 57.632 1.00 14.43 198 GLY B O 1
ATOM 2642 N N . PHE B 1 135 ? -120.657 -32.170 57.531 1.00 13.27 199 PHE B N 1
ATOM 2643 C CA . PHE B 1 135 ? -121.976 -32.572 57.046 1.00 13.87 199 PHE B CA 1
ATOM 2644 C C . PHE B 1 135 ? -123.081 -32.052 57.968 1.00 14.33 199 PHE B C 1
ATOM 2645 O O . PHE B 1 135 ? -124.108 -31.560 57.507 1.00 14.60 199 PHE B O 1
ATOM 2653 N N . TYR B 1 136 ? -122.863 -32.145 59.276 1.00 14.67 200 TYR B N 1
ATOM 2654 C CA . TYR B 1 136 ? -123.872 -31.699 60.229 1.00 14.71 200 TYR B CA 1
ATOM 2655 C C . TYR B 1 136 ? -124.214 -30.208 60.168 1.00 13.60 200 TYR B C 1
ATOM 2656 O O . TYR B 1 136 ? -125.239 -29.787 60.711 1.00 14.69 200 TYR B O 1
ATOM 2665 N N . SER B 1 137 ? -123.384 -29.403 59.504 1.00 14.67 201 SER B N 1
ATOM 2666 C CA . SER B 1 137 ? -123.682 -27.974 59.401 1.00 15.63 201 SER B CA 1
ATOM 2667 C C . SER B 1 137 ? -124.881 -27.752 58.488 1.00 14.78 201 SER B C 1
ATOM 2668 O O . SER B 1 137 ? -125.422 -26.652 58.416 1.00 16.32 201 SER B O 1
ATOM 2671 N N . ALA B 1 138 ? -125.298 -28.804 57.790 1.00 14.23 202 ALA B N 1
ATOM 2672 C CA . ALA B 1 138 ? -126.450 -28.690 56.910 1.00 14.46 202 ALA B CA 1
ATOM 2673 C C . ALA B 1 138 ? -127.675 -28.333 57.747 1.00 14.08 202 ALA B C 1
ATOM 2674 O O . ALA B 1 138 ? -128.589 -27.659 57.271 1.00 15.29 202 ALA B O 1
ATOM 2676 N N . PHE B 1 139 ? -127.680 -28.771 59.006 1.00 14.82 203 PHE B N 1
ATOM 2677 C CA . PHE B 1 139 ? -128.806 -28.489 59.886 1.00 16.72 203 PHE B CA 1
ATOM 2678 C C . PHE B 1 139 ? -128.876 -27.016 60.295 1.00 16.76 203 PHE B C 1
ATOM 2679 O O . PHE B 1 139 ? -129.833 -26.594 60.941 1.00 19.20 203 PHE B O 1
ATOM 2687 N N . LEU B 1 140 ? -127.869 -26.236 59.909 1.00 16.94 204 LEU B N 1
ATOM 2688 C CA . LEU B 1 140 ? -127.874 -24.808 60.208 1.00 18.01 204 LEU B CA 1
ATOM 2689 C C . LEU B 1 140 ? -128.963 -24.169 59.356 1.00 18.42 204 LEU B C 1
ATOM 2690 O O . LEU B 1 140 ? -129.622 -23.216 59.776 1.00 20.84 204 LEU B O 1
ATOM 2695 N N . VAL B 1 141 ? -129.157 -24.721 58.158 1.00 16.66 205 VAL B N 1
ATOM 2696 C CA . VAL B 1 141 ? -130.134 -24.190 57.215 1.00 14.56 205 VAL B CA 1
ATOM 2697 C C . VAL B 1 141 ? -131.278 -25.120 56.812 1.00 13.91 205 VAL B C 1
ATOM 2698 O O . VAL B 1 141 ? -132.164 -24.699 56.067 1.00 14.13 205 VAL B O 1
ATOM 2702 N N . ALA B 1 142 ? -131.281 -26.357 57.303 1.00 13.69 206 ALA B N 1
ATOM 2703 C CA . ALA B 1 142 ? -132.322 -27.309 56.916 1.00 14.39 206 ALA B CA 1
ATOM 2704 C C . ALA B 1 142 ? -133.093 -27.988 58.044 1.00 13.02 206 ALA B C 1
ATOM 2705 O O . ALA B 1 142 ? -132.522 -28.348 59.075 1.00 15.61 206 ALA B O 1
ATOM 2707 N N . ASP B 1 143 ? -134.395 -28.164 57.832 1.00 15.13 207 ASP B N 1
ATOM 2708 C CA . ASP B 1 143 ? -135.249 -28.848 58.799 1.00 15.50 207 ASP B CA 1
ATOM 2709 C C . ASP B 1 143 ? -135.125 -30.352 58.573 1.00 15.22 207 ASP B C 1
ATOM 2710 O O . ASP B 1 143 ? -135.342 -31.148 59.484 1.00 17.19 207 ASP B O 1
ATOM 2715 N N . LYS B 1 144 ? -134.777 -30.731 57.345 1.00 15.47 208 LYS B N 1
ATOM 2716 C CA . LYS B 1 144 ? -134.584 -32.135 57.003 1.00 15.35 208 LYS B CA 1
ATOM 2717 C C . LYS B 1 144 ? -133.441 -32.279 56.007 1.00 12.82 208 LYS B C 1
ATOM 2718 O O . LYS B 1 144 ? -133.311 -31.480 55.081 1.00 11.89 208 LYS B O 1
ATOM 2724 N N . VAL B 1 145 ? -132.615 -33.301 56.217 1.00 11.59 209 VAL B N 1
ATOM 2725 C CA . VAL B 1 145 ? -131.497 -33.587 55.327 1.00 12.01 209 VAL B CA 1
ATOM 2726 C C . VAL B 1 145 ? -131.717 -34.989 54.762 1.00 11.95 209 VAL B C 1
ATOM 2727 O O . VAL B 1 145 ? -131.925 -35.947 55.515 1.00 12.45 209 VAL B O 1
ATOM 2731 N N A ILE B 1 146 ? -131.686 -35.118 53.439 0.50 11.51 210 ILE B N 1
ATOM 2732 N N B ILE B 1 146 ? -131.679 -35.082 53.435 0.50 11.40 210 ILE B N 1
ATOM 2733 C CA A ILE B 1 146 ? -131.880 -36.423 52.806 0.50 11.58 210 ILE B CA 1
ATOM 2734 C CA B ILE B 1 146 ? -131.876 -36.341 52.727 0.50 11.60 210 ILE B CA 1
ATOM 2735 C C A ILE B 1 146 ? -130.669 -36.742 51.948 0.50 10.11 210 ILE B C 1
ATOM 2736 C C B ILE B 1 146 ? -130.582 -36.700 52.001 0.50 9.91 210 ILE B C 1
ATOM 2737 O O A ILE B 1 146 ? -130.224 -35.918 51.152 0.50 11.19 210 ILE B O 1
ATOM 2738 O O B ILE B 1 146 ? -129.963 -35.840 51.375 0.50 9.66 210 ILE B O 1
ATOM 2747 N N . VAL B 1 147 ? -130.150 -37.952 52.109 1.00 10.59 211 VAL B N 1
ATOM 2748 C CA . VAL B 1 147 ? -128.957 -38.384 51.397 1.00 10.49 211 VAL B CA 1
ATOM 2749 C C . VAL B 1 147 ? -129.312 -39.599 50.545 1.00 10.38 211 VAL B C 1
ATOM 2750 O O . VAL B 1 147 ? -129.620 -40.662 51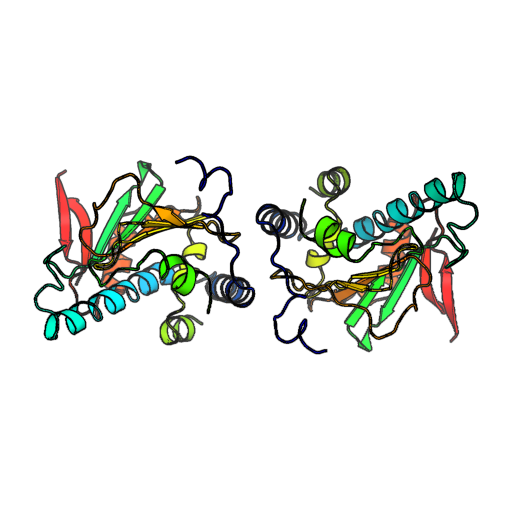.080 1.00 12.06 211 VAL B O 1
ATOM 2754 N N . THR B 1 148 ? -129.313 -39.416 49.226 1.00 10.20 212 THR B N 1
ATOM 2755 C CA . THR B 1 148 ? -129.598 -40.509 48.291 1.00 10.58 212 THR B CA 1
ATOM 2756 C C . THR B 1 148 ? -128.222 -40.926 47.785 1.00 10.54 212 THR B C 1
ATOM 2757 O O . THR B 1 148 ? -127.459 -40.087 47.314 1.00 12.12 212 THR B O 1
ATOM 2761 N N . SER B 1 149 ? -127.897 -42.210 47.864 1.00 10.35 213 SER B N 1
ATOM 2762 C CA . SER B 1 149 ? -126.562 -42.612 47.436 1.00 9.81 213 SER B CA 1
ATOM 2763 C C . SER B 1 149 ? -126.510 -43.978 46.759 1.00 11.72 213 SER B C 1
ATOM 2764 O O . SER B 1 149 ? -127.297 -44.871 47.077 1.00 11.06 213 SER B O 1
ATOM 2767 N N . LYS B 1 150 ? -125.585 -44.110 45.812 1.00 11.96 214 LYS B N 1
ATOM 2768 C CA . LYS B 1 150 ? -125.381 -45.346 45.054 1.00 13.04 214 LYS B CA 1
ATOM 2769 C C . LYS B 1 150 ? -123.881 -45.630 44.967 1.00 12.92 214 LYS B C 1
ATOM 2770 O O . LYS B 1 150 ? -123.120 -44.843 44.397 1.00 12.47 214 LYS B O 1
ATOM 2776 N N . HIS B 1 151 ? -123.481 -46.753 45.550 1.00 14.34 215 HIS B N 1
ATOM 2777 C CA . HIS B 1 151 ? -122.094 -47.214 45.578 1.00 15.01 215 HIS B CA 1
ATOM 2778 C C . HIS B 1 151 ? -122.023 -48.415 44.634 1.00 16.56 215 HIS B C 1
ATOM 2779 O O . HIS B 1 151 ? -123.007 -49.142 44.493 1.00 17.11 215 HIS B O 1
ATOM 2786 N N . ASN B 1 152 ? -120.878 -48.628 43.988 1.00 16.43 216 ASN B N 1
ATOM 2787 C CA . ASN B 1 152 ? -120.746 -49.755 43.061 1.00 19.21 216 ASN B CA 1
ATOM 2788 C C . ASN B 1 152 ? -121.092 -51.101 43.690 1.00 19.86 216 ASN B C 1
ATOM 2789 O O . ASN B 1 152 ? -121.576 -52.002 42.997 1.00 22.71 216 ASN B O 1
ATOM 2794 N N . ASN B 1 153 ? -120.855 -51.240 44.992 1.00 19.12 217 ASN B N 1
ATOM 2795 C CA . ASN B 1 153 ? -121.119 -52.499 45.689 1.00 21.95 217 ASN B CA 1
ATOM 2796 C C . ASN B 1 153 ? -122.477 -52.649 46.366 1.00 21.46 217 ASN B C 1
ATOM 2797 O O . ASN B 1 153 ? -122.658 -53.546 47.193 1.00 22.51 217 ASN B O 1
ATOM 2802 N N . ASP B 1 154 ? -123.434 -51.792 46.031 1.00 20.81 218 ASP B N 1
ATOM 2803 C CA . ASP B 1 154 ? -124.748 -51.892 46.653 1.00 18.94 218 ASP B CA 1
ATOM 2804 C C . ASP B 1 154 ? -125.799 -51.239 45.768 1.00 16.93 218 ASP B C 1
ATOM 2805 O O . ASP B 1 154 ? -125.472 -50.677 44.727 1.00 18.39 218 ASP B O 1
ATOM 2810 N N . THR B 1 155 ? -127.063 -51.341 46.170 1.00 16.38 219 THR B N 1
ATOM 2811 C CA . THR B 1 155 ? -128.154 -50.733 45.418 1.00 16.28 219 THR B CA 1
ATOM 2812 C C . THR B 1 155 ? -128.358 -49.327 45.972 1.00 15.35 219 THR B C 1
ATOM 2813 O O . THR B 1 155 ? -127.793 -48.985 47.013 1.00 16.81 219 THR B O 1
ATOM 2817 N N . GLN B 1 156 ? -129.140 -48.512 45.276 1.00 14.25 220 GLN B N 1
ATOM 2818 C CA . GLN B 1 156 ? -129.389 -47.140 45.718 1.00 12.71 220 GLN B CA 1
ATOM 2819 C C . GLN B 1 156 ? -130.252 -47.093 46.984 1.00 13.76 220 GLN B C 1
ATOM 2820 O O . GLN B 1 156 ? -131.274 -47.784 47.086 1.00 13.41 220 GLN B O 1
ATOM 2826 N N . HIS B 1 157 ? -129.829 -46.281 47.951 1.00 12.54 221 HIS B N 1
ATOM 2827 C CA . HIS B 1 157 ? -130.560 -46.139 49.206 1.00 12.30 221 HIS B CA 1
ATOM 2828 C C . HIS B 1 157 ? -130.757 -44.677 49.570 1.00 11.38 221 HIS B C 1
ATOM 2829 O O . HIS B 1 157 ? -130.082 -43.801 49.032 1.00 12.69 221 HIS B O 1
ATOM 2836 N N . ILE B 1 158 ? -131.681 -44.437 50.499 1.00 11.82 222 ILE B N 1
ATOM 2837 C CA . ILE B 1 158 ? -132.000 -43.090 50.971 1.00 11.29 222 ILE B CA 1
ATOM 2838 C C . ILE B 1 158 ? -131.900 -43.001 52.495 1.00 13.48 222 ILE B C 1
ATOM 2839 O O . ILE B 1 158 ? -132.493 -43.807 53.212 1.00 14.47 222 ILE B O 1
ATOM 2844 N N . TRP B 1 159 ? -131.152 -42.010 52.972 1.00 12.46 223 TRP B N 1
ATOM 2845 C CA . TRP B 1 159 ? -130.979 -41.742 54.399 1.00 12.80 223 TRP B CA 1
ATOM 2846 C C . TRP B 1 159 ? -131.728 -40.423 54.611 1.00 11.63 223 TRP B C 1
ATOM 2847 O O . TRP B 1 159 ? -131.627 -39.524 53.789 1.00 12.54 223 TRP B O 1
ATOM 2858 N N A GLU B 1 160 ? -132.497 -40.312 55.691 0.50 12.15 224 GLU B N 1
ATOM 2859 N N B GLU B 1 160 ? -132.480 -40.321 55.700 0.50 12.76 224 GLU B N 1
ATOM 2860 C CA A GLU B 1 160 ? -133.216 -39.066 55.960 0.50 12.96 224 GLU B CA 1
ATOM 2861 C CA B GLU B 1 160 ? -133.214 -39.095 55.978 0.50 14.17 224 GLU B CA 1
ATOM 2862 C C A GLU B 1 160 ? -133.295 -38.779 57.453 0.50 12.40 224 GLU B C 1
ATOM 2863 C C B GLU B 1 160 ? -133.150 -38.789 57.468 0.50 13.16 224 GLU B C 1
ATOM 2864 O O A GLU B 1 160 ? -133.490 -39.687 58.260 0.50 12.75 224 GLU B O 1
ATOM 2865 O O B GLU B 1 160 ? -133.075 -39.701 58.290 0.50 13.36 224 GLU B O 1
ATOM 2876 N N . SER B 1 161 ? -133.158 -37.506 57.812 1.00 12.72 225 SER B N 1
ATOM 2877 C CA . SER B 1 161 ? -133.155 -37.107 59.215 1.00 14.41 225 SER B CA 1
ATOM 2878 C C . SER B 1 161 ? -133.602 -35.669 59.472 1.00 15.28 225 SER B C 1
ATOM 2879 O O . SER B 1 161 ? -133.312 -34.766 58.689 1.00 14.57 225 SER B O 1
ATOM 2882 N N . ASP B 1 162 ? -134.315 -35.472 60.581 1.00 15.28 226 ASP B N 1
ATOM 2883 C CA . ASP B 1 162 ? -134.740 -34.135 60.984 1.00 15.97 226 ASP B CA 1
ATOM 2884 C C . ASP B 1 162 ? -133.901 -33.779 62.216 1.00 15.59 226 ASP B C 1
ATOM 2885 O O . ASP B 1 162 ? -134.178 -32.797 62.911 1.00 15.77 226 ASP B O 1
ATOM 2890 N N . SER B 1 163 ? -132.881 -34.609 62.455 1.00 14.87 227 SER B N 1
ATOM 2891 C CA . SER B 1 163 ? -131.925 -34.502 63.558 1.00 15.73 227 SER B CA 1
ATOM 2892 C C . SER B 1 163 ? -132.337 -35.208 64.849 1.00 16.46 227 SER B C 1
ATOM 2893 O O . SER B 1 163 ? -131.520 -35.361 65.755 1.00 17.88 227 SER B O 1
ATOM 2896 N N . ASN B 1 164 ? -133.580 -35.670 64.915 1.00 14.69 228 ASN B N 1
ATOM 2897 C CA . ASN B 1 164 ? -134.086 -36.338 66.113 1.00 16.16 228 ASN B CA 1
ATOM 2898 C C . ASN B 1 164 ? -134.047 -37.860 66.040 1.00 16.76 228 ASN B C 1
ATOM 2899 O O . ASN B 1 164 ? -134.377 -38.546 67.016 1.00 18.24 228 ASN B O 1
ATOM 2904 N N . GLU B 1 165 ? -133.631 -38.363 64.880 1.00 16.69 229 GLU B N 1
ATOM 2905 C CA . GLU B 1 165 ? -133.516 -39.788 64.575 1.00 18.00 229 GLU B CA 1
ATOM 2906 C C . GLU B 1 165 ? -133.176 -39.791 63.083 1.00 17.32 229 GLU B C 1
ATOM 2907 O O . GLU B 1 165 ? -133.116 -38.729 62.467 1.00 16.47 229 GLU B O 1
ATOM 2913 N N . PHE B 1 166 ? -132.931 -40.964 62.510 1.00 16.88 230 PHE B N 1
ATOM 2914 C CA . PHE B 1 166 ? -132.667 -41.055 61.077 1.00 16.16 230 PHE B CA 1
ATOM 2915 C C . PHE B 1 166 ? -133.134 -42.417 60.615 1.00 16.46 230 PHE B C 1
ATOM 2916 O O . PHE B 1 166 ? -133.245 -43.347 61.413 1.00 17.27 230 PHE B O 1
ATOM 2924 N N A SER B 1 167 ? -133.425 -42.529 59.327 0.50 15.70 231 SER B N 1
ATOM 2925 N N B SER B 1 167 ? -133.439 -42.519 59.326 0.50 16.23 231 SER B N 1
ATOM 2926 C CA A SER B 1 167 ? -133.876 -43.790 58.769 0.50 15.99 231 SER B CA 1
ATOM 2927 C CA B SER B 1 167 ? -133.907 -43.766 58.735 0.50 17.22 231 SER B CA 1
ATOM 2928 C C A SER B 1 167 ? -133.130 -44.017 57.466 0.50 16.20 231 SER B C 1
ATOM 2929 C C B SER B 1 167 ? -133.190 -44.006 57.421 0.50 16.93 231 SER B C 1
ATOM 2930 O O A SER B 1 167 ? -132.642 -43.072 56.852 0.50 15.30 231 SER B O 1
ATOM 2931 O O B SER B 1 167 ? -132.801 -43.059 56.741 0.50 16.34 231 SER B O 1
ATOM 2936 N N . VAL B 1 168 ? -133.031 -45.276 57.062 1.00 16.46 232 VAL B N 1
ATOM 2937 C CA . VAL B 1 168 ? -132.365 -45.646 55.822 1.00 16.32 232 VAL B CA 1
ATOM 2938 C C . VAL B 1 168 ? -133.257 -46.684 55.151 1.00 15.97 232 VAL B C 1
ATOM 2939 O O . VAL B 1 168 ? -133.583 -47.704 55.759 1.00 17.78 232 VAL B O 1
ATOM 2943 N N . ILE B 1 169 ? -133.648 -46.414 53.911 1.00 15.01 233 ILE B N 1
ATOM 2944 C CA . ILE B 1 169 ? -134.510 -47.317 53.151 1.00 15.50 233 ILE B CA 1
ATOM 2945 C C . ILE B 1 169 ? -133.973 -47.553 51.743 1.00 14.96 233 ILE B C 1
ATOM 2946 O O . ILE B 1 169 ? -133.200 -46.756 51.218 1.00 14.46 233 ILE B O 1
ATOM 2951 N N . ALA B 1 170 ? -134.378 -48.663 51.136 1.00 14.98 234 ALA B N 1
ATOM 2952 C CA . ALA B 1 170 ? -133.963 -48.952 49.772 1.00 14.95 234 ALA B CA 1
ATOM 2953 C C . ALA B 1 170 ? -134.715 -47.933 48.920 1.00 14.65 234 ALA B C 1
ATOM 2954 O O . ALA B 1 170 ? -135.888 -47.662 49.168 1.00 15.76 234 ALA B O 1
ATOM 2956 N N . ASP B 1 171 ? -134.047 -47.353 47.930 1.00 13.12 235 ASP B N 1
ATOM 2957 C CA . ASP B 1 171 ? -134.689 -46.352 47.084 1.00 13.16 235 ASP B CA 1
ATOM 2958 C C . ASP B 1 171 ? -135.656 -47.020 46.107 1.00 14.51 235 ASP B C 1
ATOM 2959 O O . ASP B 1 171 ? -135.232 -47.736 45.203 1.00 15.26 235 ASP B O 1
ATOM 2964 N N . PRO B 1 172 ? -136.969 -46.775 46.262 1.00 13.77 236 PRO B N 1
ATOM 2965 C CA . PRO B 1 172 ? -137.925 -47.403 45.341 1.00 15.20 236 PRO B CA 1
ATOM 2966 C C . PRO B 1 172 ? -137.831 -46.913 43.889 1.00 15.82 236 PRO B C 1
ATOM 2967 O O . PRO B 1 172 ? -138.497 -47.451 42.997 1.00 18.43 236 PRO B O 1
ATOM 2971 N N . ARG B 1 173 ? -137.008 -45.896 43.652 1.00 13.46 237 ARG B N 1
ATOM 2972 C CA . ARG B 1 173 ? -136.827 -45.365 42.306 1.00 13.73 237 ARG B CA 1
ATOM 2973 C C . ARG B 1 173 ? -135.772 -46.190 41.572 1.00 14.74 237 ARG B C 1
ATOM 2974 O O . ARG B 1 173 ? -135.596 -46.058 40.362 1.00 16.53 237 ARG B O 1
ATOM 2982 N N . GLY B 1 174 ? -135.072 -47.039 42.313 1.00 15.63 238 GLY B N 1
ATOM 2983 C CA . GLY B 1 174 ? -134.035 -47.859 41.713 1.00 16.98 238 GLY B CA 1
ATOM 2984 C C . GLY B 1 174 ? -132.742 -47.083 41.527 1.00 17.87 238 GLY B C 1
ATOM 2985 O O . GLY B 1 174 ? -132.509 -46.080 42.200 1.00 15.73 238 GLY B O 1
ATOM 2986 N N . ASN B 1 175 ? -131.906 -47.542 40.599 1.00 17.33 239 ASN B N 1
ATOM 2987 C CA . ASN B 1 175 ? -130.623 -46.906 40.327 1.00 18.87 239 ASN B CA 1
ATOM 2988 C C . ASN B 1 175 ? -130.776 -45.727 39.375 1.00 19.51 239 ASN B C 1
ATOM 2989 O O . ASN B 1 175 ? -130.749 -45.898 38.156 1.00 23.29 239 ASN B O 1
ATOM 2994 N N . THR B 1 176 ? -130.950 -44.528 39.925 1.00 15.81 240 THR B N 1
ATOM 2995 C CA . THR B 1 176 ? -131.094 -43.337 39.093 1.00 17.00 240 THR B CA 1
ATOM 2996 C C . THR B 1 176 ? -129.803 -42.515 39.079 1.00 15.76 240 THR B C 1
ATOM 2997 O O . THR B 1 176 ? -129.562 -41.742 38.154 1.00 18.44 240 THR B O 1
ATOM 3001 N N . LEU B 1 177 ? -128.973 -42.692 40.103 1.00 15.96 241 LEU B N 1
ATOM 3002 C CA . LEU B 1 177 ? -127.720 -41.946 40.209 1.00 15.78 241 LEU B CA 1
ATOM 3003 C C . LEU B 1 177 ? -126.564 -42.527 39.399 1.00 16.67 241 LEU B C 1
ATOM 3004 O O . LEU B 1 177 ? -125.672 -41.791 38.975 1.00 17.48 241 LEU B O 1
ATOM 3009 N N . GLY B 1 178 ? -126.573 -43.839 39.185 1.00 16.19 242 GLY B N 1
ATOM 3010 C CA . GLY B 1 178 ? -125.481 -44.460 38.445 1.00 16.99 242 GLY B CA 1
ATOM 3011 C C . GLY B 1 178 ? -124.386 -44.785 39.440 1.00 15.77 242 GLY B C 1
ATOM 3012 O O . GLY B 1 178 ? -124.020 -45.943 39.638 1.00 15.87 242 GLY B O 1
ATOM 3013 N N . ARG B 1 179 ? -123.858 -43.729 40.054 1.00 14.11 243 ARG B N 1
ATOM 3014 C CA . ARG B 1 179 ? -122.832 -43.812 41.087 1.00 14.28 243 ARG B CA 1
ATOM 3015 C C . ARG B 1 179 ? -122.731 -42.418 41.670 1.00 11.51 243 ARG B C 1
ATOM 3016 O O . ARG B 1 179 ? -122.685 -41.436 40.931 1.00 14.00 243 ARG B O 1
ATOM 3024 N N . GLY B 1 180 ? -122.706 -42.321 42.989 1.00 13.10 244 GLY B N 1
ATOM 3025 C CA . GLY B 1 180 ? -122.600 -41.006 43.584 1.00 13.13 244 GLY B CA 1
ATOM 3026 C C . GLY B 1 180 ? -123.585 -40.740 44.699 1.00 11.61 244 GLY B C 1
ATOM 3027 O O . GLY B 1 180 ? -124.269 -41.649 45.185 1.00 11.14 244 GLY B O 1
ATOM 3028 N N . THR B 1 181 ? -123.677 -39.467 45.077 1.00 11.83 245 THR B N 1
ATOM 3029 C CA . THR B 1 181 ? -124.532 -39.053 46.176 1.00 10.93 245 THR B CA 1
ATOM 3030 C C . THR B 1 181 ? -125.205 -37.703 45.956 1.00 9.70 245 THR B C 1
ATOM 3031 O O . THR B 1 181 ? -124.596 -36.783 45.393 1.00 11.11 245 THR B O 1
ATOM 3035 N N . THR B 1 182 ? -126.466 -37.601 46.380 1.00 10.81 246 THR B N 1
ATOM 3036 C CA . THR B 1 182 ? -127.199 -36.338 46.325 1.00 11.11 246 THR B CA 1
ATOM 3037 C C . THR B 1 182 ? -127.582 -35.984 47.756 1.00 11.20 246 THR B C 1
ATOM 3038 O O . THR B 1 182 ? -128.171 -36.801 48.464 1.00 11.15 246 THR B O 1
ATOM 3042 N N . ILE B 1 183 ? -127.199 -34.786 48.187 1.00 10.88 247 ILE B N 1
ATOM 3043 C CA . ILE B 1 183 ? -127.596 -34.297 49.499 1.00 10.36 247 ILE B CA 1
ATOM 3044 C C . ILE B 1 183 ? -128.758 -33.353 49.174 1.00 10.75 247 ILE B C 1
ATOM 3045 O O . ILE B 1 183 ? -128.586 -32.406 48.407 1.00 10.58 247 ILE B O 1
ATOM 3050 N N . THR B 1 184 ? -129.941 -33.630 49.715 1.00 8.94 248 THR B N 1
ATOM 3051 C CA . THR B 1 184 ? -131.102 -32.776 49.468 1.00 10.76 248 THR B CA 1
ATOM 3052 C C . THR B 1 184 ? -131.468 -32.117 50.787 1.00 9.29 248 THR B C 1
ATOM 3053 O O . THR B 1 184 ? -131.618 -32.791 51.803 1.00 11.89 248 THR B O 1
ATOM 3057 N N . LEU B 1 185 ? -131.599 -30.796 50.764 1.00 9.53 249 LEU B N 1
ATOM 3058 C CA . LEU B 1 185 ? -131.947 -30.046 51.964 1.00 10.67 249 LEU B CA 1
ATOM 3059 C C . LEU B 1 185 ? -133.338 -29.435 51.868 1.00 10.58 249 LEU B C 1
ATOM 3060 O O . LEU B 1 185 ? -133.640 -28.745 50.901 1.00 12.01 249 LEU B O 1
ATOM 3065 N N . VAL B 1 186 ? -134.187 -29.715 52.855 1.00 12.36 250 VAL B N 1
ATOM 3066 C CA . VAL B 1 186 ? -135.516 -29.111 52.909 1.00 12.88 250 VAL B CA 1
ATOM 3067 C C . VAL B 1 186 ? -135.186 -27.891 53.769 1.00 14.29 250 VAL B C 1
ATOM 3068 O O . VAL B 1 186 ? -134.980 -28.014 54.979 1.00 14.41 250 VAL B O 1
ATOM 3072 N N . LEU B 1 187 ? -135.107 -26.727 53.138 1.00 15.06 251 LEU B N 1
ATOM 3073 C CA . LEU B 1 187 ? -134.709 -25.500 53.829 1.00 16.10 251 LEU B CA 1
ATOM 3074 C C . LEU B 1 187 ? -135.635 -24.903 54.883 1.00 17.22 251 LEU B C 1
ATOM 3075 O O . LEU B 1 187 ? -136.861 -24.931 54.751 1.00 17.73 251 LEU B O 1
ATOM 3080 N N . LYS B 1 188 ? -135.016 -24.367 55.934 1.00 16.95 252 LYS B N 1
ATOM 3081 C CA . LYS B 1 188 ? -135.739 -23.722 57.025 1.00 18.46 252 LYS B CA 1
ATOM 3082 C C . LYS B 1 188 ? -136.361 -22.451 56.483 1.00 19.04 252 LYS B C 1
ATOM 3083 O O . LYS B 1 188 ? -135.924 -21.912 55.461 1.00 17.57 252 LYS B O 1
ATOM 3089 N N . GLU B 1 189 ? -137.379 -21.961 57.178 1.00 20.88 253 GLU B N 1
ATOM 3090 C CA . GLU B 1 189 ? -138.043 -20.742 56.748 1.00 22.50 253 GLU B CA 1
ATOM 3091 C C . GLU B 1 189 ? -137.045 -19.593 56.652 1.00 23.06 253 GLU B C 1
ATOM 3092 O O . GLU B 1 189 ? -137.068 -18.819 55.696 1.00 23.13 253 GLU B O 1
ATOM 3094 N N A GLU B 1 190 ? -136.159 -19.522 57.646 0.50 23.77 254 GLU B N 1
ATOM 3095 N N B GLU B 1 190 ? -136.159 -19.476 57.631 0.50 24.08 254 GLU B N 1
ATOM 3096 C CA A GLU B 1 190 ? -135.142 -18.480 57.722 0.50 24.58 254 GLU B CA 1
ATOM 3097 C 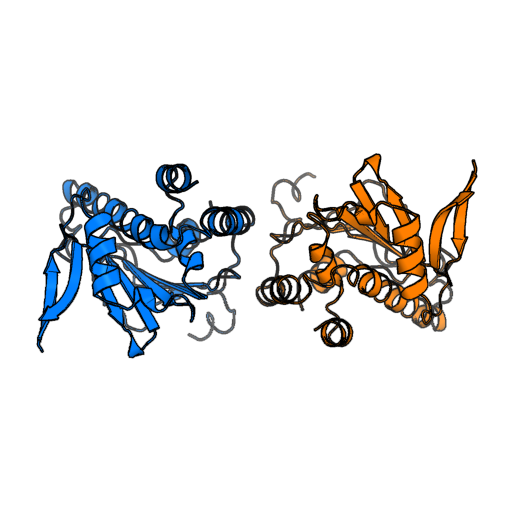CA B GLU B 1 190 ? -135.179 -18.393 57.631 0.50 25.08 254 GLU B CA 1
ATOM 3098 C C A GLU B 1 190 ? -133.937 -18.701 56.804 0.50 24.93 254 GLU B C 1
ATOM 3099 C C B GLU B 1 190 ? -134.083 -18.542 56.574 0.50 25.14 254 GLU B C 1
ATOM 3100 O O A GLU B 1 190 ? -132.942 -17.981 56.899 0.50 24.29 254 GLU B O 1
ATOM 3101 O O B GLU B 1 190 ? -133.326 -17.604 56.321 0.50 25.04 254 GLU B O 1
ATOM 3112 N N . ALA B 1 191 ? -134.023 -19.705 55.932 1.00 24.69 255 ALA B N 1
ATOM 3113 C CA . ALA B 1 191 ? -132.965 -19.988 54.954 1.00 24.41 255 ALA B CA 1
ATOM 3114 C C . ALA B 1 191 ? -133.405 -19.937 53.489 1.00 24.10 255 ALA B C 1
ATOM 3115 O O . ALA B 1 191 ? -132.732 -20.484 52.612 1.00 21.95 255 ALA B O 1
ATOM 3117 N N . SER B 1 192 ? -134.522 -19.270 53.218 1.00 25.15 256 SER B N 1
ATOM 3118 C CA . SER B 1 192 ? -135.038 -19.177 51.852 1.00 26.07 256 SER B CA 1
ATOM 3119 C C . SER B 1 192 ? -134.086 -18.500 50.864 1.00 24.97 256 SER B C 1
ATOM 3120 O O . SER B 1 192 ? -134.235 -18.645 49.650 1.00 26.37 256 SER B O 1
ATOM 3123 N N . ASP B 1 193 ? -133.111 -17.761 51.382 1.00 26.44 257 ASP B N 1
ATOM 3124 C CA . ASP B 1 193 ? -132.156 -17.071 50.528 1.00 26.33 257 ASP B CA 1
ATOM 3125 C C . ASP B 1 193 ? -131.340 -18.053 49.695 1.00 26.14 257 ASP B C 1
ATOM 3126 O O . ASP B 1 193 ? -130.881 -17.725 48.601 1.00 25.57 257 ASP B O 1
ATOM 3128 N N . TYR B 1 194 ? -131.173 -19.265 50.208 1.00 25.07 258 TYR B N 1
ATOM 3129 C CA . TYR B 1 194 ? -130.386 -20.263 49.504 1.00 25.33 258 TYR B CA 1
ATOM 3130 C C . TYR B 1 194 ? -131.120 -20.957 48.355 1.00 25.84 258 TYR B C 1
ATOM 3131 O O . TYR B 1 194 ? -130.659 -21.972 47.834 1.00 25.79 258 TYR B O 1
ATOM 3140 N N . LEU B 1 195 ? -132.255 -20.387 47.959 1.00 26.50 259 LEU B N 1
ATOM 3141 C CA . LEU B 1 195 ? -133.050 -20.910 46.854 1.00 27.55 259 LEU B CA 1
ATOM 3142 C C . LEU B 1 195 ? -132.880 -19.950 45.681 1.00 27.80 259 LEU B C 1
ATOM 3143 O O . LEU B 1 195 ? -133.364 -20.201 44.579 1.00 28.87 259 LEU B O 1
ATOM 3148 N N . GLU B 1 196 ? -132.182 -18.847 45.937 1.00 27.90 260 GLU B N 1
ATOM 3149 C CA . GLU B 1 196 ? -131.938 -17.831 44.917 1.00 28.23 260 GLU B CA 1
ATOM 3150 C C . GLU B 1 196 ? -130.652 -18.101 44.128 1.00 28.42 260 GLU B C 1
ATOM 3151 O O . GLU B 1 196 ? -129.581 -18.285 44.707 1.00 27.85 260 GLU B O 1
ATOM 3157 N N . LEU B 1 197 ? -130.767 -18.101 42.803 1.00 29.14 261 LEU B N 1
ATOM 3158 C CA . LEU B 1 197 ? -129.634 -18.360 41.912 1.00 29.89 261 LEU B CA 1
ATOM 3159 C C . LEU B 1 197 ? -128.389 -17.482 42.060 1.00 29.54 261 LEU B C 1
ATOM 3160 O O . LEU B 1 197 ? -127.273 -17.999 42.130 1.00 29.51 261 LEU B O 1
ATOM 3165 N N . ASP B 1 198 ? -128.564 -16.165 42.084 1.00 28.51 262 ASP B N 1
ATOM 3166 C CA . ASP B 1 198 ? -127.421 -15.263 42.208 1.00 27.61 262 ASP B CA 1
ATOM 3167 C C . ASP B 1 198 ? -126.630 -15.528 43.484 1.00 26.50 262 ASP B C 1
ATOM 3168 O O . ASP B 1 198 ? -125.399 -15.457 43.490 1.00 27.51 262 ASP B O 1
ATOM 3170 N N . THR B 1 199 ? -127.342 -15.829 44.564 1.00 24.71 263 THR B N 1
ATOM 3171 C CA . THR B 1 199 ? -126.703 -16.100 45.839 1.00 22.82 263 THR B CA 1
ATOM 3172 C C . THR B 1 199 ? -125.974 -17.444 45.809 1.00 21.33 263 THR B C 1
ATOM 3173 O O . THR B 1 199 ? -124.833 -17.545 46.256 1.00 20.22 263 THR B O 1
ATOM 3177 N N . ILE B 1 200 ? -126.629 -18.474 45.283 1.00 21.45 264 ILE B N 1
ATOM 3178 C CA . ILE B 1 200 ? -126.004 -19.788 45.203 1.00 20.75 264 ILE B CA 1
ATOM 3179 C C . ILE B 1 200 ? -124.793 -19.770 44.271 1.00 20.27 264 ILE B C 1
ATOM 3180 O O . ILE B 1 200 ? -123.757 -20.349 44.592 1.00 19.78 264 ILE B O 1
ATOM 3185 N N . LYS B 1 201 ? -124.909 -19.097 43.128 1.00 22.17 265 LYS B N 1
ATOM 3186 C CA . LYS B 1 201 ? -123.780 -19.026 42.199 1.00 22.64 265 LYS B CA 1
ATOM 3187 C C . LYS B 1 201 ? -122.589 -18.336 42.848 1.00 22.08 265 LYS B C 1
ATOM 3188 O O . LYS B 1 201 ? -121.450 -18.778 42.704 1.00 22.49 265 LYS B O 1
ATOM 3194 N N . ASN B 1 202 ? -122.852 -17.237 43.549 1.00 22.79 266 ASN B N 1
ATOM 3195 C CA . ASN B 1 202 ? -121.785 -16.506 44.215 1.00 23.30 266 ASN B CA 1
ATOM 3196 C C . ASN B 1 202 ? -121.106 -17.373 45.276 1.00 21.62 266 ASN B C 1
ATOM 3197 O O . ASN B 1 202 ? -119.881 -17.391 45.378 1.00 22.07 266 ASN B O 1
ATOM 3202 N N . LEU B 1 203 ? -121.898 -18.109 46.052 1.00 19.81 267 LEU B N 1
ATOM 3203 C CA . LEU B 1 203 ? -121.336 -18.969 47.087 1.00 19.97 267 LEU B CA 1
ATOM 3204 C C . LEU B 1 203 ? -120.579 -20.161 46.511 1.00 18.76 267 LEU B C 1
ATOM 3205 O O . LEU B 1 203 ? -119.501 -20.501 46.988 1.00 19.22 267 LEU B O 1
ATOM 3210 N N . VAL B 1 204 ? -121.138 -20.795 45.485 1.00 19.32 268 VAL B N 1
ATOM 3211 C CA . VAL B 1 204 ? -120.473 -21.943 44.879 1.00 18.38 268 VAL B CA 1
ATOM 3212 C C . VAL B 1 204 ? -119.160 -21.536 44.212 1.00 20.09 268 VAL B C 1
ATOM 3213 O O . VAL B 1 204 ? -118.169 -22.267 44.277 1.00 19.73 268 VAL B O 1
ATOM 3217 N N . LYS B 1 205 ? -119.145 -20.367 43.578 1.00 21.65 269 LYS B N 1
ATOM 3218 C CA . LYS B 1 205 ? -117.933 -19.893 42.923 1.00 22.52 269 LYS B CA 1
ATOM 3219 C C . LYS B 1 205 ? -116.835 -19.748 43.972 1.00 22.53 269 LYS B C 1
ATOM 3220 O O . LYS B 1 205 ? -115.702 -20.182 43.766 1.00 22.56 269 LYS B O 1
ATOM 3226 N N . LYS B 1 206 ? -117.189 -19.156 45.108 1.00 22.31 270 LYS B N 1
ATOM 3227 C CA . LYS B 1 206 ? -116.242 -18.949 46.195 1.00 23.65 270 LYS B CA 1
ATOM 3228 C C . LYS B 1 206 ? -115.697 -20.255 46.769 1.00 22.94 270 LYS B C 1
ATOM 3229 O O . LYS B 1 206 ? -114.485 -20.434 46.889 1.00 24.08 270 LYS B O 1
ATOM 3235 N N . TYR B 1 207 ? -116.594 -21.178 47.098 1.00 20.94 271 TYR B N 1
ATOM 3236 C CA . TYR B 1 207 ? -116.209 -22.455 47.690 1.00 20.86 271 TYR B CA 1
ATOM 3237 C C . TYR B 1 207 ? -115.665 -23.556 46.767 1.00 20.39 271 TYR B C 1
ATOM 3238 O O . TYR B 1 207 ? -115.217 -24.596 47.253 1.00 20.41 271 TYR B O 1
ATOM 3247 N N A SER B 1 208 ? -115.706 -23.329 45.453 0.50 19.79 272 SER B N 1
ATOM 3248 N N B SER B 1 208 ? -115.689 -23.336 45.457 0.50 20.08 272 SER B N 1
ATOM 3249 C CA A SER B 1 208 ? -115.222 -24.322 44.488 0.50 20.07 272 SER B CA 1
ATOM 3250 C CA B SER B 1 208 ? -115.191 -24.351 44.529 0.50 20.62 272 SER B CA 1
ATOM 3251 C C A SER B 1 208 ? -113.897 -23.939 43.831 0.50 19.64 272 SER B C 1
ATOM 3252 C C B SER B 1 208 ? -113.841 -23.990 43.915 0.50 19.96 272 SER B C 1
ATOM 3253 O O A SER B 1 208 ? -113.388 -24.669 42.978 0.50 19.00 272 SER B O 1
ATOM 3254 O O B SER B 1 208 ? -113.252 -24.793 43.186 0.50 19.25 272 SER B O 1
ATOM 3259 N N . GLN B 1 209 ? -113.341 -22.796 44.220 1.00 20.49 273 GLN B N 1
ATOM 3260 C CA . GLN B 1 209 ? -112.070 -22.340 43.649 1.00 20.26 273 GLN B CA 1
ATOM 3261 C C . GLN B 1 209 ? -110.900 -23.325 43.696 1.00 20.36 273 GLN B C 1
ATOM 3262 O O . GLN B 1 209 ? -110.205 -23.506 42.694 1.00 22.31 273 GLN B O 1
ATOM 3268 N N . PHE B 1 210 ? -110.674 -23.961 44.839 1.00 18.76 274 PHE B N 1
ATOM 3269 C CA . PHE B 1 210 ? -109.557 -24.896 44.966 1.00 19.20 274 PHE B CA 1
ATOM 3270 C C . PHE B 1 210 ? -109.987 -26.361 44.939 1.00 18.76 274 PHE B C 1
ATOM 3271 O O . PHE B 1 210 ? -109.288 -27.235 45.452 1.00 21.28 274 PHE B O 1
ATOM 3279 N N . ILE B 1 211 ? -111.150 -26.616 44.347 1.00 19.36 275 ILE B N 1
ATOM 3280 C CA . ILE B 1 211 ? -111.669 -27.973 44.210 1.00 18.86 275 ILE B CA 1
ATOM 3281 C C . ILE B 1 211 ? -111.249 -28.410 42.807 1.00 18.98 275 ILE B C 1
ATOM 3282 O O . ILE B 1 211 ? -111.538 -27.718 41.834 1.00 20.43 275 ILE B O 1
ATOM 3287 N N . ASN B 1 212 ? -110.585 -29.559 42.708 1.00 20.52 276 ASN B N 1
ATOM 3288 C CA . ASN B 1 212 ? -110.070 -30.053 41.428 1.00 21.71 276 ASN B CA 1
ATOM 3289 C C . ASN B 1 212 ? -111.019 -30.809 40.497 1.00 22.16 276 ASN B C 1
ATOM 3290 O O . ASN B 1 212 ? -110.571 -31.517 39.594 1.00 23.41 276 ASN B O 1
ATOM 3295 N N . PHE B 1 213 ? -112.320 -30.660 40.709 1.00 19.54 277 PHE B N 1
ATOM 3296 C CA . PHE B 1 213 ? -113.319 -31.309 39.862 1.00 18.17 277 PHE B CA 1
ATOM 3297 C C . PHE B 1 213 ? -114.261 -30.205 39.419 1.00 18.87 277 PHE B C 1
ATOM 3298 O O . PHE B 1 213 ? -114.460 -29.233 40.140 1.00 19.42 277 PHE B O 1
ATOM 3306 N N . PRO B 1 214 ? -114.846 -30.326 38.220 1.00 17.81 278 PRO B N 1
ATOM 3307 C CA . PRO B 1 214 ? -115.760 -29.278 37.772 1.00 18.62 278 PRO B CA 1
ATOM 3308 C C . PRO B 1 214 ? -117.053 -29.256 38.586 1.00 17.33 278 PRO B C 1
ATOM 3309 O O . PRO B 1 214 ? -117.640 -30.303 38.882 1.00 16.01 278 PRO B O 1
ATOM 3313 N N . ILE B 1 215 ? -117.472 -28.053 38.966 1.00 17.36 279 ILE B N 1
ATOM 3314 C CA . ILE B 1 215 ? -118.690 -27.861 39.743 1.00 17.93 279 ILE B CA 1
ATOM 3315 C C . ILE B 1 215 ? -119.635 -26.953 38.964 1.00 18.59 279 ILE B C 1
ATOM 3316 O O . ILE B 1 215 ? -119.253 -25.855 38.548 1.00 19.14 279 ILE B O 1
ATOM 3321 N N . TYR B 1 216 ? -120.867 -27.423 38.774 1.00 17.33 280 TYR B N 1
ATOM 3322 C CA . TYR B 1 216 ? -121.883 -26.699 38.011 1.00 18.24 280 TYR B CA 1
ATOM 3323 C C . TYR B 1 216 ? -123.117 -26.354 38.834 1.00 18.59 280 TYR B C 1
ATOM 3324 O O . TYR B 1 216 ? -123.430 -27.024 39.817 1.00 19.21 280 TYR B O 1
ATOM 3333 N N . VAL B 1 217 ? -123.817 -25.306 38.412 1.00 18.99 281 VAL B N 1
ATOM 3334 C CA . VAL B 1 217 ? -125.060 -24.889 39.047 1.00 19.92 281 VAL B CA 1
ATOM 3335 C C . VAL B 1 217 ? -126.074 -24.844 37.916 1.00 21.61 281 VAL B C 1
ATOM 3336 O O . VAL B 1 217 ? -125.792 -24.305 36.848 1.00 22.07 281 VAL B O 1
ATOM 3340 N N . TRP B 1 218 ? -127.240 -25.435 38.140 1.00 21.62 282 TRP B N 1
ATOM 3341 C CA . TRP B 1 218 ? -128.283 -25.441 37.126 1.00 24.15 282 TRP B CA 1
ATOM 3342 C C . TRP B 1 218 ? -128.761 -23.989 37.032 1.00 25.54 282 TRP B C 1
ATOM 3343 O O . TRP B 1 218 ? -129.327 -23.455 37.988 1.00 24.79 282 TRP B O 1
ATOM 3354 N N . SER B 1 219 ? -128.518 -23.359 35.881 1.00 26.99 283 SER B N 1
ATOM 3355 C CA . SER B 1 219 ? -128.863 -21.950 35.692 1.00 29.39 283 SER B CA 1
ATOM 3356 C C . SER B 1 219 ? -129.609 -21.571 34.413 1.00 30.37 283 SER B C 1
ATOM 3357 O O . SER B 1 219 ? -129.636 -22.323 33.439 1.00 30.19 283 SER B O 1
ATOM 3360 N N . SER B 1 220 ? -130.192 -20.373 34.434 1.00 32.55 284 SER B N 1
ATOM 3361 C CA . SER B 1 220 ? -130.953 -19.834 33.305 1.00 34.46 284 SER B CA 1
ATOM 3362 C C . SER B 1 220 ? -130.141 -18.814 32.506 1.00 35.24 284 SER B C 1
ATOM 3363 O O . SER B 1 220 ? -129.353 -18.055 33.072 1.00 35.52 284 SER B O 1
ATOM 3366 N N . LYS B 1 221 ? -130.346 -18.792 31.192 1.00 36.53 285 LYS B N 1
ATOM 3367 C CA . LYS B 1 221 ? -129.638 -17.865 30.313 1.00 36.78 285 LYS B CA 1
ATOM 3368 C C . LYS B 1 221 ? -130.584 -17.355 29.234 1.00 37.48 285 LYS B C 1
ATOM 3369 O O . LYS B 1 221 ? -131.668 -17.908 29.045 1.00 38.65 285 LYS B O 1
ATOM 3371 N N . THR B 1 228 ? -135.018 -18.093 27.008 1.00 43.65 329 THR B N 1
ATOM 3372 C CA . THR B 1 228 ? -134.950 -18.687 28.339 1.00 43.78 329 THR B CA 1
ATOM 3373 C C . THR B 1 228 ? -134.516 -20.148 28.248 1.00 43.33 329 THR B C 1
ATOM 3374 O O . THR B 1 228 ? -135.349 -21.037 28.070 1.00 43.79 329 THR B O 1
ATOM 3378 N N . VAL B 1 229 ? -133.216 -20.391 28.373 1.00 42.14 330 VAL B N 1
ATOM 3379 C CA . VAL B 1 229 ? -132.684 -21.748 28.306 1.00 41.29 330 VAL B CA 1
ATOM 3380 C C . VAL B 1 229 ? -131.950 -22.116 29.594 1.00 39.89 330 VAL B C 1
ATOM 3381 O O . VAL B 1 229 ? -131.103 -21.363 30.070 1.00 39.82 330 VAL B O 1
ATOM 3385 N N . TRP B 1 230 ? -132.286 -23.273 30.154 1.00 39.13 331 TRP B N 1
ATOM 3386 C CA . TRP B 1 230 ? -131.650 -23.742 31.381 1.00 38.12 331 TRP B CA 1
ATOM 3387 C C . TRP B 1 230 ? -130.618 -24.810 31.059 1.00 36.94 331 TRP B C 1
ATOM 3388 O O . TRP B 1 230 ? -130.844 -25.665 30.205 1.00 37.08 331 TRP B O 1
ATOM 3399 N N . ASP B 1 231 ? -129.485 -24.757 31.750 1.00 35.48 332 ASP B N 1
ATOM 3400 C CA . ASP B 1 231 ? -128.418 -25.725 31.542 1.00 33.42 332 ASP B CA 1
ATOM 3401 C C . ASP B 1 231 ? -127.381 -25.566 32.644 1.00 31.62 332 ASP B C 1
ATOM 3402 O O . ASP B 1 231 ? -127.431 -24.612 33.422 1.00 29.68 332 ASP B O 1
ATOM 3407 N N . TRP B 1 232 ? -126.450 -26.510 32.713 1.00 29.47 333 TRP B N 1
ATOM 3408 C CA . TRP B 1 232 ? -125.403 -26.476 33.722 1.00 27.93 333 TRP B CA 1
ATOM 3409 C C . TRP B 1 232 ? -124.401 -25.367 33.416 1.00 28.11 333 TRP B C 1
ATOM 3410 O O . TRP B 1 232 ? -123.929 -25.245 32.288 1.00 29.23 333 TRP B O 1
ATOM 3421 N N . GLU B 1 233 ? -124.090 -24.551 34.419 1.00 25.96 334 GLU B N 1
ATOM 3422 C CA . GLU B 1 233 ? -123.130 -23.462 34.250 1.00 25.94 334 GLU B CA 1
ATOM 3423 C C . GLU B 1 233 ? -121.898 -23.786 35.089 1.00 25.36 334 GLU B C 1
ATOM 3424 O O . GLU B 1 233 ? -122.011 -24.026 36.289 1.00 23.12 334 GLU B O 1
ATOM 3430 N N . LEU B 1 234 ? -120.728 -23.794 34.458 1.00 24.94 335 LEU B N 1
ATOM 3431 C CA . LEU B 1 234 ? -119.477 -24.093 35.154 1.00 25.07 335 LEU B CA 1
ATOM 3432 C C . LEU B 1 234 ? -119.092 -22.964 36.111 1.00 25.75 335 LEU B C 1
ATOM 3433 O O . LEU B 1 234 ? -119.004 -21.801 35.707 1.00 26.21 335 LEU B O 1
ATOM 3438 N N . MET B 1 235 ? -118.845 -23.321 37.370 1.00 24.91 336 MET B N 1
ATOM 3439 C CA . MET B 1 235 ? -118.493 -22.353 38.411 1.00 25.75 336 MET B CA 1
ATOM 3440 C C . MET B 1 235 ? -117.008 -22.245 38.768 1.00 25.96 336 MET B C 1
ATOM 3441 O O . MET B 1 235 ? -116.608 -21.313 39.468 1.00 28.02 336 MET B O 1
ATOM 3446 N N . ASN B 1 236 ? -116.193 -23.189 38.311 1.00 25.05 337 ASN B N 1
ATOM 3447 C CA . ASN B 1 236 ? -114.766 -23.159 38.623 1.00 24.73 337 ASN B CA 1
ATOM 3448 C C . ASN B 1 236 ? -113.921 -23.642 37.454 1.00 25.58 337 ASN B C 1
ATOM 3449 O O . ASN B 1 236 ? -114.450 -23.671 36.324 1.00 26.12 337 ASN B O 1
#

Organism: Canis lupus familiaris (NCBI:txid9615)

Secondary structure (DSSP, 8-state):
--HHHHHTTTEE---HHHHHHHHHHHHHTTT-TTHHHHHHHHHHHHHHHHHHHHHHH-TTTTTT-----EEEEEETTTTEEEEEE-S----HHHHHHHHH---HHHHHHTT-GGGGGGGTEEEEEEEEE-TTS--EEEEESSS-EEEEE-TT-S-SSSEEEEEEEE-GGGGGGG-HHHHHHHHHHHHTT-SS-EEEEEE---EEEEE--/--HHHHHTTTEE---HHHHHHHHHHHHHSTT-TTHHHHHHHHHHHHHHHHHHHHHHH-TTTTTT-----EEEEEETTTTEEEEEE-S----HHHHHHHHH---HHHHHHHT-GGGGGGGTEEEEEEEEE-TTS--EEEEE-SS-EEEEE-TT-S-SSSEEEEEEEE-GGGGGGG-HHHHHHHHHHHTTT-SS-EEEEEE---EEEEE--

InterPro domains:
  IPR001404 Heat shock protein Hsp90 family [MF_00505] (71-744)
  IPR001404 Heat shock protein Hsp90 family [NF003555] (74-743)
  IPR001404 Heat shock protein Hsp90 family [PF00183] (257-773)
  IPR001404 Heat shock protein Hsp90 family [PIRSF002583] (60-781)
  IPR001404 Heat shock protein Hsp90 family [PTHR11528] (64-772)
  IPR003594 Histidine kinase/HSP90-like ATPase domain [SM00387] (96-255)
  IPR019805 Heat shock protein Hsp90, conserved site [PS00298] (94-103)
  IPR020568 Ribosomal protein uS5 domain 2-type superfamily [SSF54211] (339-594)
  IPR020575 Heat shock protein Hsp90, N-terminal [PR00775] (74-94)
  IPR020575 Heat shock protein Hsp90, N-terminal [PR00775] (95-117)
  IPR020575 Heat shock protein Hsp90, N-terminal [PR00775] (144-161)
  IPR020575 Heat shock protein Hsp90, N-terminal [PR00775] (162-179)
  IPR020575 Heat shock protein Hsp90, N-terminal [PR00775] (192-214)
  IPR020575 Heat shock protein Hsp90, N-terminal [PR00775] (243-260)
  IPR020575 Heat shock protein Hsp90, N-terminal [PR00775] (261-279)
  IPR020575 Heat shock protein Hsp90, N-terminal [cd16927] (83-275)
  IPR036890 Histidine kinase/HSP90-like ATPase superfamily [G3DSA:3.30.565.10] (66-300)
  IPR036890 Histidine kinase/HSP90-like ATPase superfamily [SSF55874] (73-358)
  IPR037196 HSP90, C-terminal domain [G3DSA:1.20.120.790] (605-754)
  IPR037196 HSP90, C-terminal domain [SSF110942] (617-743)

Solvent-accessible surface area: 21119 Å² total; per-residue (Å²): 120,61,118,72,128,177,76,148,66,27,93,69,56,11,58,10,84,0,24,80,59,8,82,117,3,52,111,56,4,48,107,67,80,58,15,0,0,66,5,3,0,41,46,4,13,66,16,0,61,108,2,129,112,66,38,138,129,60,107,114,1,50,91,38,38,90,65,39,12,0,48,0,95,28,38,68,101,140,50,34,0,38,2,30,8,9,0,21,4,34,18,101,108,59,0,38,137,79,18,1,56,118,93,39,69,120,11,31,148,76,43,19,0,15,12,0,0,13,10,0,1,72,75,0,44,0,9,0,24,24,64,125,22,84,4,8,23,0,36,1,32,17,16,29,2,9,13,63,56,10,118,151,32,94,90,32,14,1,0,8,16,19,11,0,42,3,51,160,143,8,60,79,27,18,89,40,91,24,0,51,102,19,0,136,123,26,0,116,172,35,132,7,48,0,51,0,80,8,45,107,126,107,126,90,72,69,96,20,74,124,60,104,68,143,179,74,53,45,32,124,57,56,12,66,11,85,0,25,75,46,9,76,127,2,66,106,50,6,138,77,77,65,50,18,0,0,63,8,3,0,39,61,4,13,72,17,0,64,112,2,141,112,71,35,139,130,67,115,68,3,43,77,38,38,125,64,39,11,0,48,0,88,26,41,126,164,129,52,30,0,35,2,34,9,10,0,18,4,34,24,84,62,50,0,30,123,77,18,1,58,109,85,35,85,120,19,36,95,75,64,14,2,18,9,0,0,7,4,0,1,76,75,0,41,0,10,0,24,25,65,125,44,89,5,13,23,0,46,1,37,18,14,30,4,10,1,61,66,9,120,146,34,93,90,32,14,1,0,8,15,18,13,0,44,4,50,95,135,2,58,57,26,12,80,41,70,51,0,47,106,15,0,134,124,30,0,124,174,30,138,12,48,0,51,0,78,6,48,107,154,105,118,86,75,70,96,16,74

B-factor: mean 25.28, std 12.19, range [4.89, 120.51]

Foldseek 3Di:
DCVCVVVVVQWFFFDPVLLVVLVVLLVVCLVPLLLLVLLVVVVLLVQLVVLVVVVVPDVCSCVLDPAFEWEWEFDLVQQKIKIWGQGQWAALVCLCDVNRYDVSVVCNVVSVSNSSLLSFAQKKKKWFDHPVHKIKMWMDSSRIIGIGHDPVTPPSSGTMMIMGNGDPVNSCCSPPVVVLVSCLVSCVPRPHWYWYFCPPVPTDTDTRD/DCVCVVVVVQWFFFDPVVLVVLVVLLVPCLVPLLCLVLLVVVVLLVQLVVLVVVCVPPVCSCVLPVAFEWEWEFDLVQQKIKIWGQGQWAALVCLCDVLRYAVSVVCVVRSPSNSSLLSWAQKKKKWTDHPPHKIKIWMDSSRIIGIGGDPVTPPSSGTMMIMGNTDPVNSVCNDDVVVLVSCLVSCVPRPHWYWYFDPPVDTDTDTSD

Sequence (418 aa):
GSHMMLREKSEKFAFQAEVNRMMMKLIINSLYKNKEIFLRELISSNASDALDKKIRLISLTDENALAGNEELTVKIKCDKEKNLLHVTDTGVGMTRREEELVKNLGTITSELIGQFGGVGFYSAFLVADKVIVTSKHNNDTQHIWESDSNEFSSVIADPRGNNTTLGRGTTITLVLKEEASDYLELDTIKNLVKKYSSQFINFPIYVWSSKTVWDWELMNGSHMMLREKSEKKFAFQAEVNRMMMKLIIINSLYKNNKEEIIFLRELISSNASDALDKKIRLISLTDENALAGNEELTVKIKCDKEKNLLHVTTDTGVGMTREELVKNLGTITSELIGQFGGVGFYSAFLVADKVIIVTSKHNNDTQHIWEESDSNEFSSVIADPRGNTLGRGTTITLVLKEEEASDYLELDTIKNLVKKYSSQFINFPIYVWSSKTVWDWELMN

GO terms:
  GO:0140662 ATP-dependent protein folding chaperone (F, IDA)
  GO:0033018 sarcoplasmic reticulum lumen (C, EXP)
  GO:0016887 ATP hydrolysis activity (F, EXP)

Radius of gyration: 26.82 Å; Cα contacts (8 Å, |Δi|>4): 869; chains: 2; bounding box: 50×44×84 Å

Nearest PDB structures (foldseek):
  2hch-assembly1_A  TM=1.003E+00  e=2.836E-41  Canis lupus familiaris
  2hg1-assembly1_A  TM=1.004E+00  e=7.190E-41  Canis lupus familiaris
  2gqp-assembly2_B  TM=1.002E+00  e=5.376E-41  Canis lupus familiaris
  1u0z-assembly1_A  TM=1.004E+00  e=1.513E-38  Canis lupus familiaris
  2exl-assembly1_A  TM=9.964E-01  e=1.378E-37  Canis lupus familiaris

CATH classification: 3.30.565.10